Protein AF-A0A1W6EGD0-F1 (afdb_monomer_lite)

pLDDT: mean 72.82, std 30.19, range [22.03, 98.81]

Structure (mmCIF, N/CA/C/O backbone):
data_AF-A0A1W6EGD0-F1
#
_entry.id   AF-A0A1W6EGD0-F1
#
loop_
_atom_site.group_PDB
_atom_site.id
_atom_site.type_symbol
_atom_site.label_atom_id
_atom_site.label_alt_id
_atom_site.label_comp_id
_atom_site.label_asym_id
_atom_site.label_entity_id
_atom_site.label_seq_id
_atom_site.pdbx_PDB_ins_code
_atom_site.Cartn_x
_atom_site.Cartn_y
_atom_site.Cartn_z
_atom_site.occupancy
_atom_site.B_iso_or_equiv
_atom_site.auth_seq_id
_atom_site.auth_comp_id
_atom_site.auth_asym_id
_atom_site.auth_atom_id
_atom_site.pdbx_PDB_model_num
ATOM 1 N N . MET A 1 1 ? -4.032 -56.628 48.361 1.00 24.08 1 MET A N 1
ATOM 2 C CA . MET A 1 1 ? -2.590 -56.475 48.678 1.00 24.08 1 MET A CA 1
ATOM 3 C C . MET A 1 1 ? -1.754 -56.743 47.423 1.00 24.08 1 MET A C 1
ATOM 5 O O . MET A 1 1 ? -2.311 -57.332 46.503 1.00 24.08 1 MET A O 1
ATOM 9 N N . PRO A 1 2 ? -0.496 -56.262 47.339 1.00 37.12 2 PRO A N 1
ATOM 10 C CA . PRO A 1 2 ? 0.239 -56.129 46.071 1.00 37.12 2 PRO A CA 1
ATOM 11 C C . PRO A 1 2 ? 1.592 -56.872 46.016 1.00 37.12 2 PRO A C 1
ATOM 13 O O . PRO A 1 2 ? 2.192 -57.125 47.054 1.00 37.12 2 PRO A O 1
ATOM 16 N N . ILE A 1 3 ? 2.146 -57.048 44.808 1.00 27.80 3 ILE A N 1
ATOM 17 C CA . ILE A 1 3 ? 3.603 -57.091 44.539 1.00 27.80 3 ILE A CA 1
ATOM 18 C C . ILE A 1 3 ? 3.812 -56.357 43.193 1.00 27.80 3 ILE A C 1
ATOM 20 O O . ILE A 1 3 ? 3.316 -56.815 42.173 1.00 27.80 3 ILE A O 1
ATOM 24 N N . TYR A 1 4 ? 4.228 -55.086 43.132 1.00 27.06 4 TYR A N 1
ATOM 25 C CA . TYR A 1 4 ? 5.581 -54.519 43.308 1.00 27.06 4 TYR A CA 1
ATOM 26 C C . TYR A 1 4 ? 6.678 -55.060 42.373 1.00 27.06 4 TYR A C 1
ATOM 28 O O . TYR A 1 4 ? 7.304 -56.070 42.660 1.00 27.06 4 TYR A O 1
ATOM 36 N N . LEU A 1 5 ? 7.059 -54.249 41.378 1.00 27.44 5 LEU A N 1
ATOM 37 C CA . LEU A 1 5 ? 8.462 -54.068 40.981 1.00 27.44 5 LEU A CA 1
ATOM 38 C C . LEU A 1 5 ? 8.744 -52.571 40.767 1.00 27.44 5 LEU A C 1
ATOM 40 O O . LEU A 1 5 ? 7.833 -51.778 40.529 1.00 27.44 5 LEU A O 1
ATOM 44 N N . HIS A 1 6 ? 9.989 -52.150 41.000 1.00 28.31 6 HIS A N 1
ATOM 45 C CA . HIS A 1 6 ? 10.267 -50.828 41.575 1.00 28.31 6 HIS A CA 1
ATOM 46 C C . HIS A 1 6 ? 11.459 -50.123 40.897 1.00 28.31 6 HIS A C 1
ATOM 48 O O . HIS A 1 6 ? 12.481 -50.757 40.678 1.00 28.31 6 HIS A O 1
ATOM 54 N N . LYS A 1 7 ? 11.357 -48.789 40.716 1.00 27.28 7 LYS A N 1
ATOM 55 C CA . LYS A 1 7 ? 12.453 -47.807 40.471 1.00 27.28 7 LYS A CA 1
ATOM 56 C C . LYS A 1 7 ? 13.270 -47.989 39.165 1.00 27.28 7 LYS A C 1
ATOM 58 O O . LYS A 1 7 ? 13.830 -49.030 38.883 1.00 27.28 7 LYS A O 1
ATOM 63 N N . LYS A 1 8 ? 13.491 -46.931 38.377 1.00 25.88 8 LYS A N 1
ATOM 64 C CA . LYS A 1 8 ? 14.260 -45.741 38.794 1.00 25.88 8 LYS A CA 1
ATOM 65 C C . LYS A 1 8 ? 13.728 -44.424 38.220 1.00 25.88 8 LYS A C 1
ATOM 67 O O . LYS A 1 8 ? 13.348 -44.328 37.061 1.00 25.88 8 LYS A O 1
ATOM 72 N N . GLN A 1 9 ? 13.794 -43.385 39.051 1.00 27.28 9 GLN A N 1
ATOM 73 C CA . GLN A 1 9 ? 13.674 -41.991 38.628 1.00 27.28 9 GLN A CA 1
ATOM 74 C C . GLN A 1 9 ? 14.999 -41.524 38.014 1.00 27.28 9 GLN A C 1
ATOM 76 O O . GLN A 1 9 ? 16.054 -41.820 38.566 1.00 27.28 9 GLN A O 1
ATOM 81 N N . ASN A 1 10 ? 14.937 -40.695 36.971 1.00 25.23 10 ASN A N 1
ATOM 82 C CA . ASN A 1 10 ? 16.011 -39.759 36.645 1.00 25.23 10 ASN A CA 1
ATOM 83 C C . ASN A 1 10 ? 15.403 -38.369 36.422 1.00 25.23 10 ASN A C 1
ATOM 85 O O . ASN A 1 10 ? 14.778 -38.097 35.399 1.00 25.23 10 ASN A O 1
ATOM 89 N N . LYS A 1 11 ? 15.564 -37.486 37.415 1.00 29.86 11 LYS A N 1
ATOM 90 C CA . LYS A 1 11 ? 15.212 -36.067 37.301 1.00 29.86 11 LYS A CA 1
ATOM 91 C C . LYS A 1 11 ? 16.303 -35.357 36.499 1.00 29.86 11 LYS A C 1
ATOM 93 O O . LYS A 1 11 ? 17.373 -35.093 37.038 1.00 29.86 11 LYS A O 1
ATOM 98 N N . LEU A 1 12 ? 16.019 -34.984 35.254 1.00 27.55 12 LEU A N 1
ATOM 99 C CA . LEU A 1 12 ? 16.835 -34.017 34.517 1.00 27.55 12 LEU A CA 1
ATOM 100 C C . LEU A 1 12 ? 16.119 -32.666 34.473 1.00 27.55 12 LEU A C 1
ATOM 102 O O . LEU A 1 12 ? 15.232 -32.439 33.655 1.00 27.55 12 LEU A O 1
ATOM 106 N N . ASN A 1 13 ? 16.533 -31.761 35.363 1.00 28.00 13 ASN A N 1
ATOM 107 C CA . ASN A 1 13 ? 16.195 -30.342 35.268 1.00 28.00 13 ASN A CA 1
ATOM 108 C C . ASN A 1 13 ? 16.832 -29.756 33.995 1.00 28.00 13 ASN A C 1
ATOM 110 O O . ASN A 1 13 ? 18.065 -29.753 33.900 1.00 28.00 13 ASN A O 1
ATOM 114 N N . PRO A 1 14 ? 16.067 -29.178 33.052 1.00 28.61 14 PRO A N 1
ATOM 115 C CA . PRO A 1 14 ? 16.657 -28.344 32.019 1.00 28.61 14 PRO A CA 1
ATOM 116 C C . PRO A 1 14 ? 17.113 -27.021 32.651 1.00 28.61 14 PRO A C 1
ATOM 118 O O . PRO A 1 14 ? 16.312 -26.118 32.891 1.00 28.61 14 PRO A O 1
ATOM 121 N N . LYS A 1 15 ? 18.421 -26.894 32.918 1.00 30.12 15 LYS A N 1
ATOM 122 C CA . LYS A 1 15 ? 19.046 -25.585 33.179 1.00 30.12 15 LYS A CA 1
ATOM 123 C C . LYS A 1 15 ? 18.731 -24.632 32.008 1.00 30.12 15 LYS A C 1
ATOM 125 O O . LYS A 1 15 ? 18.704 -25.089 30.860 1.00 30.12 15 LYS A O 1
ATOM 130 N N . PRO A 1 16 ? 18.539 -23.322 32.251 1.00 25.30 16 PRO A N 1
ATOM 131 C CA . PRO A 1 16 ? 18.333 -22.364 31.171 1.00 25.30 16 PRO A CA 1
ATOM 132 C C . PRO A 1 16 ? 19.557 -22.352 30.247 1.00 25.30 16 PRO A C 1
ATOM 134 O O . PRO A 1 16 ? 20.673 -22.081 30.687 1.00 25.30 16 PRO A O 1
ATOM 137 N N . ARG A 1 17 ? 19.354 -22.649 28.956 1.00 26.56 17 ARG A N 1
ATOM 138 C CA . ARG A 1 17 ? 20.413 -22.524 27.947 1.00 26.56 17 ARG A CA 1
ATOM 139 C C . ARG A 1 17 ? 20.661 -21.047 27.660 1.00 26.56 17 ARG A C 1
ATOM 141 O O . ARG A 1 17 ? 19.873 -20.400 26.973 1.00 26.56 17 ARG A O 1
ATOM 148 N N . THR A 1 18 ? 21.780 -20.534 28.153 1.00 26.09 18 THR A N 1
ATOM 149 C CA . THR A 1 18 ? 22.384 -19.290 27.679 1.00 26.09 18 THR A CA 1
ATOM 150 C C . THR A 1 18 ? 22.826 -19.470 26.227 1.00 26.09 18 THR A C 1
ATOM 152 O O . THR A 1 18 ? 23.847 -20.088 25.943 1.00 26.09 18 THR A O 1
ATOM 155 N N . PHE A 1 19 ? 22.049 -18.934 25.285 1.00 24.53 19 PHE A N 1
ATOM 156 C CA . PHE A 1 19 ? 22.470 -18.842 23.888 1.00 24.53 19 PHE A CA 1
ATOM 157 C C . PHE A 1 19 ? 23.390 -17.634 23.703 1.00 24.53 19 PHE A C 1
ATOM 159 O O . PHE A 1 19 ? 22.941 -16.488 23.669 1.00 24.53 19 PHE A O 1
ATOM 166 N N . THR A 1 20 ? 24.687 -17.897 23.563 1.00 26.14 20 THR A N 1
ATOM 167 C CA . THR A 1 20 ? 25.655 -16.931 23.043 1.00 26.14 20 THR A CA 1
ATOM 168 C C . THR A 1 20 ? 25.424 -16.734 21.542 1.00 26.14 20 THR A C 1
ATOM 170 O O . THR A 1 20 ? 25.407 -17.686 20.763 1.00 26.14 20 THR A O 1
ATOM 173 N N . PHE A 1 21 ? 25.224 -15.486 21.116 1.00 27.16 21 PHE A N 1
ATOM 174 C CA . PHE A 1 21 ? 25.100 -15.148 19.697 1.00 27.16 21 PHE A CA 1
ATOM 175 C C . PHE A 1 21 ? 26.484 -15.087 19.028 1.00 27.16 21 PHE A C 1
ATOM 177 O O . PHE A 1 21 ? 27.387 -14.455 19.581 1.00 27.16 21 PHE A O 1
ATOM 184 N N . PRO A 1 22 ? 26.661 -15.631 17.808 1.00 26.47 22 PRO A N 1
ATOM 185 C CA . PRO A 1 22 ? 27.843 -15.356 16.998 1.00 26.47 22 PRO A CA 1
ATOM 186 C C . PRO A 1 22 ? 27.934 -13.864 16.636 1.00 26.47 22 PRO A C 1
ATOM 188 O O . PRO A 1 22 ? 26.953 -13.246 16.211 1.00 26.47 22 PRO A O 1
ATOM 191 N N . ASN A 1 23 ? 29.125 -13.281 16.789 1.00 28.19 23 ASN A N 1
ATOM 192 C CA . ASN A 1 23 ? 29.373 -11.845 16.645 1.00 28.19 23 ASN A CA 1
ATOM 193 C C . ASN A 1 23 ? 29.098 -11.304 15.226 1.00 28.19 23 ASN A C 1
ATOM 195 O O . ASN A 1 23 ? 29.966 -11.335 14.354 1.00 28.19 23 ASN A O 1
ATOM 199 N N . ARG A 1 24 ? 27.942 -10.656 15.020 1.00 34.31 24 ARG A N 1
ATOM 200 C CA . ARG A 1 24 ? 27.627 -9.891 13.788 1.00 34.31 24 ARG A CA 1
ATOM 201 C C . ARG A 1 24 ? 28.461 -8.612 13.580 1.00 34.31 24 ARG A C 1
ATOM 203 O O . ARG A 1 24 ? 28.275 -7.929 12.578 1.00 34.31 24 ARG A O 1
ATOM 210 N N . ILE A 1 25 ? 29.371 -8.283 14.499 1.00 31.59 25 ILE A N 1
ATOM 211 C CA . ILE A 1 25 ? 30.176 -7.048 14.475 1.00 31.59 25 ILE A CA 1
ATOM 212 C C . ILE A 1 25 ? 31.440 -7.183 13.602 1.00 31.59 25 ILE A C 1
ATOM 214 O O . ILE A 1 25 ? 31.897 -6.189 13.042 1.00 31.59 25 ILE A O 1
ATOM 218 N N . LEU A 1 26 ? 31.991 -8.392 13.435 1.00 30.81 26 LEU A N 1
ATOM 219 C CA . LEU A 1 26 ? 33.240 -8.589 12.679 1.00 30.81 26 LEU A CA 1
ATOM 220 C C . LEU A 1 26 ? 33.056 -8.392 11.166 1.00 30.81 26 LEU A C 1
ATOM 222 O O . LEU A 1 26 ? 33.829 -7.665 10.548 1.00 30.81 26 LEU A O 1
ATOM 226 N N . CYS A 1 27 ? 31.982 -8.938 10.591 1.00 31.48 27 CYS A N 1
ATOM 227 C CA . CYS A 1 27 ? 31.741 -8.899 9.144 1.00 31.48 27 CYS A CA 1
ATOM 228 C C . CYS A 1 27 ? 31.536 -7.460 8.610 1.00 31.48 27 CYS A C 1
ATOM 230 O O . CYS A 1 27 ? 32.059 -7.098 7.561 1.00 31.48 27 CYS A O 1
ATOM 232 N N . LEU A 1 28 ? 30.877 -6.587 9.387 1.00 31.36 28 LEU A N 1
ATOM 233 C CA . LEU A 1 28 ? 30.712 -5.164 9.043 1.00 31.36 28 LEU A CA 1
ATOM 234 C C . LEU A 1 28 ? 32.018 -4.355 9.121 1.00 31.36 28 LEU A C 1
ATOM 236 O O . LEU A 1 28 ? 32.160 -3.362 8.407 1.00 31.36 28 LEU A O 1
ATOM 240 N N . ARG A 1 29 ? 32.978 -4.754 9.969 1.00 31.44 29 ARG A N 1
ATOM 241 C CA . ARG A 1 29 ? 34.280 -4.072 10.064 1.00 31.44 29 ARG A CA 1
ATOM 242 C C . ARG A 1 29 ? 35.157 -4.339 8.843 1.00 31.44 29 ARG A C 1
ATOM 244 O O . ARG A 1 29 ? 35.843 -3.422 8.403 1.00 31.44 29 ARG A O 1
ATOM 251 N N . GLU A 1 30 ? 35.130 -5.545 8.282 1.00 36.28 30 GLU A N 1
ATOM 252 C CA . GLU A 1 30 ? 35.929 -5.871 7.093 1.00 36.28 30 GLU A CA 1
ATOM 253 C C . GLU A 1 30 ? 35.401 -5.198 5.821 1.00 36.28 30 GLU A C 1
ATOM 255 O O . GLU A 1 30 ? 36.198 -4.670 5.043 1.00 36.28 30 GLU A O 1
ATOM 260 N N . ASP A 1 31 ? 34.080 -5.126 5.641 1.00 35.88 31 ASP A N 1
ATOM 261 C CA . ASP A 1 31 ? 33.479 -4.447 4.485 1.00 35.88 31 ASP A CA 1
ATOM 262 C C . ASP A 1 31 ? 33.691 -2.922 4.520 1.00 35.88 31 ASP A C 1
ATOM 264 O O . ASP A 1 31 ? 34.012 -2.316 3.494 1.00 35.88 31 ASP A O 1
ATOM 268 N N . LEU A 1 32 ? 33.613 -2.282 5.695 1.00 34.78 32 LEU A N 1
ATOM 269 C CA . LEU A 1 32 ? 33.939 -0.854 5.835 1.00 34.78 32 LEU A CA 1
ATOM 270 C C . LEU A 1 32 ? 35.424 -0.564 5.559 1.00 34.78 32 LEU A C 1
ATOM 272 O O . LEU A 1 32 ? 35.740 0.417 4.883 1.00 34.78 32 LEU A O 1
ATOM 276 N N . ARG A 1 33 ? 36.335 -1.442 6.004 1.00 35.94 33 ARG A N 1
ATOM 277 C CA . ARG A 1 33 ? 37.784 -1.313 5.759 1.00 35.94 33 ARG A CA 1
ATOM 278 C C . ARG A 1 33 ? 38.143 -1.485 4.278 1.00 35.94 33 ARG A C 1
ATOM 280 O O . ARG A 1 33 ? 39.035 -0.794 3.794 1.00 35.94 33 ARG A O 1
ATOM 287 N N . LYS A 1 34 ? 37.421 -2.351 3.553 1.00 40.53 34 LYS A N 1
ATOM 288 C CA . LYS A 1 34 ? 37.539 -2.523 2.091 1.00 40.53 34 LYS A CA 1
ATOM 289 C C . LYS A 1 34 ? 36.968 -1.351 1.285 1.00 40.53 34 LYS A C 1
ATOM 291 O O . LYS A 1 34 ? 37.401 -1.144 0.158 1.00 40.53 34 LYS A O 1
ATOM 296 N N . THR A 1 35 ? 36.013 -0.601 1.840 1.00 38.06 35 THR A N 1
ATOM 297 C CA . THR A 1 35 ? 35.291 0.458 1.108 1.00 38.06 35 THR A CA 1
ATOM 298 C C . THR A 1 35 ? 35.919 1.850 1.270 1.00 38.06 35 THR A C 1
ATOM 300 O O . THR A 1 35 ? 35.844 2.645 0.339 1.00 38.06 35 THR A O 1
ATOM 303 N N . TYR A 1 36 ? 36.548 2.156 2.417 1.00 37.09 36 TYR A N 1
ATOM 304 C CA . TYR A 1 36 ? 36.959 3.534 2.756 1.00 37.09 36 TYR A CA 1
ATOM 305 C C . TYR A 1 36 ? 38.447 3.753 3.085 1.00 37.09 36 TYR A C 1
ATOM 307 O O . TYR A 1 36 ? 38.850 4.883 3.358 1.00 37.09 36 TYR A O 1
ATOM 315 N N . GLY A 1 37 ? 39.293 2.720 3.025 1.00 37.97 37 GLY A N 1
ATOM 316 C CA . GLY A 1 37 ? 40.733 2.875 3.259 1.00 37.97 37 GLY A CA 1
ATOM 317 C C . GLY A 1 37 ? 41.107 3.225 4.710 1.00 37.97 37 GLY A C 1
ATOM 318 O O . GLY A 1 37 ? 40.294 3.161 5.631 1.00 37.97 37 GLY A O 1
ATOM 319 N N . LYS A 1 38 ? 42.388 3.535 4.942 1.00 34.78 38 LYS A N 1
ATOM 320 C CA . LYS A 1 38 ? 43.016 3.549 6.282 1.00 34.78 38 LYS A CA 1
ATOM 321 C C . LYS A 1 38 ? 42.874 4.880 7.052 1.00 34.78 38 LYS A C 1
ATOM 323 O O . LYS A 1 38 ? 43.719 5.176 7.888 1.00 34.78 38 LYS A O 1
ATOM 328 N N . ALA A 1 39 ? 41.855 5.693 6.774 1.00 38.28 39 ALA A N 1
ATOM 329 C CA . ALA A 1 39 ? 41.770 7.071 7.275 1.00 38.28 39 ALA A CA 1
ATOM 330 C C . ALA A 1 39 ? 40.399 7.420 7.886 1.00 38.28 39 ALA A C 1
ATOM 332 O O . ALA A 1 39 ? 39.716 8.295 7.365 1.00 38.28 39 ALA A O 1
ATOM 333 N N . LEU A 1 40 ? 39.994 6.722 8.965 1.00 34.03 40 LEU A N 1
ATOM 334 C CA . LEU A 1 40 ? 38.930 7.142 9.910 1.00 34.03 40 LEU A CA 1
ATOM 335 C C . LEU A 1 40 ? 38.773 6.170 11.112 1.00 34.03 40 LEU A C 1
ATOM 337 O O . LEU A 1 40 ? 37.670 5.730 11.433 1.00 34.03 40 LEU A O 1
ATOM 341 N N . THR A 1 41 ? 39.870 5.794 11.785 1.00 33.88 41 THR A N 1
ATOM 342 C CA . THR A 1 41 ? 39.814 4.945 13.005 1.00 33.88 41 THR A CA 1
ATOM 343 C C . THR A 1 41 ? 40.208 5.640 14.306 1.00 33.88 41 THR A C 1
ATOM 345 O O . THR A 1 41 ? 39.947 5.084 15.370 1.00 33.88 41 THR A O 1
ATOM 348 N N . ASP A 1 42 ? 40.724 6.867 14.245 1.00 32.03 42 ASP A N 1
ATOM 349 C CA . ASP A 1 42 ? 41.308 7.549 15.404 1.00 32.03 42 ASP A CA 1
ATOM 350 C C . ASP A 1 42 ? 40.443 8.740 15.847 1.00 32.03 42 ASP A C 1
ATOM 352 O O . ASP A 1 42 ? 40.897 9.874 15.811 1.00 32.03 42 ASP A O 1
ATOM 356 N N . PHE A 1 43 ? 39.177 8.495 16.217 1.00 29.25 43 PHE A N 1
ATOM 357 C CA . PHE A 1 43 ? 38.353 9.422 17.027 1.00 29.25 43 PHE A CA 1
ATOM 358 C C . PHE A 1 43 ? 37.080 8.746 17.586 1.00 29.25 43 PHE A C 1
ATOM 360 O O . PHE A 1 43 ? 35.957 9.201 17.377 1.00 29.25 43 PHE A O 1
ATOM 367 N N . VAL A 1 44 ? 37.239 7.642 18.328 1.00 25.58 44 VAL A N 1
ATOM 368 C CA . VAL A 1 44 ? 36.183 7.123 19.222 1.00 25.58 44 VAL A CA 1
ATOM 369 C C . VAL A 1 44 ? 36.809 6.620 20.525 1.00 25.58 44 VAL A C 1
ATOM 371 O O . VAL A 1 44 ? 37.276 5.485 20.595 1.00 25.58 44 VAL A O 1
ATOM 374 N N . GLN A 1 45 ? 36.765 7.443 21.574 1.00 27.62 45 GLN A N 1
ATOM 375 C CA . GLN A 1 45 ? 36.806 6.965 22.960 1.00 27.62 45 GLN A CA 1
ATOM 376 C C . GLN A 1 45 ? 35.442 7.200 23.632 1.00 27.62 45 GLN A C 1
ATOM 378 O O . GLN A 1 45 ? 34.734 8.137 23.254 1.00 27.62 45 GLN A O 1
ATOM 383 N N . PRO A 1 46 ? 35.029 6.330 24.571 1.00 27.02 46 PRO A N 1
ATOM 384 C CA . PRO A 1 46 ? 33.716 6.402 25.196 1.00 27.02 46 PRO A CA 1
ATOM 385 C C . PRO A 1 46 ? 33.702 7.424 26.337 1.00 27.02 46 PRO A C 1
ATOM 387 O O . PRO A 1 46 ? 34.636 7.479 27.131 1.00 27.02 46 PRO A O 1
ATOM 390 N N . ILE A 1 47 ? 32.607 8.172 26.472 1.00 24.92 47 ILE A N 1
ATOM 391 C CA . ILE A 1 47 ? 32.325 8.970 27.671 1.00 24.92 47 ILE A CA 1
ATOM 392 C C . ILE A 1 47 ? 31.057 8.411 28.319 1.00 24.92 47 ILE A C 1
ATOM 394 O O . ILE A 1 47 ? 30.020 8.282 27.667 1.00 24.92 47 ILE A O 1
ATOM 398 N N . GLN A 1 48 ? 31.189 8.023 29.587 1.00 25.14 48 GLN A N 1
ATOM 399 C CA . GLN A 1 48 ? 30.107 7.542 30.445 1.00 25.14 48 GLN A CA 1
ATOM 400 C C . GLN A 1 48 ? 29.366 8.721 31.095 1.00 25.14 48 GLN A C 1
ATOM 402 O O . GLN A 1 48 ? 29.889 9.831 31.176 1.00 25.14 48 GLN A O 1
ATOM 407 N N . GLU A 1 49 ? 28.143 8.471 31.557 1.00 26.30 49 GLU A N 1
ATOM 408 C CA . GLU A 1 49 ? 27.336 9.427 32.322 1.00 26.30 49 GLU A CA 1
ATOM 409 C C . GLU A 1 49 ? 27.983 9.751 33.678 1.00 26.30 49 GLU A C 1
ATOM 411 O O . GLU A 1 49 ? 28.427 8.832 34.358 1.00 26.30 49 GLU A O 1
ATOM 416 N N . TYR A 1 50 ? 27.944 11.020 34.101 1.00 24.28 50 TYR A N 1
ATOM 417 C CA . TYR A 1 50 ? 27.794 11.410 35.510 1.00 24.28 50 TYR A CA 1
ATOM 418 C C . TYR A 1 50 ? 27.201 12.826 35.621 1.00 24.28 50 TYR A C 1
ATOM 420 O O . TYR A 1 50 ? 27.499 13.703 34.809 1.00 24.28 50 TYR A O 1
ATOM 428 N N . ASP A 1 51 ? 26.344 13.029 36.624 1.00 25.34 51 ASP A N 1
ATOM 429 C CA . ASP A 1 51 ? 25.753 14.322 36.991 1.00 25.34 51 ASP A CA 1
ATOM 430 C C . ASP A 1 51 ? 26.801 15.356 37.427 1.00 25.34 51 ASP A C 1
ATOM 432 O O . ASP A 1 51 ? 27.771 14.996 38.092 1.00 25.34 51 ASP A O 1
ATOM 436 N N . LEU A 1 52 ? 26.522 16.650 37.191 1.00 24.27 52 LEU A N 1
ATOM 437 C CA . LEU A 1 52 ? 26.769 17.720 38.175 1.00 24.27 52 LEU A CA 1
ATOM 438 C C . LEU A 1 52 ? 26.126 19.064 37.775 1.00 24.27 52 LEU A C 1
ATOM 440 O O . LEU A 1 52 ? 26.436 19.660 36.746 1.00 24.27 52 LEU A O 1
ATOM 444 N N . CYS A 1 53 ? 25.259 19.574 38.653 1.00 22.03 53 CYS A N 1
ATOM 445 C CA . CYS A 1 53 ? 24.836 20.977 38.681 1.00 22.03 53 CYS A CA 1
ATOM 446 C C . CYS A 1 53 ? 25.823 21.829 39.502 1.00 22.03 53 CYS A C 1
ATOM 448 O O . CYS A 1 53 ? 26.448 21.320 40.429 1.00 22.03 53 CYS A O 1
ATOM 450 N N . ARG A 1 54 ? 25.812 23.156 39.265 1.00 23.91 54 ARG A N 1
ATOM 451 C CA . ARG A 1 54 ? 26.723 24.193 39.824 1.00 23.91 54 ARG A CA 1
ATOM 452 C C . ARG A 1 54 ? 28.123 24.148 39.161 1.00 23.91 54 ARG A C 1
ATOM 454 O O . ARG A 1 54 ? 28.600 23.085 38.807 1.00 23.91 54 ARG A O 1
ATOM 461 N N . THR A 1 55 ? 28.822 25.259 38.903 1.00 24.50 55 THR A N 1
ATOM 462 C CA . THR A 1 55 ? 28.724 26.612 39.491 1.00 24.50 55 THR A CA 1
ATOM 463 C C . THR A 1 55 ? 29.113 27.697 38.467 1.00 24.50 55 THR A C 1
ATOM 465 O O . THR A 1 55 ? 29.879 27.432 37.546 1.00 24.50 55 THR A O 1
ATOM 468 N N . TYR A 1 56 ? 28.633 28.935 38.641 1.00 23.67 56 TYR A N 1
ATOM 469 C CA . TYR A 1 56 ? 29.171 30.115 37.942 1.00 23.67 56 TYR A CA 1
ATOM 470 C C . TYR A 1 56 ? 30.653 30.342 38.306 1.00 23.67 56 TYR A C 1
ATOM 472 O O . TYR A 1 56 ? 30.996 30.317 39.486 1.00 23.67 56 TYR A O 1
ATOM 480 N N . GLY A 1 57 ? 31.507 30.661 37.327 1.00 24.09 57 GLY A N 1
ATOM 481 C CA . GLY A 1 57 ? 32.917 30.999 37.562 1.00 24.09 57 GLY A CA 1
ATOM 482 C C . GLY A 1 57 ? 33.567 31.693 36.361 1.00 24.09 57 GLY A C 1
ATOM 483 O O . GLY A 1 57 ? 33.532 31.186 35.247 1.00 24.09 57 GLY A O 1
ATOM 484 N N . LYS A 1 58 ? 34.126 32.887 36.586 1.00 25.16 58 LYS A N 1
ATOM 485 C CA . LYS A 1 58 ? 34.858 33.706 35.596 1.00 25.16 58 LYS A CA 1
ATOM 486 C C . LYS A 1 58 ? 36.178 33.019 35.179 1.00 25.16 58 LYS A C 1
ATOM 488 O O . LYS A 1 58 ? 36.753 32.332 36.013 1.00 25.16 58 LYS A O 1
ATOM 493 N N . VAL A 1 59 ? 36.730 33.344 33.998 1.00 26.11 59 VAL A N 1
ATOM 494 C CA . VAL A 1 59 ? 38.009 34.099 33.831 1.00 26.11 59 VAL A CA 1
ATOM 495 C C . VAL A 1 59 ? 38.600 34.008 32.397 1.00 26.11 59 VAL A C 1
ATOM 497 O O . VAL A 1 59 ? 38.701 32.946 31.802 1.00 26.11 59 VAL A O 1
ATOM 500 N N . ASN A 1 60 ? 39.045 35.182 31.927 1.00 25.28 60 ASN A N 1
ATOM 501 C CA . ASN A 1 60 ? 40.021 35.543 30.880 1.00 25.28 60 ASN A CA 1
ATOM 502 C C . ASN A 1 60 ? 39.849 35.323 29.361 1.00 25.28 60 ASN A C 1
ATOM 504 O O . ASN A 1 60 ? 39.532 34.271 28.823 1.00 25.28 60 ASN A O 1
ATOM 508 N N . ARG A 1 61 ? 40.215 36.427 28.690 1.00 25.47 61 ARG A N 1
ATOM 509 C CA . ARG A 1 61 ? 40.573 36.606 27.280 1.00 25.47 61 ARG A CA 1
ATOM 510 C C . ARG A 1 61 ? 42.055 36.254 27.088 1.00 25.47 61 ARG A C 1
ATOM 512 O O . ARG A 1 61 ? 42.840 36.611 27.961 1.00 25.47 61 ARG A O 1
ATOM 519 N N . ALA A 1 62 ? 42.443 35.780 25.903 1.00 24.50 62 ALA A N 1
ATOM 520 C CA . ALA A 1 62 ? 43.670 36.203 25.208 1.00 24.50 62 ALA A CA 1
ATOM 521 C C . ALA A 1 62 ? 43.686 35.690 23.750 1.00 24.50 62 ALA A C 1
ATOM 523 O O . ALA A 1 62 ? 42.964 34.760 23.413 1.00 24.50 62 ALA A O 1
ATOM 524 N N . ALA A 1 63 ? 44.547 36.293 22.922 1.00 25.27 63 ALA A N 1
ATOM 525 C CA . ALA A 1 63 ? 45.011 35.793 21.620 1.00 25.27 63 ALA A CA 1
ATOM 526 C C . ALA A 1 63 ? 43.979 35.586 20.484 1.00 25.27 63 ALA A C 1
ATOM 528 O O . ALA A 1 63 ? 43.662 34.471 20.076 1.00 25.27 63 ALA A O 1
ATOM 529 N N . THR A 1 64 ? 43.596 36.688 19.831 1.00 28.47 64 THR A N 1
ATOM 530 C CA . THR A 1 64 ? 43.576 36.733 18.349 1.00 28.47 64 THR A CA 1
ATOM 531 C C . THR A 1 64 ? 43.761 38.173 17.858 1.00 28.47 64 THR A C 1
ATOM 533 O O . THR A 1 64 ? 42.817 38.885 17.523 1.00 28.47 64 THR A O 1
ATOM 536 N N . GLN A 1 65 ? 45.015 38.629 17.866 1.00 26.81 65 GLN A N 1
ATOM 537 C CA . GLN A 1 65 ? 45.446 39.771 17.053 1.00 26.81 65 GLN A CA 1
ATOM 538 C C . GLN A 1 65 ? 45.696 39.293 15.616 1.00 26.81 65 GLN A C 1
ATOM 540 O O . GLN A 1 65 ? 46.181 38.180 15.433 1.00 26.81 65 GLN A O 1
ATOM 545 N N . GLY A 1 66 ? 45.469 40.156 14.620 1.00 23.62 66 GLY A N 1
ATOM 546 C CA . GLY A 1 66 ? 46.108 40.002 13.307 1.00 23.62 66 GLY A CA 1
ATOM 547 C C . GLY A 1 66 ? 45.216 40.247 12.089 1.00 23.62 66 GLY A C 1
ATOM 548 O O . GLY A 1 66 ? 44.602 39.319 11.592 1.00 23.62 66 GLY A O 1
ATOM 549 N N . PHE A 1 67 ? 45.256 41.486 11.581 1.00 23.42 67 PHE A N 1
ATOM 550 C CA . PHE A 1 67 ? 44.932 41.910 10.203 1.00 23.42 67 PHE A CA 1
ATOM 551 C C . PHE A 1 67 ? 43.497 41.651 9.675 1.00 23.42 67 PHE A C 1
ATOM 553 O O . PHE A 1 67 ? 43.062 40.530 9.464 1.00 23.42 67 PHE A O 1
ATOM 560 N N . LYS A 1 68 ? 42.652 42.692 9.549 1.00 26.83 68 LYS A N 1
ATOM 561 C CA . LYS A 1 68 ? 42.635 43.733 8.478 1.00 26.83 68 LYS A CA 1
ATOM 562 C C . LYS A 1 68 ? 42.338 43.133 7.093 1.00 26.83 68 LYS A C 1
ATOM 564 O O . LYS A 1 68 ? 43.004 42.196 6.699 1.00 26.83 68 LYS A O 1
ATOM 569 N N . ARG A 1 69 ? 41.496 43.691 6.220 1.00 27.22 69 ARG A N 1
ATOM 570 C CA . ARG A 1 69 ? 40.500 44.794 6.186 1.00 27.22 69 ARG A CA 1
ATOM 571 C C . ARG A 1 69 ? 40.277 44.996 4.676 1.00 27.22 69 ARG A C 1
ATOM 573 O O . ARG A 1 69 ? 41.279 45.242 4.018 1.00 27.22 69 ARG A O 1
ATOM 580 N N . GLN A 1 70 ? 39.041 44.974 4.172 1.00 26.84 70 GLN A N 1
ATOM 581 C CA . GLN A 1 70 ? 38.541 45.656 2.950 1.00 26.84 70 GLN A CA 1
ATOM 582 C C . GLN A 1 70 ? 37.248 44.956 2.480 1.00 26.84 70 GLN A C 1
ATOM 584 O O . GLN A 1 70 ? 37.124 43.749 2.643 1.00 26.84 70 GLN A O 1
ATOM 589 N N . LEU A 1 71 ? 36.266 45.620 1.867 1.00 25.00 71 LEU A N 1
ATOM 590 C CA . LEU A 1 71 ? 35.741 46.975 2.085 1.00 25.00 71 LEU A CA 1
ATOM 591 C C . LEU A 1 71 ? 34.345 46.995 1.429 1.00 25.00 71 LEU A C 1
ATOM 593 O O . LEU A 1 71 ? 34.221 46.685 0.251 1.00 25.00 71 LEU A O 1
ATOM 597 N N . TRP A 1 72 ? 33.301 47.337 2.179 1.00 26.52 72 TRP A N 1
ATOM 598 C CA . TRP A 1 72 ? 31.950 47.586 1.652 1.00 26.52 72 TRP A CA 1
ATOM 599 C C . TRP A 1 72 ? 31.631 49.053 1.941 1.00 26.52 72 TRP A C 1
ATOM 601 O O . TRP A 1 72 ? 31.950 49.504 3.048 1.00 26.52 72 TRP A O 1
ATOM 611 N N . PRO A 1 73 ? 31.033 49.803 1.001 1.00 32.50 73 PRO A N 1
ATOM 612 C CA . PRO A 1 73 ? 30.144 50.870 1.465 1.00 32.50 73 PRO A CA 1
ATOM 613 C C . PRO A 1 73 ? 28.894 51.142 0.598 1.00 32.50 73 PRO A C 1
ATOM 615 O O . PRO A 1 73 ? 28.845 50.817 -0.583 1.00 32.50 73 PRO A O 1
ATOM 618 N N . GLN A 1 74 ? 27.973 51.888 1.232 1.00 25.08 74 GLN A N 1
ATOM 619 C CA . GLN A 1 74 ? 26.798 52.625 0.711 1.00 25.08 74 GLN A CA 1
ATOM 620 C C . GLN A 1 74 ? 25.497 51.789 0.563 1.00 25.08 74 GLN A C 1
ATOM 622 O O . GLN A 1 74 ? 25.453 50.855 -0.227 1.00 25.08 74 GLN A O 1
ATOM 627 N N . LEU A 1 75 ? 24.433 51.934 1.387 1.00 24.73 75 LEU A N 1
ATOM 628 C CA . LEU A 1 75 ? 23.728 53.111 1.987 1.00 24.73 75 LEU A CA 1
ATOM 629 C C . LEU A 1 75 ? 23.102 54.015 0.906 1.00 24.73 75 LEU A C 1
ATOM 631 O O . LEU A 1 75 ? 23.760 54.255 -0.093 1.00 24.73 75 LEU A O 1
ATOM 635 N N . CYS A 1 76 ? 21.910 54.615 1.019 1.00 25.31 76 CYS A N 1
ATOM 636 C CA . CYS A 1 76 ? 20.745 54.561 1.935 1.00 25.31 76 CYS A CA 1
ATOM 637 C C . CYS A 1 76 ? 19.533 55.133 1.124 1.00 25.31 76 CYS A C 1
ATOM 639 O O . CYS A 1 76 ? 19.735 55.567 -0.003 1.00 25.31 76 CYS A O 1
ATOM 641 N N . LEU A 1 77 ? 18.255 55.131 1.536 1.00 27.11 77 LEU A N 1
ATOM 642 C CA . LEU A 1 77 ? 17.617 56.018 2.534 1.00 27.11 77 LEU A CA 1
ATOM 643 C C . LEU A 1 77 ? 16.103 55.628 2.621 1.00 27.11 77 LEU A C 1
ATOM 645 O O . LEU A 1 77 ? 15.499 55.399 1.583 1.00 27.11 77 LEU A O 1
ATOM 649 N N . VAL A 1 78 ? 15.511 55.395 3.813 1.00 25.28 78 VAL A N 1
ATOM 650 C CA . VAL A 1 78 ? 14.610 56.327 4.574 1.00 25.28 78 VAL A CA 1
ATOM 651 C C . VAL A 1 78 ? 13.133 56.300 4.090 1.00 25.28 78 VAL A C 1
ATOM 653 O O . VAL A 1 78 ? 12.898 56.315 2.896 1.00 25.28 78 VAL A O 1
ATOM 656 N N . LYS A 1 79 ? 12.066 56.231 4.918 1.00 26.92 79 LYS A N 1
ATOM 657 C CA . LYS A 1 79 ? 11.798 56.620 6.336 1.00 26.92 79 LYS A CA 1
ATOM 658 C C . LYS A 1 79 ? 10.692 55.708 6.942 1.00 26.92 79 LYS A C 1
ATOM 660 O O . LYS A 1 79 ? 9.846 55.256 6.181 1.00 26.92 79 LYS A O 1
ATOM 665 N N . GLY A 1 80 ? 10.630 55.475 8.269 1.00 24.55 80 GLY A N 1
ATOM 666 C CA . GLY A 1 80 ? 9.503 54.699 8.863 1.00 24.55 80 GLY A CA 1
ATOM 667 C C . GLY A 1 80 ? 9.635 54.107 10.286 1.00 24.55 80 GLY A C 1
ATOM 668 O O . GLY A 1 80 ? 9.165 53.003 10.529 1.00 24.55 80 GLY A O 1
ATOM 669 N N . ILE A 1 81 ? 10.302 54.810 11.205 1.00 25.42 81 ILE A N 1
ATOM 670 C CA . ILE A 1 81 ? 10.283 54.654 12.688 1.00 25.42 81 ILE A CA 1
ATOM 671 C C . ILE A 1 81 ? 8.869 54.266 13.218 1.00 25.42 81 ILE A C 1
ATOM 673 O O . ILE A 1 81 ? 7.908 54.865 12.754 1.00 25.42 81 ILE A O 1
ATOM 677 N N . GLN A 1 82 ? 8.615 53.346 14.173 1.00 24.83 82 GLN A N 1
ATOM 678 C CA . GLN A 1 82 ? 9.429 52.542 15.126 1.00 24.83 82 GLN A CA 1
ATOM 679 C C . GLN A 1 82 ? 8.571 51.329 15.664 1.00 24.83 82 GLN A C 1
ATOM 681 O O . GLN A 1 82 ? 7.532 51.062 15.074 1.00 24.83 82 GLN A O 1
ATOM 686 N N . LEU A 1 83 ? 8.852 50.504 16.704 1.00 24.39 83 LEU A N 1
ATOM 687 C CA . LEU A 1 83 ? 9.850 50.523 17.801 1.00 24.39 83 LEU A CA 1
ATOM 688 C C . LEU A 1 83 ? 10.440 49.119 18.190 1.00 24.39 83 LEU A C 1
ATOM 690 O O . LEU A 1 83 ? 11.421 48.704 17.576 1.00 24.39 83 LEU A O 1
ATOM 694 N N . GLN A 1 84 ? 9.938 48.425 19.236 1.00 24.23 84 GLN A N 1
ATOM 695 C CA . GLN A 1 84 ? 10.556 47.310 20.021 1.00 24.23 84 GLN A CA 1
ATOM 696 C C . GLN A 1 84 ? 9.463 46.497 20.785 1.00 24.23 84 GLN A C 1
ATOM 698 O O . GLN A 1 84 ? 8.350 46.995 20.895 1.00 24.23 84 GLN A O 1
ATOM 703 N N . ALA A 1 85 ? 9.641 45.297 21.376 1.00 25.44 85 ALA A N 1
ATOM 704 C CA . ALA A 1 85 ? 10.793 44.431 21.740 1.00 25.44 85 ALA A CA 1
ATOM 705 C C . ALA A 1 85 ? 10.281 42.964 21.973 1.00 25.44 85 ALA A C 1
ATOM 707 O O . ALA A 1 85 ? 9.080 42.794 22.133 1.00 25.44 85 ALA A O 1
ATOM 708 N N . LYS A 1 86 ? 11.045 41.853 22.092 1.00 24.17 86 LYS A N 1
ATOM 709 C CA . LYS A 1 86 ? 12.491 41.526 21.976 1.00 24.17 86 LYS A CA 1
ATOM 710 C C . LYS A 1 86 ? 12.688 39.981 21.919 1.00 24.17 86 LYS A C 1
ATOM 712 O O . LYS A 1 86 ? 12.053 39.287 22.699 1.00 24.17 86 LYS A O 1
ATOM 717 N N . PHE A 1 87 ? 13.681 39.508 21.143 1.00 24.17 87 PHE A N 1
ATOM 718 C CA . PHE A 1 87 ? 14.446 38.233 21.283 1.00 24.17 87 PHE A CA 1
ATOM 719 C C . PHE A 1 87 ? 13.720 36.851 21.213 1.00 24.17 87 PHE A C 1
ATOM 721 O O . PHE A 1 87 ? 12.558 36.724 21.552 1.00 24.17 87 PHE A O 1
ATOM 728 N N . ASN A 1 88 ? 14.345 35.736 20.781 1.00 23.81 88 ASN A N 1
ATOM 729 C CA . ASN A 1 88 ? 15.725 35.493 20.314 1.00 23.81 88 ASN A CA 1
ATOM 730 C C . ASN A 1 88 ? 15.794 34.389 19.223 1.00 23.81 88 ASN A C 1
ATOM 732 O O . ASN A 1 88 ? 14.991 33.459 19.236 1.00 23.81 88 ASN A O 1
ATOM 736 N N . ARG A 1 89 ? 16.781 34.441 18.311 1.00 24.53 89 ARG A N 1
ATOM 737 C CA . ARG A 1 89 ? 17.027 33.412 17.269 1.00 24.53 89 ARG A CA 1
ATOM 738 C C . ARG A 1 89 ? 18.532 33.173 17.065 1.00 24.53 89 ARG A C 1
ATOM 740 O O . ARG A 1 89 ? 19.225 34.066 16.592 1.00 24.53 89 ARG A O 1
ATOM 747 N N . ARG A 1 90 ? 19.004 31.955 17.355 1.00 24.39 90 ARG A N 1
ATOM 748 C CA . ARG A 1 90 ? 20.253 31.278 16.914 1.00 24.39 90 ARG A CA 1
ATOM 749 C C . ARG A 1 90 ? 20.110 29.814 17.388 1.00 24.39 90 ARG A C 1
ATOM 751 O O . ARG A 1 90 ? 19.585 29.611 18.473 1.00 24.39 90 ARG A O 1
ATOM 758 N N . TYR A 1 91 ? 20.456 28.758 16.652 1.00 24.59 91 TYR A N 1
ATOM 759 C CA . TYR A 1 91 ? 21.357 28.615 15.503 1.00 24.59 91 TYR A CA 1
ATOM 760 C C . TYR A 1 91 ? 20.721 27.770 14.379 1.00 24.59 91 TYR A C 1
ATOM 762 O O . TYR A 1 91 ? 19.933 26.872 14.656 1.00 24.59 91 TYR A O 1
ATOM 770 N N . PHE A 1 92 ? 21.102 28.023 13.121 1.00 23.52 92 PHE A N 1
ATOM 771 C CA . PHE A 1 92 ? 20.787 27.162 11.970 1.00 23.52 92 PHE A CA 1
ATOM 772 C C . PHE A 1 92 ? 21.902 27.269 10.917 1.00 23.52 92 PHE A C 1
ATOM 774 O O . PHE A 1 92 ? 22.059 28.324 10.316 1.00 23.52 92 PHE A O 1
ATOM 781 N N . LEU A 1 93 ? 22.656 26.182 10.735 1.00 24.09 93 LEU A N 1
ATOM 782 C CA . LEU A 1 93 ? 23.641 25.823 9.693 1.00 24.09 93 LEU A CA 1
ATOM 783 C C . LEU A 1 93 ? 23.883 24.311 9.952 1.00 24.09 93 LEU A C 1
ATOM 785 O O . LEU A 1 93 ? 23.988 23.930 11.112 1.00 24.09 93 LEU A O 1
ATOM 789 N N . ASN A 1 94 ? 23.943 23.372 9.007 1.00 23.84 94 ASN A N 1
ATOM 790 C CA . ASN A 1 94 ? 24.005 23.441 7.550 1.00 23.84 94 ASN A CA 1
ATOM 791 C C . ASN A 1 94 ? 23.335 22.186 6.948 1.00 23.84 94 ASN A C 1
ATOM 793 O O . ASN A 1 94 ? 23.680 21.072 7.334 1.00 23.84 94 ASN A O 1
ATOM 797 N N . CYS A 1 95 ? 22.469 22.337 5.943 1.00 24.08 95 CYS A N 1
ATOM 798 C CA . CYS A 1 95 ? 22.244 21.284 4.945 1.00 24.08 95 CYS A CA 1
ATOM 799 C C . CYS A 1 95 ? 21.685 21.900 3.657 1.00 24.08 95 CYS A C 1
ATOM 801 O O . CYS A 1 95 ? 20.551 22.375 3.624 1.00 24.08 95 CYS A O 1
ATOM 803 N N . LYS A 1 96 ? 22.496 21.931 2.593 1.00 28.62 96 LYS A N 1
ATOM 804 C CA . LYS A 1 96 ? 22.075 22.428 1.278 1.00 28.62 96 LYS A CA 1
ATOM 805 C C . LYS A 1 96 ? 21.281 21.343 0.550 1.00 28.62 96 LYS A C 1
ATOM 807 O O . LYS A 1 96 ? 21.867 20.369 0.090 1.00 28.62 96 LYS A O 1
ATOM 812 N N . CYS A 1 97 ? 19.981 21.553 0.364 1.00 24.67 97 CYS A N 1
ATOM 813 C CA . CYS A 1 97 ? 19.203 20.850 -0.656 1.00 24.67 97 CYS A CA 1
ATOM 814 C C . CYS A 1 97 ? 18.124 21.787 -1.223 1.00 24.67 97 CYS A C 1
ATOM 816 O O . CYS A 1 97 ? 16.968 21.767 -0.808 1.00 24.67 97 CYS A O 1
ATOM 818 N N . ASN A 1 98 ? 18.529 22.664 -2.146 1.00 27.50 98 ASN A N 1
ATOM 819 C CA . ASN A 1 98 ? 17.619 23.563 -2.856 1.00 27.50 98 ASN A CA 1
ATOM 820 C C . ASN A 1 98 ? 17.171 22.915 -4.169 1.00 27.50 98 ASN A C 1
ATOM 822 O O . ASN A 1 98 ? 17.887 23.021 -5.162 1.00 27.50 98 ASN A O 1
ATOM 826 N N . TYR A 1 99 ? 15.982 22.305 -4.192 1.00 28.20 99 TYR A N 1
ATOM 827 C CA . TYR A 1 99 ? 15.232 22.130 -5.443 1.00 28.20 99 TYR A CA 1
ATOM 828 C C . TYR A 1 99 ? 13.712 22.023 -5.231 1.00 28.20 99 TYR A C 1
ATOM 830 O O . TYR A 1 99 ? 13.085 21.016 -5.536 1.00 28.20 99 TYR A O 1
ATOM 838 N N . TYR A 1 100 ? 13.104 23.105 -4.737 1.00 27.77 100 TYR A N 1
ATOM 839 C CA . TYR A 1 100 ? 11.659 23.326 -4.841 1.00 27.77 100 TYR A CA 1
ATOM 840 C C . TYR A 1 100 ? 11.403 24.753 -5.322 1.00 27.77 100 TYR A C 1
ATOM 842 O O . TYR A 1 100 ? 11.575 25.712 -4.572 1.00 27.77 100 TYR A O 1
ATOM 850 N N . ARG A 1 101 ? 10.999 24.895 -6.589 1.00 26.67 101 ARG A N 1
ATOM 851 C CA . ARG A 1 101 ? 10.494 26.156 -7.142 1.00 26.67 101 ARG A CA 1
ATOM 852 C C . ARG A 1 101 ? 8.970 26.135 -7.030 1.00 26.67 101 ARG A C 1
ATOM 854 O O . ARG A 1 101 ? 8.288 25.549 -7.863 1.00 26.67 101 ARG A O 1
ATOM 861 N N . THR A 1 102 ? 8.436 26.739 -5.974 1.00 27.64 102 THR A N 1
ATOM 862 C CA . THR A 1 102 ? 7.003 27.021 -5.847 1.00 27.64 102 THR A CA 1
ATOM 863 C C . THR A 1 102 ? 6.654 28.235 -6.703 1.00 27.64 102 THR A C 1
ATOM 865 O O . THR A 1 102 ? 7.018 29.363 -6.377 1.00 27.64 102 THR A O 1
ATOM 868 N N . CYS A 1 103 ? 5.957 28.012 -7.816 1.00 25.69 103 CYS A N 1
ATOM 869 C CA . CYS A 1 103 ? 5.417 29.097 -8.631 1.00 25.69 103 CYS A CA 1
ATOM 870 C C . CYS A 1 103 ? 4.166 29.682 -7.964 1.00 25.69 103 CYS A C 1
ATOM 872 O O . CYS A 1 103 ? 3.124 29.032 -7.910 1.00 25.69 103 CYS A O 1
ATOM 874 N N . TYR A 1 104 ? 4.267 30.924 -7.494 1.00 26.16 104 TYR A N 1
ATOM 875 C CA . TYR A 1 104 ? 3.101 31.751 -7.203 1.00 26.16 104 TYR A CA 1
ATOM 876 C C . TYR A 1 104 ? 2.578 32.338 -8.517 1.00 26.16 104 TYR A C 1
ATOM 878 O O . TYR A 1 104 ? 3.334 32.955 -9.265 1.00 26.16 104 TYR A O 1
ATOM 886 N N . LEU A 1 105 ? 1.290 32.143 -8.800 1.00 26.36 105 LEU A N 1
ATOM 887 C CA . LEU A 1 105 ? 0.616 32.775 -9.933 1.00 26.36 105 LEU A CA 1
ATOM 888 C C . LEU A 1 105 ? 0.279 34.228 -9.574 1.00 26.36 105 LEU A C 1
ATOM 890 O O . LEU A 1 105 ? -0.678 34.481 -8.846 1.00 26.36 105 LEU A O 1
ATOM 894 N N . THR A 1 106 ? 1.043 35.184 -10.099 1.00 26.19 106 THR A N 1
ATOM 895 C CA . THR A 1 106 ? 0.634 36.594 -10.136 1.00 26.19 106 THR A CA 1
ATOM 896 C C . THR A 1 106 ? -0.260 36.826 -11.350 1.00 26.19 106 THR A C 1
ATOM 898 O O . THR A 1 106 ? 0.151 36.606 -12.488 1.00 26.19 106 THR A O 1
ATOM 901 N N . ARG A 1 107 ? -1.497 37.252 -11.094 1.00 27.30 107 ARG A N 1
ATOM 902 C CA . ARG A 1 107 ? -2.532 37.517 -12.099 1.00 27.30 107 ARG A CA 1
ATOM 903 C C . ARG A 1 107 ? -2.250 38.866 -12.770 1.00 27.30 107 ARG A C 1
ATOM 905 O O . ARG A 1 107 ? -2.209 39.875 -12.076 1.00 27.30 107 ARG A O 1
ATOM 912 N N . SER A 1 108 ? -2.081 38.892 -14.090 1.00 28.42 108 SER A N 1
ATOM 913 C CA . SER A 1 108 ? -2.100 40.132 -14.877 1.00 28.42 108 SER A CA 1
ATOM 914 C C . SER A 1 108 ? -3.436 40.245 -15.602 1.00 28.42 108 SER A C 1
ATOM 916 O O . SER A 1 108 ? -3.787 39.364 -16.386 1.00 28.42 108 SER A O 1
ATOM 918 N N . GLU A 1 109 ? -4.174 41.320 -15.351 1.00 32.66 109 GLU A N 1
ATOM 919 C CA . GLU A 1 109 ? -5.410 41.628 -16.066 1.00 32.66 109 GLU A CA 1
ATOM 920 C C . GLU A 1 109 ? -5.105 42.426 -17.336 1.00 32.66 109 GLU A C 1
ATOM 922 O O . GLU A 1 109 ? -4.428 43.449 -17.277 1.00 32.66 109 GLU A O 1
ATOM 927 N N . LYS A 1 110 ? -5.647 41.980 -18.473 1.00 29.81 110 LYS A N 1
ATOM 928 C CA . LYS A 1 110 ? -5.991 42.822 -19.626 1.00 29.81 110 LYS A CA 1
ATOM 929 C C . LYS A 1 110 ? -7.207 42.206 -20.315 1.00 29.81 110 LYS A C 1
ATOM 931 O O . LYS A 1 110 ? -7.224 41.008 -20.584 1.00 29.81 110 LYS A O 1
ATOM 936 N N . GLN A 1 111 ? -8.236 43.019 -20.532 1.00 32.09 111 GLN A N 1
ATOM 937 C CA . GLN A 1 111 ? -9.488 42.616 -21.170 1.00 32.09 111 GLN A CA 1
ATOM 938 C C . GLN A 1 111 ? -9.336 42.535 -22.693 1.00 32.09 111 GLN A C 1
ATOM 940 O O . GLN A 1 111 ? -8.768 43.444 -23.291 1.00 32.09 111 GLN A O 1
ATOM 945 N N . THR A 1 112 ? -9.975 41.539 -23.301 1.00 27.78 112 THR A N 1
ATOM 946 C CA . THR A 1 112 ? -10.576 41.597 -24.646 1.00 27.78 112 THR A CA 1
ATOM 947 C C . THR A 1 112 ? -11.817 40.698 -24.640 1.00 27.78 112 THR A C 1
ATOM 949 O O . THR A 1 112 ? -11.821 39.642 -24.007 1.00 27.78 112 THR A O 1
ATOM 952 N N . LEU A 1 113 ? -12.901 41.128 -25.293 1.00 31.00 113 LEU A N 1
ATOM 953 C CA . LEU A 1 113 ? -14.140 40.350 -25.394 1.00 31.00 113 LEU A CA 1
ATOM 954 C C . LEU A 1 113 ? -14.057 39.339 -26.548 1.00 31.00 113 LEU A C 1
ATOM 956 O O . LEU A 1 113 ? -13.673 39.707 -27.655 1.00 31.00 113 LEU A O 1
ATOM 960 N N . SER A 1 114 ? -14.577 38.124 -26.362 1.00 30.19 114 SER A N 1
ATOM 961 C CA . SER A 1 114 ? -15.923 37.762 -26.862 1.00 30.19 114 SER A CA 1
ATOM 962 C C . SER A 1 114 ? -16.165 36.243 -26.920 1.00 30.19 114 SER A C 1
ATOM 964 O O . SER A 1 114 ? -15.234 35.446 -26.896 1.00 30.19 114 SER A O 1
ATOM 966 N N . TYR A 1 115 ? -17.454 35.900 -27.013 1.00 31.27 115 TYR A N 1
ATOM 967 C CA . TYR A 1 115 ? -18.064 34.583 -27.236 1.00 31.27 115 TYR A CA 1
ATOM 968 C C . TYR A 1 115 ? -17.837 33.481 -26.194 1.00 31.27 115 TYR A C 1
ATOM 970 O O . TYR A 1 115 ? -16.734 33.085 -25.834 1.00 31.27 115 TYR A O 1
ATOM 978 N N . GLY A 1 116 ? -18.967 32.984 -25.689 1.00 43.56 116 GLY A N 1
ATOM 979 C CA . GLY A 1 116 ? -19.010 32.018 -24.607 1.00 43.56 116 GLY A CA 1
ATOM 980 C C . GLY A 1 116 ? -18.770 30.588 -25.076 1.00 43.56 116 GLY A C 1
ATOM 981 O O . GLY A 1 116 ? -19.317 30.129 -26.075 1.00 43.56 116 GLY A O 1
ATOM 982 N N . SER A 1 117 ? -18.038 29.847 -24.257 1.00 34.72 117 SER A N 1
ATOM 983 C CA . SER A 1 117 ? -18.252 28.417 -24.085 1.00 34.72 117 SER A CA 1
ATOM 984 C C . SER A 1 117 ? -18.408 28.152 -22.598 1.00 34.72 117 SER A C 1
ATOM 986 O O . SER A 1 117 ? -17.678 28.711 -21.779 1.00 34.72 117 SER A O 1
ATOM 988 N N . SER A 1 118 ? -19.388 27.323 -22.248 1.00 44.12 118 SER A N 1
ATOM 989 C CA . SER A 1 118 ? -19.684 26.946 -20.867 1.00 44.12 118 SER A CA 1
ATOM 990 C C . SER A 1 118 ? -18.618 25.984 -20.343 1.00 44.12 118 SER A C 1
ATOM 992 O O . SER A 1 118 ? -18.875 24.791 -20.162 1.00 44.12 118 SER A O 1
ATOM 994 N N . GLU A 1 119 ? -17.408 26.496 -20.104 1.00 34.12 119 GLU A N 1
ATOM 995 C CA . GLU A 1 119 ? -16.341 25.767 -19.425 1.00 34.12 119 GLU A CA 1
ATOM 996 C C . GLU A 1 119 ? -16.754 25.481 -17.978 1.00 34.12 119 GLU A C 1
ATOM 998 O O . GLU A 1 119 ? -16.387 26.171 -17.023 1.00 34.12 119 GLU A O 1
ATOM 1003 N N . THR A 1 120 ? -17.491 24.384 -17.800 1.00 42.72 120 THR A N 1
ATOM 1004 C CA . THR A 1 120 ? -17.451 23.648 -16.541 1.00 42.72 120 THR A CA 1
ATOM 1005 C C . THR A 1 120 ? -15.987 23.356 -16.257 1.00 42.72 120 THR A C 1
ATOM 1007 O O . THR A 1 120 ? -15.352 22.570 -16.958 1.00 42.72 120 THR A O 1
ATOM 1010 N N . THR A 1 121 ? -15.433 24.031 -15.249 1.00 37.25 121 THR A N 1
ATOM 1011 C CA . THR A 1 121 ? -14.011 23.965 -14.914 1.00 37.25 121 THR A CA 1
ATOM 1012 C C . THR A 1 121 ? -13.711 22.572 -14.363 1.00 37.25 121 THR A C 1
ATOM 1014 O O . THR A 1 121 ? -13.719 22.335 -13.150 1.00 37.25 121 THR A O 1
ATOM 1017 N N . ARG A 1 122 ? -13.512 21.603 -15.268 1.00 51.69 122 ARG A N 1
ATOM 1018 C CA . ARG A 1 122 ? -13.147 20.223 -14.949 1.00 51.69 122 ARG A CA 1
ATOM 1019 C C . ARG A 1 122 ? -11.832 20.295 -14.194 1.00 51.69 122 ARG A C 1
ATOM 1021 O O . ARG A 1 122 ? -10.777 20.499 -14.787 1.00 51.69 122 ARG A O 1
ATOM 1028 N N . LYS A 1 123 ? -11.908 20.159 -12.867 1.00 54.56 123 LYS A N 1
ATOM 1029 C CA . LYS A 1 123 ? -10.732 20.069 -11.999 1.00 54.56 123 LYS A CA 1
ATOM 1030 C C . LYS A 1 123 ? -9.806 19.022 -12.606 1.00 54.56 123 LYS A C 1
ATOM 1032 O O . LYS A 1 123 ? -10.225 17.873 -12.747 1.00 54.56 123 LYS A O 1
ATOM 1037 N N . ALA A 1 124 ? -8.597 19.438 -12.983 1.00 55.47 124 ALA A N 1
ATOM 1038 C CA . ALA A 1 124 ? -7.637 18.557 -13.633 1.00 55.47 124 ALA A CA 1
ATOM 1039 C C . ALA A 1 124 ? -7.491 17.259 -12.813 1.00 55.47 124 ALA A C 1
ATOM 1041 O O . ALA A 1 124 ? -7.407 17.334 -11.576 1.00 55.47 124 ALA A O 1
ATOM 1042 N N . PRO A 1 125 ? -7.531 16.081 -13.463 1.00 61.53 125 PRO A N 1
ATOM 1043 C CA . PRO A 1 125 ? -7.552 14.813 -12.757 1.00 61.53 125 PRO A CA 1
ATOM 1044 C C . PRO A 1 125 ? -6.285 14.666 -11.918 1.00 61.53 125 PRO A C 1
ATOM 1046 O O . PRO A 1 125 ? -5.180 14.996 -12.342 1.00 61.53 125 PRO A O 1
ATOM 1049 N N . CYS A 1 126 ? -6.468 14.197 -10.687 1.00 82.00 126 CYS A N 1
ATOM 1050 C CA . CYS A 1 126 ? -5.386 14.125 -9.715 1.00 82.00 126 CYS A CA 1
ATOM 1051 C C . CYS A 1 126 ? -4.349 13.045 -10.062 1.00 82.00 126 CYS A C 1
ATOM 1053 O O . CYS A 1 126 ? -3.178 13.190 -9.737 1.00 82.00 126 CYS A O 1
ATOM 1055 N N . PHE A 1 127 ? -4.787 11.979 -10.729 1.00 91.88 127 PHE A N 1
ATOM 1056 C CA . PHE A 1 127 ? -3.938 10.936 -11.293 1.00 91.88 127 PHE A CA 1
ATOM 1057 C C . PHE A 1 127 ? -4.022 11.018 -12.818 1.00 91.88 127 PHE A C 1
ATOM 1059 O O . PHE A 1 127 ? -5.098 11.263 -13.361 1.00 91.88 127 PHE A O 1
ATOM 1066 N N . SER A 1 128 ? -2.902 10.799 -13.503 1.00 90.94 128 SER A N 1
ATOM 1067 C CA . SER A 1 128 ? -2.811 10.808 -14.965 1.00 90.94 128 SER A CA 1
ATOM 1068 C C . SER A 1 128 ? -2.413 9.416 -15.450 1.00 90.94 128 SER A C 1
ATOM 1070 O O . SER A 1 128 ? -1.251 9.020 -15.365 1.00 90.94 128 SER A O 1
ATOM 1072 N N . THR A 1 129 ? -3.400 8.659 -15.925 1.00 93.62 129 THR A N 1
ATOM 1073 C CA . THR A 1 129 ? -3.259 7.286 -16.442 1.00 93.62 129 THR A CA 1
ATOM 1074 C C . THR A 1 129 ? -3.085 7.225 -17.962 1.00 93.62 129 THR A C 1
ATOM 1076 O O . THR A 1 129 ? -2.794 6.151 -18.475 1.00 93.62 129 THR A O 1
ATOM 1079 N N . THR A 1 130 ? -3.203 8.352 -18.674 1.00 94.62 130 THR A N 1
ATOM 1080 C CA . THR A 1 130 ? -3.097 8.460 -20.142 1.00 94.62 130 THR A CA 1
ATOM 1081 C C . THR A 1 130 ? -1.818 7.817 -20.679 1.00 94.62 130 THR A C 1
ATOM 1083 O O . THR A 1 130 ? -1.903 6.800 -21.355 1.00 94.62 130 THR A O 1
ATOM 1086 N N . ASP A 1 131 ? -0.636 8.280 -20.253 1.00 95.00 131 ASP A N 1
ATOM 1087 C CA . ASP A 1 131 ? 0.647 7.718 -20.701 1.00 95.00 131 ASP A CA 1
ATOM 1088 C C . ASP A 1 131 ? 0.783 6.215 -20.368 1.00 95.00 131 ASP A C 1
ATOM 1090 O O . ASP A 1 131 ? 1.499 5.477 -21.048 1.00 95.00 131 ASP A O 1
ATOM 1094 N N . PHE A 1 132 ? 0.109 5.739 -19.309 1.00 97.00 132 PHE A N 1
ATOM 1095 C CA . PHE A 1 132 ? 0.055 4.310 -19.016 1.00 97.00 132 PHE A CA 1
ATOM 1096 C C . PHE A 1 132 ? -0.828 3.565 -20.015 1.00 97.00 132 PHE A C 1
ATOM 1098 O O . PHE A 1 132 ? -0.412 2.505 -20.454 1.00 97.00 132 PHE A O 1
ATOM 1105 N N . TYR A 1 133 ? -1.995 4.067 -20.413 1.00 97.69 133 TYR A N 1
ATOM 1106 C CA . TYR A 1 133 ? -2.789 3.400 -21.448 1.00 97.69 133 TYR A CA 1
ATOM 1107 C C . TYR A 1 133 ? -2.105 3.446 -22.822 1.00 97.69 133 TYR A C 1
ATOM 1109 O O . TYR A 1 133 ? -2.052 2.418 -23.493 1.00 97.69 133 TYR A O 1
ATOM 1117 N N . ASP A 1 134 ? -1.489 4.573 -23.182 1.00 96.75 134 ASP A N 1
ATOM 1118 C CA . ASP A 1 134 ? -0.850 4.767 -24.489 1.00 96.75 134 ASP A CA 1
ATOM 1119 C C . ASP A 1 134 ? 0.436 3.933 -24.659 1.00 96.75 134 ASP A C 1
ATOM 1121 O O . ASP A 1 134 ? 0.701 3.392 -25.734 1.00 96.75 134 ASP A O 1
ATOM 1125 N N . TYR A 1 135 ? 1.253 3.817 -23.601 1.00 96.50 135 TYR A N 1
ATOM 1126 C CA . TYR A 1 135 ? 2.607 3.241 -23.691 1.00 96.50 135 TYR A CA 1
ATOM 1127 C C . TYR A 1 135 ? 2.902 2.132 -22.667 1.00 96.50 135 TYR A C 1
ATOM 1129 O O . TYR A 1 135 ? 3.831 1.336 -22.850 1.00 96.50 135 TYR A O 1
ATOM 1137 N N . GLY A 1 136 ? 2.145 2.076 -21.569 1.00 96.56 136 GLY A N 1
ATOM 1138 C CA . GLY A 1 136 ? 2.352 1.151 -20.452 1.00 96.56 136 GLY A CA 1
ATOM 1139 C C . GLY A 1 136 ? 1.472 -0.100 -20.459 1.00 96.56 136 GLY A C 1
ATOM 1140 O O . GLY A 1 136 ? 1.872 -1.154 -19.956 1.00 96.56 136 GLY A O 1
ATOM 1141 N N . HIS A 1 137 ? 0.283 -0.015 -21.039 1.00 97.69 137 HIS A N 1
ATOM 1142 C CA . HIS A 1 137 ? -0.709 -1.072 -21.014 1.00 97.69 137 HIS A CA 1
ATOM 1143 C C . HIS A 1 137 ? -0.296 -2.208 -21.957 1.00 97.69 137 HIS A C 1
ATOM 1145 O O . HIS A 1 137 ? 0.457 -2.049 -22.927 1.00 97.69 137 HIS A O 1
ATOM 1151 N N . ALA A 1 138 ? -0.686 -3.425 -21.599 1.00 97.00 138 ALA A N 1
ATOM 1152 C CA . ALA A 1 138 ? -0.330 -4.603 -22.362 1.00 97.00 138 ALA A CA 1
ATOM 1153 C C . ALA A 1 138 ? -1.474 -4.935 -23.319 1.00 97.00 138 ALA A C 1
ATOM 1155 O O . ALA A 1 138 ? -2.538 -5.324 -22.872 1.00 97.00 138 ALA A O 1
ATOM 1156 N N . ALA A 1 139 ? -1.225 -4.845 -24.628 1.00 96.06 139 ALA A N 1
ATOM 1157 C CA . ALA A 1 139 ? -2.246 -4.993 -25.675 1.00 96.06 139 ALA A CA 1
ATOM 1158 C C . ALA A 1 139 ? -3.095 -6.288 -25.636 1.00 96.06 139 ALA A C 1
ATOM 1160 O O . ALA A 1 139 ? -4.150 -6.332 -26.252 1.00 96.06 139 ALA A O 1
ATOM 1161 N N . HIS A 1 140 ? -2.650 -7.337 -24.934 1.00 96.62 140 HIS A N 1
ATOM 1162 C CA . HIS A 1 140 ? -3.401 -8.588 -24.750 1.00 96.62 140 HIS A CA 1
ATOM 1163 C C . HIS A 1 140 ? -4.274 -8.606 -23.478 1.00 96.62 140 HIS A C 1
ATOM 1165 O O . HIS A 1 140 ? -4.936 -9.600 -23.194 1.00 96.62 140 HIS A O 1
ATOM 1171 N N . VAL A 1 141 ? -4.224 -7.546 -22.672 1.00 97.38 141 VAL A N 1
ATOM 1172 C CA . VAL A 1 141 ? -4.905 -7.422 -21.382 1.00 97.38 141 VAL A CA 1
ATOM 1173 C C . VAL A 1 141 ? -6.126 -6.524 -21.567 1.00 97.38 141 VAL A C 1
ATOM 1175 O O . VAL A 1 141 ? -6.018 -5.503 -22.244 1.00 97.38 141 VAL A O 1
ATOM 1178 N N . PRO A 1 142 ? -7.283 -6.834 -20.959 1.00 97.12 142 PRO A N 1
ATOM 1179 C CA . PRO A 1 142 ? -8.422 -5.919 -20.940 1.00 97.12 142 PRO A CA 1
ATOM 1180 C C . PRO A 1 142 ? -8.078 -4.547 -20.337 1.00 97.12 142 PRO A C 1
ATOM 1182 O O . PRO A 1 142 ? -7.077 -4.380 -19.631 1.00 97.12 142 PRO A O 1
ATOM 1185 N N . LEU A 1 143 ? -8.931 -3.548 -20.572 1.00 97.38 143 LEU A N 1
ATOM 1186 C CA . LEU A 1 143 ? -8.768 -2.227 -19.964 1.00 97.38 143 LEU A CA 1
ATOM 1187 C C . LEU A 1 143 ? -8.766 -2.338 -18.428 1.00 97.38 143 LEU A C 1
ATOM 1189 O O . LEU A 1 143 ? -9.761 -2.722 -17.811 1.00 97.38 143 LEU A O 1
ATOM 1193 N N . ILE A 1 144 ? -7.643 -1.984 -17.802 1.00 98.31 144 ILE A N 1
ATOM 1194 C CA . ILE A 1 144 ? -7.503 -1.985 -16.342 1.00 98.31 144 ILE A CA 1
ATOM 1195 C C . ILE A 1 144 ? -8.217 -0.748 -15.793 1.00 98.31 144 ILE A C 1
ATOM 1197 O O . ILE A 1 144 ? -7.940 0.365 -16.243 1.00 98.31 144 ILE A O 1
ATOM 1201 N N . SER A 1 145 ? -9.105 -0.906 -14.805 1.00 97.50 145 SER A N 1
ATOM 1202 C CA . SER A 1 145 ? -9.837 0.238 -14.246 1.00 97.50 145 SER A CA 1
ATOM 1203 C C . SER A 1 145 ? -8.901 1.227 -13.542 1.00 97.50 145 SER A C 1
ATOM 1205 O O . SER A 1 145 ? -8.004 0.826 -12.797 1.00 97.50 145 SER A O 1
ATOM 1207 N N . GLU A 1 146 ? -9.151 2.531 -13.684 1.00 96.88 146 GLU A N 1
ATOM 1208 C CA . GLU A 1 146 ? -8.370 3.561 -12.978 1.00 96.88 146 GLU A CA 1
ATOM 1209 C C . GLU A 1 146 ? -8.365 3.350 -11.458 1.00 96.88 146 GLU A C 1
ATOM 1211 O O . GLU A 1 146 ? -7.352 3.548 -10.797 1.00 96.88 146 GLU A O 1
ATOM 1216 N N . SER A 1 147 ? -9.476 2.866 -10.897 1.00 97.44 147 SER A N 1
ATOM 1217 C CA . SER A 1 147 ? -9.583 2.510 -9.480 1.00 97.44 147 SER A CA 1
ATOM 1218 C C . SER A 1 147 ? -8.690 1.331 -9.070 1.00 97.44 147 SER A C 1
ATOM 1220 O O . SER A 1 147 ? -8.307 1.244 -7.905 1.00 97.44 147 SER A O 1
ATOM 1222 N N . PHE A 1 148 ? -8.337 0.421 -9.986 1.00 98.50 148 PHE A N 1
ATOM 1223 C CA . PHE A 1 148 ? -7.295 -0.578 -9.745 1.00 98.50 148 PHE A CA 1
ATOM 1224 C C . PHE A 1 148 ? -5.908 0.056 -9.847 1.00 98.50 148 PHE A C 1
ATOM 1226 O O . PHE A 1 148 ? -5.086 -0.187 -8.973 1.00 98.50 148 PHE A O 1
ATOM 1233 N N . LEU A 1 149 ? -5.656 0.889 -10.861 1.00 98.56 149 LEU A N 1
ATOM 1234 C CA . LEU A 1 149 ? -4.361 1.548 -11.062 1.00 98.56 149 LEU A CA 1
ATOM 1235 C C . LEU A 1 149 ? -3.984 2.450 -9.874 1.00 98.56 149 LEU A C 1
ATOM 1237 O O . LEU A 1 149 ? -2.904 2.305 -9.309 1.00 98.56 149 LEU A O 1
ATOM 1241 N N . GLN A 1 150 ? -4.905 3.307 -9.429 1.00 98.56 150 GLN A N 1
ATOM 1242 C CA . GLN A 1 150 ? -4.758 4.158 -8.242 1.00 98.56 150 GLN A CA 1
ATOM 1243 C C . GLN A 1 150 ? -4.526 3.325 -6.971 1.00 98.56 150 GLN A C 1
ATOM 1245 O O . GLN A 1 150 ? -3.605 3.614 -6.208 1.00 98.56 150 GLN A O 1
ATOM 1250 N N . TRP A 1 151 ? -5.320 2.265 -6.759 1.00 98.75 151 TRP A N 1
ATOM 1251 C CA . TRP A 1 151 ? -5.122 1.324 -5.648 1.00 98.75 151 TRP A CA 1
ATOM 1252 C C . TRP A 1 151 ? -3.734 0.672 -5.708 1.00 98.75 151 TRP A C 1
ATOM 1254 O O . TRP A 1 151 ? -3.032 0.623 -4.703 1.00 98.75 151 TRP A O 1
ATOM 1264 N N . PHE A 1 152 ? -3.300 0.219 -6.884 1.00 98.81 152 PHE A N 1
ATOM 1265 C CA . PHE A 1 152 ? -2.008 -0.434 -7.060 1.00 98.81 152 PHE A CA 1
ATOM 1266 C C . PHE A 1 152 ? -0.852 0.521 -6.757 1.00 98.81 152 PHE A C 1
ATOM 1268 O O . PHE A 1 152 ? 0.099 0.108 -6.101 1.00 98.81 152 PHE A O 1
ATOM 1275 N N . ILE A 1 153 ? -0.946 1.793 -7.162 1.00 98.75 153 ILE A N 1
ATOM 1276 C CA . ILE A 1 153 ? 0.051 2.813 -6.815 1.00 98.75 153 ILE A CA 1
ATOM 1277 C C . ILE A 1 153 ? 0.156 2.948 -5.291 1.00 98.75 153 ILE A C 1
ATOM 1279 O O . ILE A 1 153 ? 1.247 2.798 -4.751 1.00 98.75 153 ILE A O 1
ATOM 1283 N N . GLY A 1 154 ? -0.960 3.133 -4.577 1.00 98.62 154 GLY A N 1
ATOM 1284 C CA . GLY A 1 154 ? -0.935 3.244 -3.112 1.00 98.62 154 GLY A CA 1
ATOM 1285 C C . GLY A 1 154 ? -0.430 1.982 -2.403 1.00 98.62 154 GLY A C 1
ATOM 1286 O O . GLY A 1 154 ? 0.283 2.074 -1.405 1.00 98.62 154 GLY A O 1
ATOM 1287 N N . PHE A 1 155 ? -0.745 0.799 -2.936 1.00 98.75 155 PHE A N 1
ATOM 1288 C CA . PHE A 1 155 ? -0.254 -0.480 -2.415 1.00 98.75 155 PHE A CA 1
ATOM 1289 C C . PHE A 1 155 ? 1.247 -0.680 -2.679 1.00 98.75 155 PHE A C 1
ATOM 1291 O O . PHE A 1 155 ? 1.975 -1.159 -1.810 1.00 98.75 155 PHE A O 1
ATOM 1298 N N . PHE A 1 156 ? 1.734 -0.254 -3.847 1.00 98.75 156 PHE A N 1
ATOM 1299 C CA . PHE A 1 156 ? 3.158 -0.231 -4.170 1.00 98.75 156 PHE A CA 1
ATOM 1300 C C . PHE A 1 156 ? 3.915 0.792 -3.311 1.00 98.75 156 PHE A C 1
ATOM 1302 O O . PHE A 1 156 ? 5.033 0.525 -2.886 1.00 98.75 156 PHE A O 1
ATOM 1309 N N . GLU A 1 157 ? 3.332 1.949 -3.002 1.00 98.44 157 GLU A N 1
ATOM 1310 C CA . GLU A 1 157 ? 4.001 2.933 -2.148 1.00 98.44 157 GLU A CA 1
ATOM 1311 C C . GLU A 1 157 ? 4.174 2.458 -0.696 1.00 98.44 157 GLU A C 1
ATOM 1313 O O . GLU A 1 157 ? 5.130 2.883 -0.044 1.00 98.44 157 GLU A O 1
ATOM 1318 N N . ALA A 1 158 ? 3.324 1.535 -0.232 1.00 97.38 158 ALA A N 1
ATOM 1319 C CA . ALA A 1 158 ? 3.495 0.805 1.024 1.00 97.38 158 ALA A CA 1
ATOM 1320 C C . ALA A 1 158 ? 4.537 -0.333 0.928 1.00 97.38 158 ALA A C 1
ATOM 1322 O O . ALA A 1 158 ? 5.589 -0.259 1.559 1.00 97.38 158 ALA A O 1
ATOM 1323 N N . ASP A 1 159 ? 4.255 -1.378 0.137 1.00 95.81 159 ASP A N 1
ATOM 1324 C CA . ASP A 1 159 ? 4.990 -2.663 0.160 1.00 95.81 159 ASP A CA 1
ATOM 1325 C C . ASP A 1 159 ? 5.834 -2.941 -1.105 1.00 95.81 159 ASP A C 1
ATOM 1327 O O . ASP A 1 159 ? 6.427 -4.016 -1.268 1.00 95.81 159 ASP A O 1
ATOM 1331 N N . GLY A 1 160 ? 5.874 -1.988 -2.033 1.00 97.44 160 GLY A N 1
ATOM 1332 C CA . GLY A 1 160 ? 6.654 -2.040 -3.264 1.00 97.44 160 GLY A CA 1
ATOM 1333 C C . GLY A 1 160 ? 8.068 -1.485 -3.110 1.00 97.44 160 GLY A C 1
ATOM 1334 O O . GLY A 1 160 ? 8.368 -0.646 -2.257 1.00 97.44 160 GLY A O 1
ATOM 1335 N N . HIS A 1 161 ? 8.964 -1.970 -3.967 1.00 96.81 161 HIS A N 1
ATOM 1336 C CA . HIS A 1 161 ? 10.371 -1.591 -3.960 1.00 96.81 161 HIS A CA 1
ATOM 1337 C C . HIS A 1 161 ? 10.913 -1.395 -5.379 1.00 96.81 161 HIS A C 1
ATOM 1339 O O . HIS A 1 161 ? 10.857 -2.313 -6.205 1.00 96.81 161 HIS A O 1
ATOM 1345 N N . PHE A 1 162 ? 11.483 -0.213 -5.636 1.00 98.06 162 PHE A N 1
ATOM 1346 C CA . PHE A 1 162 ? 12.354 0.054 -6.780 1.00 98.06 162 PHE A CA 1
ATOM 1347 C C . PHE A 1 162 ? 13.774 -0.414 -6.461 1.00 98.06 162 PHE A C 1
ATOM 1349 O O . PHE A 1 162 ? 14.344 -0.038 -5.440 1.00 98.06 162 PHE A O 1
ATOM 1356 N N . SER A 1 163 ? 14.368 -1.216 -7.341 1.00 95.75 163 SER A N 1
ATOM 1357 C CA . SER A 1 163 ? 15.710 -1.763 -7.133 1.00 95.75 163 SER A CA 1
ATOM 1358 C C . SER A 1 163 ? 16.525 -1.808 -8.421 1.00 95.75 163 SER A C 1
ATOM 1360 O O . SER A 1 163 ? 15.998 -1.932 -9.530 1.00 95.75 163 SER A O 1
ATOM 1362 N N . CYS A 1 164 ? 17.840 -1.702 -8.259 1.00 92.94 164 CYS A N 1
ATOM 1363 C CA . CYS A 1 164 ? 18.817 -1.866 -9.322 1.00 92.94 164 CYS A CA 1
ATOM 1364 C C . CYS A 1 164 ? 19.917 -2.789 -8.789 1.00 92.94 164 CYS A C 1
ATOM 1366 O O . CYS A 1 164 ? 20.488 -2.505 -7.737 1.00 92.94 164 CYS A O 1
ATOM 1368 N N . TYR A 1 165 ? 20.180 -3.906 -9.462 1.00 88.81 165 TYR A N 1
ATOM 1369 C CA . TYR A 1 165 ? 21.092 -4.948 -8.978 1.00 88.81 165 TYR A CA 1
ATOM 1370 C C . TYR A 1 165 ? 22.073 -5.367 -10.067 1.00 88.81 165 TYR A C 1
ATOM 1372 O O . TYR A 1 165 ? 21.775 -5.286 -11.256 1.00 88.81 165 TYR A O 1
ATOM 1380 N N . THR A 1 166 ? 23.254 -5.824 -9.671 1.00 83.56 166 THR A N 1
ATOM 1381 C CA . THR A 1 166 ? 24.297 -6.233 -10.613 1.00 83.56 166 THR A CA 1
ATOM 1382 C C . THR A 1 166 ? 24.199 -7.727 -10.895 1.00 83.56 166 THR A C 1
ATOM 1384 O O . THR A 1 166 ? 24.369 -8.542 -9.991 1.00 83.56 166 THR A O 1
ATOM 1387 N N . GLN A 1 167 ? 23.951 -8.094 -12.152 1.00 75.81 167 GLN A N 1
ATOM 1388 C CA . GLN A 1 167 ? 24.070 -9.469 -12.619 1.00 75.81 167 GLN A CA 1
ATOM 1389 C C . GLN A 1 167 ? 25.555 -9.813 -12.812 1.00 75.81 167 GLN A C 1
ATOM 1391 O O . GLN A 1 167 ? 26.328 -9.034 -13.377 1.00 75.81 167 GLN A O 1
ATOM 1396 N N . LYS A 1 168 ? 25.945 -10.994 -12.330 1.00 78.81 168 LYS A N 1
ATOM 1397 C CA . LYS A 1 168 ? 27.247 -11.619 -12.585 1.00 78.81 168 LYS A CA 1
ATOM 1398 C C . LYS A 1 168 ? 27.047 -12.812 -13.521 1.00 78.81 168 LYS A C 1
ATOM 1400 O O . LYS A 1 168 ? 25.975 -13.418 -13.508 1.00 78.81 168 LYS A O 1
ATOM 1405 N N . ASN A 1 169 ? 28.045 -13.131 -14.341 1.00 76.81 169 ASN A N 1
ATOM 1406 C CA . ASN A 1 169 ? 28.079 -14.396 -15.078 1.00 76.81 169 ASN A CA 1
ATOM 1407 C C . ASN A 1 169 ? 28.546 -15.553 -14.170 1.00 76.81 169 ASN A C 1
ATOM 1409 O O . ASN A 1 169 ? 28.865 -15.354 -12.997 1.00 76.81 169 ASN A O 1
ATOM 1413 N N . VAL A 1 170 ? 28.627 -16.757 -14.744 1.00 75.31 170 VAL A N 1
ATOM 1414 C CA . VAL A 1 170 ? 29.127 -17.969 -14.069 1.00 75.31 170 VAL A CA 1
ATOM 1415 C C . VAL A 1 170 ? 30.562 -17.785 -13.548 1.00 75.31 170 VAL A C 1
ATOM 1417 O O . VAL A 1 170 ? 30.877 -18.258 -12.464 1.00 75.31 170 VAL A O 1
ATOM 1420 N N . SER A 1 171 ? 31.409 -17.016 -14.246 1.00 78.00 171 SER A N 1
ATOM 1421 C CA . SER A 1 171 ? 32.779 -16.697 -13.809 1.00 78.00 171 SER A CA 1
ATOM 1422 C C . SER A 1 171 ? 32.865 -15.530 -12.806 1.00 78.00 171 SER A C 1
ATOM 1424 O O . SER A 1 171 ? 33.929 -14.935 -12.640 1.00 78.00 171 SER A O 1
ATOM 1426 N N . GLY A 1 172 ? 31.750 -15.129 -12.182 1.00 75.38 172 GLY A N 1
ATOM 1427 C CA . GLY A 1 172 ? 31.687 -14.068 -11.168 1.00 75.38 172 GLY A CA 1
ATOM 1428 C C . GLY A 1 172 ? 31.903 -12.634 -11.679 1.00 75.38 172 GLY A C 1
ATOM 1429 O O . GLY A 1 172 ? 31.743 -11.683 -10.905 1.00 75.38 172 GLY A O 1
ATOM 1430 N N . LYS A 1 173 ? 32.213 -12.452 -12.968 1.00 74.12 173 LYS A N 1
ATOM 1431 C CA . LYS A 1 173 ? 32.411 -11.150 -13.612 1.00 74.12 173 LYS A CA 1
ATOM 1432 C C . LYS A 1 173 ? 31.067 -10.439 -13.755 1.00 74.12 173 LYS A C 1
ATOM 1434 O O . LYS A 1 173 ? 30.068 -11.026 -14.172 1.00 74.12 173 LYS A O 1
ATOM 1439 N N . VAL A 1 174 ? 31.045 -9.156 -13.407 1.00 71.12 174 VAL A N 1
ATOM 1440 C CA . VAL A 1 174 ? 29.884 -8.282 -13.616 1.00 71.12 174 VAL A CA 1
ATOM 1441 C C . VAL A 1 174 ? 29.570 -8.208 -15.109 1.00 71.12 174 VAL A C 1
ATOM 1443 O O . VAL A 1 174 ? 30.452 -7.882 -15.899 1.00 71.12 174 VAL A O 1
ATOM 1446 N N . THR A 1 175 ? 28.324 -8.501 -15.488 1.00 70.62 175 THR A N 1
ATOM 1447 C CA . THR A 1 175 ? 27.864 -8.405 -16.882 1.00 70.62 175 THR A CA 1
ATOM 1448 C C . THR A 1 175 ? 27.036 -7.154 -17.110 1.00 70.62 175 THR A C 1
ATOM 1450 O O . THR A 1 175 ? 27.392 -6.315 -17.929 1.00 70.62 175 THR A O 1
ATOM 1453 N N . THR A 1 176 ? 25.927 -7.008 -16.385 1.00 75.62 176 THR A N 1
ATOM 1454 C CA . THR A 1 176 ? 25.000 -5.881 -16.535 1.00 75.62 176 THR A CA 1
ATOM 1455 C C . THR A 1 176 ? 24.355 -5.530 -15.201 1.00 75.62 176 THR A C 1
ATOM 1457 O O . THR A 1 176 ? 24.112 -6.393 -14.360 1.00 75.62 176 THR A O 1
ATOM 1460 N N . GLN A 1 177 ? 24.036 -4.255 -15.001 1.00 82.56 177 GLN A N 1
ATOM 1461 C CA . GLN A 1 177 ? 23.206 -3.811 -13.884 1.00 82.56 177 GLN A CA 1
ATOM 1462 C C . GLN A 1 177 ? 21.746 -3.744 -14.365 1.00 82.56 177 GLN A C 1
ATOM 1464 O O . GLN A 1 177 ? 21.448 -3.075 -15.354 1.00 82.56 177 GLN A O 1
ATOM 1469 N N . ARG A 1 178 ? 20.817 -4.416 -13.687 1.00 89.56 178 ARG A N 1
ATOM 1470 C CA . ARG A 1 178 ? 19.421 -4.594 -14.115 1.00 89.56 178 ARG A CA 1
ATOM 1471 C C . ARG A 1 178 ? 18.450 -3.864 -13.200 1.00 89.56 178 ARG A C 1
ATOM 1473 O O . ARG A 1 178 ? 18.646 -3.816 -11.989 1.00 89.56 178 ARG A O 1
ATOM 1480 N N . LEU A 1 179 ? 17.404 -3.300 -13.800 1.00 95.75 179 LEU A N 1
ATOM 1481 C CA . LEU A 1 179 ? 16.305 -2.661 -13.083 1.00 95.75 179 LEU A CA 1
ATOM 1482 C C . LEU A 1 179 ? 15.254 -3.707 -12.724 1.00 95.75 179 LEU A C 1
ATOM 1484 O O . LEU A 1 179 ? 14.931 -4.581 -13.529 1.00 95.75 179 LEU A O 1
ATOM 1488 N N . LYS A 1 180 ? 14.708 -3.576 -11.519 1.00 96.44 180 LYS A N 1
ATOM 1489 C CA . LYS A 1 180 ? 13.653 -4.425 -10.983 1.00 96.44 180 LYS A CA 1
ATOM 1490 C C . LYS A 1 180 ? 12.670 -3.591 -10.178 1.00 96.44 180 LYS A C 1
ATOM 1492 O O . LYS A 1 180 ? 13.091 -2.780 -9.352 1.00 96.44 180 LYS A O 1
ATOM 1497 N N . ILE A 1 181 ? 11.381 -3.865 -10.345 1.00 98.31 181 ILE A N 1
ATOM 1498 C CA . ILE A 1 181 ? 10.401 -3.603 -9.285 1.00 98.31 181 ILE A CA 1
ATOM 1499 C C . ILE A 1 181 ? 9.912 -4.915 -8.682 1.00 98.31 181 ILE A C 1
ATOM 1501 O O . ILE A 1 181 ? 9.880 -5.950 -9.356 1.00 98.31 181 ILE A O 1
ATOM 1505 N N . SER A 1 182 ? 9.513 -4.875 -7.414 1.00 98.25 182 SER A N 1
ATOM 1506 C CA . SER A 1 182 ? 8.814 -5.995 -6.787 1.00 98.25 182 SER A CA 1
ATOM 1507 C C . SER A 1 182 ? 7.923 -5.565 -5.631 1.00 98.25 182 SER A C 1
ATOM 1509 O O . SER A 1 182 ? 8.281 -4.644 -4.903 1.00 98.25 182 SER A O 1
ATOM 1511 N N . ILE A 1 183 ? 6.832 -6.302 -5.424 1.00 98.25 183 ILE A N 1
ATOM 1512 C CA . ILE A 1 183 ? 6.023 -6.299 -4.194 1.00 98.25 183 ILE A CA 1
ATOM 1513 C C . ILE A 1 183 ? 6.155 -7.695 -3.579 1.00 98.25 183 ILE A C 1
ATOM 1515 O O . ILE A 1 183 ? 6.119 -8.683 -4.315 1.00 98.25 183 ILE A O 1
ATOM 1519 N N . SER A 1 184 ? 6.319 -7.798 -2.257 1.00 96.94 184 SER A N 1
ATOM 1520 C CA . SER A 1 184 ? 6.328 -9.086 -1.540 1.00 96.94 184 SER A CA 1
ATOM 1521 C C . SER A 1 184 ? 5.245 -9.112 -0.462 1.00 96.94 184 SER A C 1
ATOM 1523 O O . SER A 1 184 ? 5.166 -8.188 0.335 1.00 96.94 184 SER A O 1
ATOM 1525 N N . GLN A 1 185 ? 4.441 -10.173 -0.407 1.00 96.38 185 GLN A N 1
ATOM 1526 C CA . GLN A 1 185 ? 3.330 -10.339 0.537 1.00 96.38 185 GLN A CA 1
ATOM 1527 C C . GLN A 1 185 ? 3.268 -11.761 1.089 1.00 96.38 185 GLN A C 1
ATOM 1529 O O . GLN A 1 185 ? 3.765 -12.697 0.473 1.00 96.38 185 GLN A O 1
ATOM 1534 N N . LYS A 1 186 ? 2.613 -11.952 2.237 1.00 94.56 186 LYS A N 1
ATOM 1535 C CA . LYS A 1 186 ? 2.272 -13.305 2.724 1.00 94.56 186 LYS A CA 1
ATOM 1536 C C . LYS A 1 186 ? 1.119 -13.922 1.929 1.00 94.56 186 LYS A C 1
ATOM 1538 O O . LYS A 1 186 ? 1.060 -15.132 1.743 1.00 94.56 186 LYS A O 1
ATOM 1543 N N . GLU A 1 187 ? 0.209 -13.084 1.446 1.00 94.19 187 GLU A N 1
ATOM 1544 C CA . GLU A 1 187 ? -0.963 -13.503 0.683 1.00 94.19 187 GLU A CA 1
ATOM 1545 C C . GLU A 1 187 ? -0.603 -13.774 -0.782 1.00 94.19 187 GLU A C 1
ATOM 1547 O O . GLU A 1 187 ? -0.350 -12.852 -1.556 1.00 94.19 187 GLU A O 1
ATOM 1552 N N . LYS A 1 188 ? -0.639 -15.049 -1.181 1.00 96.50 188 LYS A N 1
ATOM 1553 C CA . LYS A 1 188 ? -0.458 -15.484 -2.575 1.00 96.50 188 LYS A CA 1
ATOM 1554 C C . LYS A 1 188 ? -1.435 -14.785 -3.531 1.00 96.50 188 LYS A C 1
ATOM 1556 O O . LYS A 1 188 ? -1.033 -14.204 -4.536 1.00 96.50 188 LYS A O 1
ATOM 1561 N N . LYS A 1 1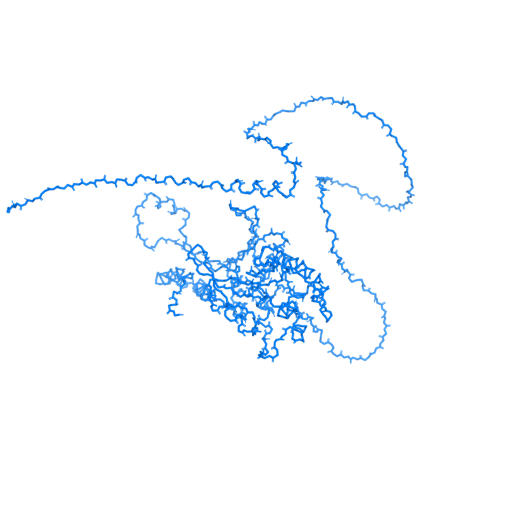89 ? -2.717 -14.776 -3.156 1.00 97.19 189 LYS A N 1
ATOM 1562 C CA . LYS A 1 189 ? -3.836 -14.323 -3.993 1.00 97.19 189 LYS A CA 1
ATOM 1563 C C . LYS A 1 189 ? -3.694 -12.884 -4.493 1.00 97.19 189 LYS A C 1
ATOM 1565 O O . LYS A 1 189 ? -4.019 -12.621 -5.648 1.00 97.19 189 LYS A O 1
ATOM 1570 N N . ILE A 1 190 ? -3.204 -11.950 -3.670 1.00 97.94 190 ILE A N 1
ATOM 1571 C CA . ILE A 1 190 ? -3.039 -10.553 -4.110 1.00 97.94 190 ILE A CA 1
ATOM 1572 C C . ILE A 1 190 ? -1.862 -10.395 -5.083 1.00 97.94 190 ILE A C 1
ATOM 1574 O O . ILE A 1 190 ? -1.956 -9.630 -6.038 1.00 97.94 190 ILE A O 1
ATOM 1578 N N . ILE A 1 191 ? -0.793 -11.175 -4.898 1.00 98.56 191 ILE A N 1
ATOM 1579 C CA . ILE A 1 191 ? 0.370 -11.215 -5.793 1.00 98.56 191 ILE A CA 1
ATOM 1580 C C . ILE A 1 191 ? -0.016 -11.781 -7.168 1.00 98.56 191 ILE A C 1
ATOM 1582 O O . ILE A 1 191 ? 0.326 -11.185 -8.189 1.00 98.56 191 ILE A O 1
ATOM 1586 N N . GLU A 1 192 ? -0.789 -12.869 -7.203 1.00 98.44 192 GLU A N 1
ATOM 1587 C CA . GLU A 1 192 ? -1.349 -13.425 -8.444 1.00 98.44 192 GLU A CA 1
ATOM 1588 C C . GLU A 1 192 ? -2.349 -12.467 -9.104 1.00 98.44 192 GLU A C 1
ATOM 1590 O O . GLU A 1 192 ? -2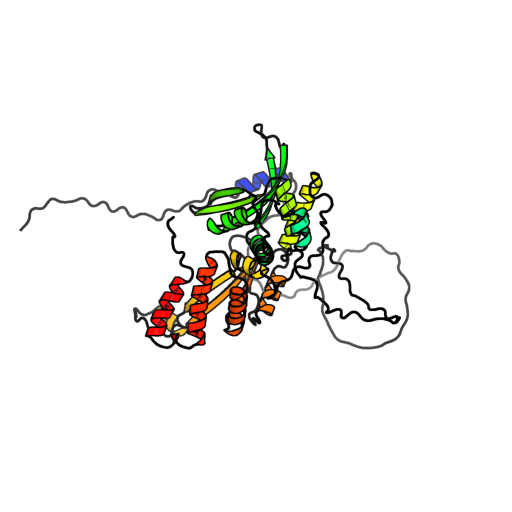.286 -12.260 -10.313 1.00 98.44 192 GLU A O 1
ATOM 1595 N N . THR A 1 193 ? -3.212 -11.808 -8.320 1.00 98.44 193 THR A N 1
ATOM 1596 C CA . THR A 1 193 ? -4.161 -10.799 -8.831 1.00 98.44 193 THR A CA 1
ATOM 1597 C C . THR A 1 193 ? -3.427 -9.654 -9.532 1.00 98.44 193 THR A C 1
ATOM 1599 O O . THR A 1 193 ? -3.849 -9.233 -10.606 1.00 98.44 193 THR A O 1
ATOM 1602 N N . ILE A 1 194 ? -2.320 -9.162 -8.965 1.00 98.69 194 ILE A N 1
ATOM 1603 C CA . ILE A 1 194 ? -1.496 -8.110 -9.581 1.00 98.69 194 ILE A CA 1
ATOM 1604 C C . ILE A 1 194 ? -0.883 -8.612 -10.895 1.00 98.69 194 ILE A C 1
ATOM 1606 O O . ILE A 1 194 ? -1.030 -7.948 -11.919 1.00 98.69 194 ILE A O 1
ATOM 1610 N N . ALA A 1 195 ? -0.253 -9.790 -10.884 1.00 98.44 195 ALA A N 1
ATOM 1611 C CA . ALA A 1 195 ? 0.377 -10.369 -12.071 1.00 98.44 195 ALA A CA 1
ATOM 1612 C C . ALA A 1 195 ? -0.620 -10.588 -13.221 1.00 98.44 195 ALA A C 1
ATOM 1614 O O . ALA A 1 195 ? -0.353 -10.192 -14.355 1.00 98.44 195 ALA A O 1
ATOM 1615 N N . TYR A 1 196 ? -1.790 -11.151 -12.904 1.00 98.44 196 TYR A N 1
ATOM 1616 C CA . TYR A 1 196 ? -2.883 -11.367 -13.848 1.00 98.44 196 TYR A CA 1
ATOM 1617 C C . TYR A 1 196 ? -3.435 -10.043 -14.389 1.00 98.44 196 TYR A C 1
ATOM 1619 O O . TYR A 1 196 ? -3.572 -9.888 -15.598 1.00 98.44 196 TYR A O 1
ATOM 1627 N N . THR A 1 197 ? -3.689 -9.057 -13.520 1.00 98.56 197 THR A N 1
ATOM 1628 C CA . THR A 1 197 ? -4.296 -7.781 -13.942 1.00 98.56 197 THR A CA 1
ATOM 1629 C C . THR A 1 197 ? -3.382 -6.971 -14.862 1.00 98.56 197 THR A C 1
ATOM 1631 O O . THR A 1 197 ? -3.884 -6.273 -15.733 1.00 98.56 197 THR A O 1
ATOM 1634 N N . PHE A 1 198 ? -2.055 -7.061 -14.711 1.00 98.50 198 PHE A N 1
ATOM 1635 C CA . PHE A 1 198 ? -1.114 -6.430 -15.646 1.00 98.50 198 PHE A CA 1
ATOM 1636 C C . PHE A 1 198 ? -0.761 -7.300 -16.863 1.00 98.50 198 PHE A C 1
ATOM 1638 O O . PHE A 1 198 ? -0.181 -6.781 -17.815 1.00 98.50 198 PHE A O 1
ATOM 1645 N N . GLY A 1 199 ? -1.056 -8.605 -16.840 1.00 98.25 199 GLY A N 1
ATOM 1646 C CA . GLY A 1 199 ? -0.625 -9.568 -17.864 1.00 98.25 199 GLY A CA 1
ATOM 1647 C C . GLY A 1 199 ? 0.898 -9.679 -18.017 1.00 98.25 199 GLY A C 1
ATOM 1648 O O . GLY A 1 199 ? 1.401 -10.077 -19.067 1.00 98.25 199 GLY A O 1
ATOM 1649 N N . PHE A 1 200 ? 1.667 -9.269 -17.002 1.00 97.88 200 PHE A N 1
ATOM 1650 C CA . PHE A 1 200 ? 3.126 -9.345 -17.024 1.00 97.88 200 PHE A CA 1
ATOM 1651 C C . PHE A 1 200 ? 3.757 -9.383 -15.630 1.00 97.88 200 PHE A C 1
ATOM 1653 O O . PHE A 1 200 ? 3.152 -9.044 -14.612 1.00 97.88 200 PHE A O 1
ATOM 1660 N N . GLY A 1 201 ? 5.043 -9.735 -15.615 1.00 97.50 201 GLY A N 1
ATOM 1661 C CA . GLY A 1 201 ? 5.826 -9.928 -14.401 1.00 97.50 201 GLY A CA 1
ATOM 1662 C C . GLY A 1 201 ? 5.693 -11.348 -13.858 1.00 97.50 201 GLY A C 1
ATOM 1663 O O . GLY A 1 201 ? 4.741 -12.065 -14.149 1.00 97.50 201 GLY A O 1
ATOM 1664 N N . ASN A 1 202 ? 6.682 -11.754 -13.073 1.00 98.12 202 ASN A N 1
ATOM 1665 C CA . ASN A 1 202 ? 6.828 -13.122 -12.597 1.00 98.12 202 ASN A CA 1
ATOM 1666 C C . ASN A 1 202 ? 6.354 -13.221 -11.147 1.00 98.12 202 ASN A C 1
ATOM 1668 O O . ASN A 1 202 ? 6.731 -12.387 -10.317 1.00 98.12 202 ASN A O 1
ATOM 1672 N N . VAL A 1 203 ? 5.578 -14.260 -10.840 1.00 98.56 203 VAL A N 1
ATOM 1673 C CA . VAL A 1 203 ? 5.233 -14.650 -9.468 1.00 98.56 203 VAL A CA 1
ATOM 1674 C C . VAL A 1 203 ? 6.230 -15.702 -8.989 1.00 98.56 203 VAL A C 1
ATOM 1676 O O . VAL A 1 203 ? 6.502 -16.673 -9.689 1.00 98.56 203 VAL A O 1
ATOM 1679 N N . SER A 1 204 ? 6.783 -15.513 -7.795 1.00 98.25 204 SER A N 1
ATOM 1680 C CA . SER A 1 204 ? 7.662 -16.480 -7.130 1.00 98.25 204 SER A CA 1
ATOM 1681 C C . SER A 1 204 ? 7.405 -16.514 -5.627 1.00 98.25 204 SER A C 1
ATOM 1683 O O . SER A 1 204 ? 6.826 -15.580 -5.070 1.00 98.25 204 SER A O 1
ATOM 1685 N N . SER A 1 205 ? 7.835 -17.581 -4.956 1.00 97.88 205 SER A N 1
ATOM 1686 C CA . SER A 1 205 ? 7.794 -17.699 -3.497 1.00 97.88 205 SER A CA 1
ATOM 1687 C C . SER A 1 205 ? 9.204 -17.772 -2.905 1.00 97.88 205 SER A C 1
ATOM 1689 O O . SER A 1 205 ? 10.158 -18.182 -3.564 1.00 97.88 205 SER A O 1
ATOM 1691 N N . PHE A 1 206 ? 9.352 -17.338 -1.655 1.00 96.75 206 PHE A N 1
ATOM 1692 C CA . PHE A 1 206 ? 10.580 -17.486 -0.875 1.00 96.75 206 PHE A CA 1
ATOM 1693 C C . PHE A 1 206 ? 10.254 -17.660 0.612 1.00 96.75 206 PHE A C 1
ATOM 1695 O O . PHE A 1 206 ? 9.273 -17.107 1.110 1.00 96.75 206 PHE A O 1
ATOM 1702 N N . GLN A 1 207 ? 11.089 -18.412 1.329 1.00 96.44 207 GLN A N 1
ATOM 1703 C CA . GLN A 1 207 ? 10.972 -18.570 2.779 1.00 96.44 207 GLN A CA 1
ATOM 1704 C C . GLN A 1 207 ? 11.735 -17.467 3.515 1.00 96.44 207 GLN A C 1
ATOM 1706 O O . GLN A 1 207 ? 12.838 -17.086 3.118 1.00 96.44 207 GLN A O 1
ATOM 1711 N N . ARG A 1 208 ? 11.166 -16.965 4.615 1.00 93.44 208 ARG A N 1
ATOM 1712 C CA . ARG A 1 208 ? 11.873 -16.098 5.566 1.00 93.44 208 ARG A CA 1
ATOM 1713 C C . ARG A 1 208 ? 11.303 -16.283 6.969 1.00 93.44 208 ARG A C 1
ATOM 1715 O O . ARG A 1 208 ? 10.164 -15.893 7.213 1.00 93.44 208 ARG A O 1
ATOM 1722 N N . ASN A 1 209 ? 12.126 -16.788 7.889 1.00 92.88 209 ASN A N 1
ATOM 1723 C CA . ASN A 1 209 ? 11.743 -17.099 9.272 1.00 92.88 209 ASN A CA 1
ATOM 1724 C C . ASN A 1 209 ? 10.507 -18.022 9.317 1.00 92.88 209 ASN A C 1
ATOM 1726 O O . ASN A 1 209 ? 9.491 -17.657 9.904 1.00 92.88 209 ASN A O 1
ATOM 1730 N N . ASP A 1 210 ? 10.578 -19.147 8.598 1.00 93.00 210 ASP A N 1
ATOM 1731 C CA . ASP A 1 210 ? 9.533 -20.186 8.502 1.00 93.00 210 ASP A CA 1
ATOM 1732 C C . ASP A 1 210 ? 8.160 -19.697 7.998 1.00 93.00 210 ASP A C 1
ATOM 1734 O O . ASP A 1 210 ? 7.138 -20.364 8.146 1.00 93.00 210 ASP A O 1
ATOM 1738 N N . VAL A 1 211 ? 8.135 -18.521 7.363 1.00 93.56 211 VAL A N 1
ATOM 1739 C CA . VAL A 1 211 ? 6.960 -17.954 6.700 1.00 93.56 211 VAL A CA 1
ATOM 1740 C C . VAL A 1 211 ? 7.226 -17.849 5.203 1.00 93.56 211 VAL A C 1
ATOM 1742 O O . VAL A 1 211 ? 8.178 -17.186 4.776 1.00 93.56 211 VAL A O 1
ATOM 1745 N N . THR A 1 212 ? 6.329 -18.439 4.412 1.00 96.31 212 THR A N 1
ATOM 1746 C CA . THR A 1 212 ? 6.292 -18.277 2.958 1.00 96.31 212 THR A CA 1
ATOM 1747 C C . THR A 1 212 ? 5.852 -16.859 2.605 1.00 96.31 212 THR A C 1
ATOM 1749 O O . THR A 1 212 ? 4.789 -16.401 3.028 1.00 96.31 212 THR A O 1
ATOM 1752 N N . TYR A 1 213 ? 6.639 -16.181 1.775 1.00 97.25 213 TYR A N 1
ATOM 1753 C CA . TYR A 1 213 ? 6.259 -14.933 1.124 1.00 97.25 213 TYR A CA 1
ATOM 1754 C C . TYR A 1 213 ? 6.184 -15.151 -0.382 1.00 97.25 213 TYR A C 1
ATOM 1756 O O . TYR A 1 213 ? 7.041 -15.802 -0.976 1.00 97.25 213 TYR A O 1
ATOM 1764 N N . TRP A 1 214 ? 5.174 -14.558 -0.997 1.00 98.25 214 TRP A N 1
ATOM 1765 C CA . TRP A 1 214 ? 4.968 -14.487 -2.433 1.00 98.25 214 TRP A CA 1
ATOM 1766 C C . TRP A 1 214 ? 5.441 -13.133 -2.944 1.00 98.25 214 TRP A C 1
ATOM 1768 O O . TRP A 1 214 ? 5.313 -12.119 -2.258 1.00 98.25 214 TRP A O 1
ATOM 1778 N N . ARG A 1 215 ? 6.011 -13.103 -4.144 1.00 98.38 215 ARG A N 1
ATOM 1779 C CA . ARG A 1 215 ? 6.595 -11.909 -4.744 1.00 98.38 215 ARG A CA 1
ATOM 1780 C C . ARG A 1 215 ? 6.191 -11.797 -6.202 1.00 98.38 215 ARG A C 1
ATOM 1782 O O . ARG A 1 215 ? 6.468 -12.700 -6.982 1.00 98.38 215 ARG A O 1
ATOM 1789 N N . TRP A 1 216 ? 5.634 -10.650 -6.573 1.00 98.69 216 TRP A N 1
ATOM 1790 C CA . TRP A 1 216 ? 5.552 -10.232 -7.971 1.00 98.69 216 TRP A CA 1
ATOM 1791 C C . TRP A 1 216 ? 6.814 -9.440 -8.313 1.00 98.69 216 TRP A C 1
ATOM 1793 O O . TRP A 1 216 ? 7.273 -8.624 -7.510 1.00 98.69 216 TRP A O 1
ATOM 1803 N N . THR A 1 217 ? 7.416 -9.716 -9.466 1.00 98.50 217 THR A N 1
ATOM 1804 C CA . THR A 1 217 ? 8.690 -9.138 -9.917 1.00 98.50 217 THR A CA 1
ATOM 1805 C C . THR A 1 217 ? 8.603 -8.734 -11.386 1.00 98.50 217 THR A C 1
ATOM 1807 O O . THR A 1 217 ? 8.212 -9.546 -12.221 1.00 98.50 217 THR A O 1
ATOM 1810 N N . VAL A 1 218 ? 9.059 -7.527 -11.729 1.00 98.50 218 VAL A N 1
ATOM 1811 C CA . VAL A 1 218 ? 9.192 -7.078 -13.126 1.00 98.50 218 VAL A CA 1
ATOM 1812 C C . VAL A 1 218 ? 10.646 -6.690 -13.403 1.00 98.50 218 VAL A C 1
ATOM 1814 O O . VAL A 1 218 ? 11.160 -5.755 -12.796 1.00 98.50 218 VAL A O 1
ATOM 1817 N N . GLU A 1 219 ? 11.300 -7.427 -14.309 1.00 95.75 219 GLU A N 1
ATOM 1818 C CA . GLU A 1 219 ? 12.748 -7.331 -14.620 1.00 95.75 219 GLU A CA 1
ATOM 1819 C C . GLU A 1 219 ? 13.079 -7.283 -16.125 1.00 95.75 219 GLU A C 1
ATOM 1821 O O . GLU A 1 219 ? 14.228 -7.059 -16.515 1.00 95.75 219 GLU A O 1
ATOM 1826 N N . SER A 1 220 ? 12.104 -7.541 -16.998 1.00 95.12 220 SER A N 1
ATOM 1827 C CA . SER A 1 220 ? 12.271 -7.429 -18.451 1.00 95.12 220 SER A CA 1
ATOM 1828 C C . SER A 1 220 ? 12.183 -5.961 -18.871 1.00 95.12 220 SER A C 1
ATOM 1830 O O . SER A 1 220 ? 11.189 -5.320 -18.520 1.00 95.12 220 SER A O 1
ATOM 1832 N N . LYS A 1 221 ? 13.134 -5.458 -19.676 1.00 94.94 221 LYS A N 1
ATOM 1833 C CA . LYS A 1 221 ? 13.191 -4.053 -20.139 1.00 94.94 221 LYS A CA 1
ATOM 1834 C C . LYS A 1 221 ? 11.816 -3.496 -20.547 1.00 94.94 221 LYS A C 1
ATOM 1836 O O . LYS A 1 221 ? 11.362 -2.534 -19.941 1.00 94.94 221 LYS A O 1
ATOM 1841 N N . LYS A 1 222 ? 11.115 -4.177 -21.463 1.00 96.06 222 LYS A N 1
ATOM 1842 C CA . LYS A 1 222 ? 9.777 -3.795 -21.956 1.00 96.06 222 LYS A CA 1
ATOM 1843 C C . LYS A 1 222 ? 8.758 -3.564 -20.831 1.00 96.06 222 LYS A C 1
ATOM 1845 O O . LYS A 1 222 ? 8.111 -2.527 -20.791 1.00 96.06 222 LYS A O 1
ATOM 1850 N N . ASN A 1 223 ? 8.616 -4.510 -19.901 1.00 97.56 223 ASN A N 1
ATOM 1851 C CA . ASN A 1 223 ? 7.627 -4.388 -18.821 1.00 97.56 223 ASN A CA 1
ATOM 1852 C C . ASN A 1 223 ? 8.075 -3.428 -17.697 1.00 97.56 223 ASN A C 1
ATOM 1854 O O . ASN A 1 223 ? 7.234 -2.845 -17.018 1.00 97.56 223 ASN A O 1
ATOM 1858 N N . VAL A 1 224 ? 9.386 -3.222 -17.531 1.00 97.81 224 VAL A N 1
ATOM 1859 C CA . VAL A 1 224 ? 9.949 -2.180 -16.656 1.00 97.81 224 VAL A CA 1
ATOM 1860 C C . VAL A 1 224 ? 9.645 -0.779 -17.204 1.00 97.81 224 VAL A C 1
ATOM 1862 O O . VAL A 1 224 ? 9.248 0.099 -16.444 1.00 97.81 224 VAL A O 1
ATOM 1865 N N . GLU A 1 225 ? 9.776 -0.575 -18.516 1.00 96.81 225 GLU A N 1
ATOM 1866 C CA . GLU A 1 225 ? 9.392 0.678 -19.182 1.00 96.81 225 GLU A CA 1
ATOM 1867 C C . GLU A 1 225 ? 7.878 0.902 -19.105 1.00 96.81 225 GLU A C 1
ATOM 1869 O O . GLU A 1 225 ? 7.442 1.988 -18.733 1.00 96.81 225 GLU A O 1
ATOM 1874 N N . ARG A 1 226 ? 7.078 -0.149 -19.321 1.00 97.50 226 ARG A N 1
ATOM 1875 C CA . ARG A 1 226 ? 5.616 -0.091 -19.189 1.00 97.50 226 ARG A CA 1
ATOM 1876 C C . ARG A 1 226 ? 5.134 0.409 -17.828 1.00 97.50 226 ARG A C 1
ATOM 1878 O O . ARG A 1 226 ? 4.336 1.338 -17.756 1.00 97.50 226 ARG A O 1
ATOM 1885 N N . ILE A 1 227 ? 5.611 -0.201 -16.741 1.00 97.81 227 ILE A N 1
ATOM 1886 C CA . ILE A 1 227 ? 5.152 0.157 -15.393 1.00 97.81 227 ILE A CA 1
ATOM 1887 C C . ILE A 1 227 ? 5.693 1.523 -14.936 1.00 97.81 227 ILE A C 1
ATOM 1889 O O . ILE A 1 227 ? 5.087 2.172 -14.087 1.00 97.81 227 ILE A O 1
ATOM 1893 N N . ALA A 1 228 ? 6.786 2.015 -15.531 1.00 97.94 228 ALA A N 1
ATOM 1894 C CA . ALA A 1 228 ? 7.285 3.358 -15.250 1.00 97.94 228 ALA A CA 1
ATOM 1895 C C . ALA A 1 228 ? 6.303 4.457 -15.690 1.00 97.94 228 ALA A C 1
ATOM 1897 O O . ALA A 1 228 ? 6.172 5.456 -14.982 1.00 97.94 228 ALA A O 1
ATOM 1898 N N . TYR A 1 229 ? 5.572 4.266 -16.797 1.00 97.88 229 TYR A N 1
ATOM 1899 C CA . TYR A 1 229 ? 4.510 5.191 -17.217 1.00 97.88 229 TYR A CA 1
ATOM 1900 C C . TYR A 1 229 ? 3.361 5.277 -16.202 1.00 97.88 229 TYR A C 1
ATOM 1902 O O . TYR A 1 229 ? 2.772 6.342 -16.046 1.00 97.88 229 TYR A O 1
ATOM 1910 N N . LEU A 1 230 ? 3.077 4.199 -15.459 1.00 97.75 230 LEU A N 1
ATOM 1911 C CA . LEU A 1 230 ? 2.072 4.229 -14.392 1.00 97.75 230 LEU A CA 1
ATOM 1912 C C . LEU A 1 230 ? 2.524 5.060 -13.186 1.00 97.75 230 LEU A C 1
ATOM 1914 O O . LEU A 1 230 ? 1.706 5.74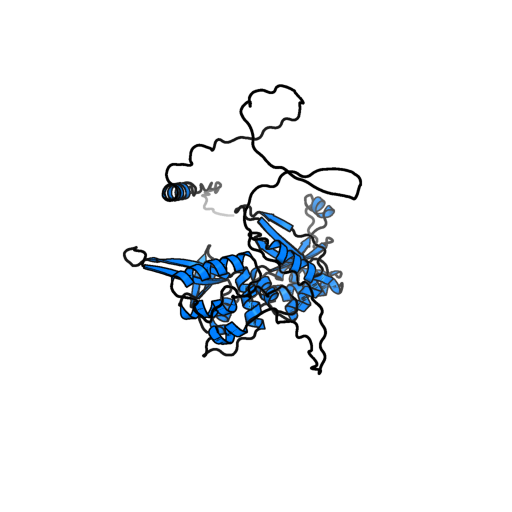7 -12.581 1.00 97.75 230 LEU A O 1
ATOM 1918 N N . PHE A 1 231 ? 3.807 5.003 -12.824 1.00 97.69 231 PHE A N 1
ATOM 1919 C CA . PHE A 1 231 ? 4.328 5.719 -11.656 1.00 97.69 231 PHE A CA 1
ATOM 1920 C C . PHE A 1 231 ? 4.698 7.183 -11.937 1.00 97.69 231 PHE A C 1
ATOM 1922 O O . PHE A 1 231 ? 4.617 8.003 -11.020 1.00 97.69 231 PHE A O 1
ATOM 1929 N N . SER A 1 232 ? 5.078 7.539 -13.170 1.00 96.06 232 SER A N 1
ATOM 1930 C CA . SER A 1 232 ? 5.498 8.908 -13.508 1.00 96.06 232 SER A CA 1
ATOM 1931 C C . SER A 1 232 ? 4.381 9.931 -13.245 1.00 96.06 232 SER A C 1
ATOM 1933 O O . SER A 1 232 ? 3.285 9.828 -13.792 1.00 96.06 232 SER A O 1
ATOM 1935 N N . GLY A 1 233 ? 4.643 10.911 -12.372 1.00 94.94 233 GLY A N 1
ATOM 1936 C CA . GLY A 1 233 ? 3.674 11.924 -11.927 1.00 94.94 233 GLY A CA 1
ATOM 1937 C C . GLY A 1 233 ? 2.600 11.447 -10.931 1.00 94.94 233 GLY A C 1
ATOM 1938 O O . GLY A 1 233 ? 1.877 12.280 -10.385 1.00 94.94 233 GLY A O 1
ATOM 1939 N N . ASN A 1 234 ? 2.509 10.139 -10.655 1.00 97.06 234 ASN A N 1
ATOM 1940 C CA . ASN A 1 234 ? 1.403 9.532 -9.900 1.00 97.06 234 ASN A CA 1
ATOM 1941 C C . ASN A 1 234 ? 1.759 9.065 -8.469 1.00 97.06 234 ASN A C 1
ATOM 1943 O O . ASN A 1 234 ? 0.863 8.678 -7.722 1.00 97.06 234 ASN A O 1
ATOM 1947 N N . LEU A 1 235 ? 3.036 9.082 -8.073 1.00 97.62 235 LEU A N 1
ATOM 1948 C CA . LEU A 1 235 ? 3.486 8.750 -6.708 1.00 97.62 235 LEU A CA 1
ATOM 1949 C C . LEU A 1 235 ? 3.224 9.909 -5.728 1.00 97.62 235 LEU A C 1
ATOM 1951 O O . LEU A 1 235 ? 3.409 11.071 -6.094 1.00 97.62 235 LEU A O 1
ATOM 1955 N N . ILE A 1 236 ? 2.864 9.602 -4.477 1.00 97.69 236 ILE A N 1
ATOM 1956 C CA . ILE A 1 236 ? 2.528 10.583 -3.427 1.00 97.69 236 ILE A CA 1
ATOM 1957 C C . ILE A 1 236 ? 3.597 10.668 -2.328 1.00 97.69 236 ILE A C 1
ATOM 1959 O O . ILE A 1 236 ? 3.848 11.753 -1.802 1.00 97.69 236 ILE A O 1
ATOM 1963 N N . LEU A 1 237 ? 4.231 9.557 -1.944 1.00 97.69 237 LEU A N 1
ATOM 1964 C CA . LEU A 1 237 ? 5.226 9.548 -0.872 1.00 97.69 237 LEU A CA 1
ATOM 1965 C C . LEU A 1 237 ? 6.566 10.114 -1.377 1.00 97.69 237 LEU A C 1
ATOM 1967 O O . LEU A 1 237 ? 7.147 9.546 -2.308 1.00 97.69 237 LEU A O 1
ATOM 1971 N N . PRO A 1 238 ? 7.146 11.147 -0.730 1.00 96.62 238 PRO A N 1
ATOM 1972 C CA . PRO A 1 238 ? 8.389 11.768 -1.201 1.00 96.62 238 PRO A CA 1
ATOM 1973 C C . PRO A 1 238 ? 9.556 10.779 -1.348 1.00 96.62 238 PRO A C 1
ATOM 1975 O O . PRO A 1 238 ? 10.298 10.816 -2.326 1.00 96.62 238 PRO A O 1
ATOM 1978 N N . LYS A 1 239 ? 9.684 9.821 -0.423 1.00 96.50 239 LYS A N 1
ATOM 1979 C CA . LYS A 1 239 ? 10.670 8.730 -0.502 1.00 96.50 239 LYS A CA 1
ATOM 1980 C C . LYS A 1 239 ? 10.496 7.858 -1.746 1.00 96.50 239 LYS A C 1
ATOM 1982 O O . LYS A 1 239 ? 11.499 7.442 -2.323 1.00 96.50 239 LYS A O 1
ATOM 1987 N N . GLN A 1 240 ? 9.261 7.559 -2.149 1.00 97.38 240 GLN A N 1
ATOM 1988 C CA . GLN A 1 240 ? 8.993 6.735 -3.330 1.00 97.38 240 GLN A CA 1
ATOM 1989 C C . GLN A 1 240 ? 9.227 7.534 -4.617 1.00 97.38 240 GLN A C 1
ATOM 1991 O O . GLN A 1 240 ? 9.836 7.003 -5.540 1.00 97.38 240 GLN A O 1
ATOM 1996 N N . GLN A 1 241 ? 8.872 8.825 -4.647 1.00 97.31 241 GLN A N 1
ATOM 1997 C CA . GLN A 1 241 ? 9.244 9.744 -5.734 1.00 97.31 241 GLN A CA 1
ATOM 1998 C C . GLN A 1 241 ? 10.774 9.804 -5.923 1.00 97.31 241 GLN A C 1
ATOM 2000 O O . GLN A 1 241 ? 11.266 9.643 -7.039 1.00 97.31 241 GLN A O 1
ATOM 2005 N N . ILE A 1 242 ? 11.544 9.950 -4.836 1.00 96.62 242 ILE A N 1
ATOM 2006 C CA . ILE A 1 242 ? 13.019 9.954 -4.871 1.00 96.62 242 ILE A CA 1
ATOM 2007 C C . ILE A 1 242 ? 13.575 8.599 -5.342 1.00 96.62 242 ILE A C 1
ATOM 2009 O O . ILE A 1 242 ? 14.451 8.562 -6.207 1.00 96.62 242 ILE A O 1
ATOM 2013 N N . GLN A 1 243 ? 13.067 7.477 -4.816 1.00 97.31 243 GLN A N 1
ATOM 2014 C CA . GLN A 1 243 ? 13.493 6.141 -5.257 1.00 97.31 243 GLN A CA 1
ATOM 2015 C C . GLN A 1 243 ? 13.195 5.904 -6.740 1.00 97.31 243 GLN A C 1
ATOM 2017 O O . GLN A 1 243 ? 14.057 5.386 -7.449 1.00 97.31 243 GLN A O 1
ATOM 2022 N N . PHE A 1 244 ? 12.022 6.323 -7.216 1.00 97.94 244 PHE A N 1
ATOM 2023 C CA . PHE A 1 244 ? 11.644 6.249 -8.620 1.00 97.94 244 PHE A CA 1
ATOM 2024 C C . PHE A 1 244 ? 12.573 7.085 -9.502 1.00 97.94 244 PHE A C 1
ATOM 2026 O O . PHE A 1 244 ? 13.113 6.553 -10.464 1.00 97.94 244 PHE A O 1
ATOM 2033 N N . LEU A 1 245 ? 12.829 8.355 -9.168 1.00 97.56 245 LEU A N 1
ATOM 2034 C CA . LEU A 1 245 ? 13.713 9.220 -9.960 1.00 97.56 245 LEU A CA 1
ATOM 2035 C C . LEU A 1 245 ? 15.139 8.658 -10.054 1.00 97.56 245 LEU A C 1
ATOM 2037 O O . LEU A 1 245 ? 15.688 8.563 -11.154 1.00 97.56 245 LEU A O 1
ATOM 2041 N N . ASN A 1 246 ? 15.700 8.194 -8.933 1.00 96.69 246 ASN A N 1
ATOM 2042 C CA . ASN A 1 246 ? 17.000 7.520 -8.910 1.00 96.69 246 ASN A CA 1
ATOM 2043 C C . ASN A 1 246 ? 16.986 6.249 -9.780 1.00 96.69 246 ASN A C 1
ATOM 2045 O O . ASN A 1 246 ? 17.923 5.983 -10.530 1.00 96.69 246 ASN A O 1
ATOM 2049 N N . TRP A 1 247 ? 15.915 5.457 -9.714 1.00 97.50 247 TRP A N 1
ATOM 2050 C CA . TRP A 1 247 ? 15.752 4.232 -10.499 1.00 97.50 247 TRP A CA 1
ATOM 2051 C C . TRP A 1 247 ? 15.609 4.509 -12.006 1.00 97.50 247 TRP A C 1
ATOM 2053 O O . TRP A 1 247 ? 16.255 3.830 -12.809 1.00 97.50 247 TRP A O 1
ATOM 2063 N N . ILE A 1 248 ? 14.870 5.554 -12.396 1.00 97.50 248 ILE A N 1
ATOM 2064 C CA . ILE A 1 248 ? 14.793 6.046 -13.779 1.00 97.50 248 ILE A CA 1
ATOM 2065 C C . ILE A 1 248 ? 16.181 6.457 -14.283 1.00 97.50 248 ILE A C 1
ATOM 2067 O O . ILE A 1 248 ? 16.578 6.036 -15.369 1.00 97.50 248 ILE A O 1
ATOM 2071 N N . GLU A 1 249 ? 16.959 7.207 -13.498 1.00 95.69 249 GLU A N 1
ATOM 2072 C CA . GLU A 1 249 ? 18.321 7.618 -13.871 1.00 95.69 249 GLU A CA 1
ATOM 2073 C C . GLU A 1 249 ? 19.231 6.406 -14.164 1.00 95.69 249 GLU A C 1
ATOM 2075 O O . GLU A 1 249 ? 19.946 6.376 -15.170 1.00 95.69 249 GLU A O 1
ATOM 2080 N N . GLN A 1 250 ? 19.153 5.355 -13.338 1.00 94.75 250 GLN A N 1
ATOM 2081 C CA . GLN A 1 250 ? 19.899 4.103 -13.537 1.00 94.75 250 GLN A CA 1
ATOM 2082 C C . GLN A 1 250 ? 19.453 3.316 -14.785 1.00 94.75 250 GLN A C 1
ATOM 2084 O O . GLN A 1 250 ? 20.216 2.484 -15.283 1.00 94.75 250 GLN A O 1
ATOM 2089 N N . GLY A 1 251 ? 18.232 3.533 -15.286 1.00 94.81 251 GLY A N 1
ATOM 2090 C CA . GLY A 1 251 ? 17.756 2.970 -16.555 1.00 94.81 251 GLY A CA 1
ATOM 2091 C C . GLY A 1 251 ? 18.119 3.830 -17.766 1.00 94.81 251 GLY A C 1
ATOM 2092 O O . GLY A 1 251 ? 18.506 3.290 -18.802 1.00 94.81 251 GLY A O 1
ATOM 2093 N N . GLN A 1 252 ? 18.087 5.159 -17.634 1.00 94.69 252 GLN A N 1
ATOM 2094 C CA . GLN A 1 252 ? 18.506 6.079 -18.699 1.00 94.69 252 GLN A CA 1
ATOM 2095 C C . GLN A 1 252 ? 19.980 5.874 -19.076 1.00 94.69 252 GLN A C 1
ATOM 2097 O O . GLN A 1 252 ? 20.301 5.817 -20.262 1.00 94.69 252 GLN A O 1
ATOM 2102 N N . LYS A 1 253 ? 20.851 5.593 -18.093 1.00 92.25 253 LYS A N 1
ATOM 2103 C CA . LYS A 1 253 ? 22.254 5.167 -18.305 1.00 92.25 253 LYS A CA 1
ATOM 2104 C C . LYS A 1 253 ? 22.419 3.878 -19.137 1.00 92.25 253 LYS A C 1
ATOM 2106 O O . LYS A 1 253 ? 23.537 3.521 -19.485 1.00 92.25 253 LYS A O 1
ATOM 2111 N N . LYS A 1 254 ? 21.326 3.172 -19.457 1.00 88.31 254 LYS A N 1
ATOM 2112 C CA . LYS A 1 254 ? 21.275 1.928 -20.256 1.00 88.31 254 LYS A CA 1
ATOM 2113 C C . LYS A 1 254 ? 20.392 2.066 -21.502 1.00 88.31 254 LYS A C 1
ATOM 2115 O O . LYS A 1 254 ? 19.936 1.067 -22.060 1.00 88.31 254 LYS A O 1
ATOM 2120 N N . GLY A 1 255 ? 20.070 3.298 -21.908 1.00 91.75 255 GLY A N 1
ATOM 2121 C CA . GLY A 1 255 ? 19.180 3.558 -23.041 1.00 91.75 255 GLY A CA 1
ATOM 2122 C C . GLY A 1 255 ? 17.761 3.009 -22.845 1.00 91.75 255 GLY A C 1
ATOM 2123 O O . GLY A 1 255 ? 17.129 2.580 -23.819 1.00 91.75 255 GLY A O 1
ATOM 2124 N N . MET A 1 256 ? 17.285 2.955 -21.597 1.00 94.94 256 MET A N 1
ATOM 2125 C CA . MET A 1 256 ? 15.871 2.764 -21.256 1.00 94.94 256 MET A CA 1
ATOM 2126 C C . MET A 1 256 ? 15.175 4.119 -21.082 1.00 94.94 256 MET A C 1
ATOM 2128 O O . MET A 1 256 ? 15.849 5.139 -20.933 1.00 94.94 256 MET A O 1
ATOM 2132 N N . PHE A 1 257 ? 13.841 4.121 -21.047 1.00 95.12 257 PHE A N 1
ATOM 2133 C CA . PHE A 1 257 ? 13.028 5.319 -20.778 1.00 95.12 257 PHE A CA 1
ATOM 2134 C C . PHE A 1 257 ? 13.299 6.458 -21.782 1.00 95.12 257 PHE A C 1
ATOM 2136 O O . PHE A 1 257 ? 13.550 7.608 -21.409 1.00 95.12 257 PHE A O 1
ATOM 2143 N N . LYS A 1 258 ? 13.300 6.098 -23.073 1.00 92.31 258 LYS A N 1
ATOM 2144 C CA . LYS A 1 258 ? 13.365 7.036 -24.204 1.00 92.31 258 LYS A CA 1
ATOM 2145 C C . LYS A 1 258 ? 12.024 7.762 -24.386 1.00 92.31 258 LYS A C 1
ATOM 2147 O O . LYS A 1 258 ? 11.014 7.342 -23.823 1.00 92.31 258 LYS A O 1
ATOM 2152 N N . ALA A 1 259 ? 12.010 8.812 -25.211 1.00 91.12 259 ALA A N 1
ATOM 2153 C CA . ALA A 1 259 ? 10.772 9.456 -25.655 1.00 91.12 259 ALA A CA 1
ATOM 2154 C C . ALA A 1 259 ? 9.757 8.403 -26.165 1.00 91.12 259 ALA A C 1
ATOM 2156 O O . ALA A 1 259 ? 10.180 7.451 -26.829 1.00 91.12 259 ALA A O 1
ATOM 2157 N N . PRO A 1 260 ? 8.454 8.535 -25.848 1.00 93.69 260 PRO A N 1
ATOM 2158 C CA . PRO A 1 260 ? 7.798 9.691 -25.223 1.00 93.69 260 PRO A CA 1
ATOM 2159 C C . PRO A 1 260 ? 7.855 9.749 -23.680 1.00 93.69 260 PRO A C 1
ATOM 2161 O O . PRO A 1 260 ? 7.214 10.611 -23.085 1.00 93.69 260 PRO A O 1
ATOM 2164 N N . PHE A 1 261 ? 8.631 8.894 -22.999 1.00 95.62 261 PHE A N 1
ATOM 2165 C CA . PHE A 1 261 ? 8.713 8.915 -21.533 1.00 95.62 261 PHE A CA 1
ATOM 2166 C C . PHE A 1 261 ? 9.250 10.248 -20.981 1.00 95.62 261 PHE A C 1
ATOM 2168 O O . PHE A 1 261 ? 10.403 10.620 -21.215 1.00 95.62 261 PHE A O 1
ATOM 2175 N N . ASN A 1 262 ? 8.442 10.930 -20.164 1.00 92.06 262 ASN A N 1
ATOM 2176 C CA . ASN A 1 262 ? 8.828 12.157 -19.473 1.00 92.06 262 ASN A CA 1
ATOM 2177 C C . ASN A 1 262 ? 9.103 11.896 -17.981 1.00 92.06 262 ASN A C 1
ATOM 2179 O O . ASN A 1 262 ? 8.182 11.656 -17.198 1.00 92.06 262 ASN A O 1
ATOM 2183 N N . LYS A 1 263 ? 10.375 12.003 -17.570 1.00 89.00 263 LYS A N 1
ATOM 2184 C CA . LYS A 1 263 ? 10.794 11.889 -16.158 1.00 89.00 263 LYS A CA 1
ATOM 2185 C C . LYS A 1 263 ? 10.531 13.142 -15.312 1.00 89.00 263 LYS A C 1
ATOM 2187 O O . LYS A 1 263 ? 10.590 13.065 -14.092 1.00 89.00 263 LYS A O 1
ATOM 2192 N N . ASN A 1 264 ? 10.273 14.283 -15.953 1.00 89.69 264 ASN A N 1
ATOM 2193 C CA . ASN A 1 264 ? 10.039 15.579 -15.311 1.00 89.69 264 ASN A CA 1
ATOM 2194 C C . ASN A 1 264 ? 8.532 15.875 -15.150 1.00 89.69 264 ASN A C 1
ATOM 2196 O O . ASN A 1 264 ? 8.146 17.029 -14.959 1.00 89.69 264 ASN A O 1
ATOM 2200 N N . LYS A 1 265 ? 7.667 14.856 -15.276 1.00 92.31 265 LYS A N 1
ATOM 2201 C CA . LYS A 1 265 ? 6.217 14.985 -15.088 1.00 92.31 265 LYS A CA 1
ATOM 2202 C C . LYS A 1 265 ? 5.923 15.436 -13.653 1.00 92.31 265 LYS A C 1
ATOM 2204 O O . LYS A 1 265 ? 6.505 14.918 -12.702 1.00 92.31 265 LYS A O 1
ATOM 2209 N N . LEU A 1 266 ? 5.037 16.420 -13.500 1.00 92.44 266 LEU A N 1
ATOM 2210 C CA . LEU A 1 266 ? 4.690 16.975 -12.191 1.00 92.44 266 LEU A CA 1
ATOM 2211 C C . LEU A 1 266 ? 3.973 15.931 -11.322 1.00 92.44 266 LEU A C 1
ATOM 2213 O O . LEU A 1 266 ? 3.109 15.199 -11.803 1.00 92.44 266 LEU A O 1
ATOM 2217 N N . TRP A 1 267 ? 4.302 15.909 -10.030 1.00 93.81 267 TRP A N 1
ATOM 2218 C CA . TRP A 1 267 ? 3.636 15.083 -9.021 1.00 93.81 267 TRP A CA 1
ATOM 2219 C C . TRP A 1 267 ? 2.281 15.700 -8.650 1.00 93.81 267 TRP A C 1
ATOM 2221 O O . TRP A 1 267 ? 2.182 16.487 -7.710 1.00 93.81 267 TRP A O 1
ATOM 2231 N N . LEU A 1 268 ? 1.247 15.397 -9.439 1.00 91.12 268 LEU A N 1
ATOM 2232 C CA . LEU A 1 268 ? -0.109 15.939 -9.251 1.00 91.12 268 LEU A CA 1
ATOM 2233 C C . LEU A 1 268 ? -0.999 15.049 -8.367 1.00 91.12 268 LEU A C 1
ATOM 2235 O O . LEU A 1 268 ? -2.050 15.501 -7.900 1.00 91.12 268 LEU A O 1
ATOM 2239 N N . ALA A 1 269 ? -0.570 13.810 -8.108 1.00 94.56 269 ALA A N 1
ATOM 2240 C CA . ALA A 1 269 ? -1.255 12.879 -7.222 1.00 94.56 269 ALA A CA 1
ATOM 2241 C C . ALA A 1 269 ? -1.304 13.395 -5.776 1.00 94.56 269 ALA A C 1
ATOM 2243 O O . ALA A 1 269 ? -0.314 13.872 -5.222 1.00 94.56 269 ALA A O 1
ATOM 2244 N N . LYS A 1 270 ? -2.483 13.289 -5.153 1.00 94.50 270 LYS A N 1
ATOM 2245 C CA . LYS A 1 270 ? -2.746 13.738 -3.782 1.00 94.50 270 LYS A CA 1
ATOM 2246 C C . LYS A 1 270 ? -3.730 12.809 -3.076 1.00 94.50 270 LYS A C 1
ATOM 2248 O O . LYS A 1 270 ? -4.571 12.153 -3.694 1.00 94.50 270 LYS A O 1
ATOM 2253 N N . VAL A 1 271 ? -3.641 12.794 -1.752 1.00 95.44 271 VAL A N 1
ATOM 2254 C CA . VAL A 1 271 ? -4.564 12.051 -0.892 1.00 95.44 271 VAL A CA 1
ATOM 2255 C C . VAL A 1 271 ? -5.977 12.635 -1.030 1.00 95.44 271 VAL A C 1
ATOM 2257 O O . VAL A 1 271 ? -6.157 13.848 -0.929 1.00 95.44 271 VAL A O 1
ATOM 2260 N N . GLY A 1 272 ? -6.989 11.785 -1.225 1.00 95.50 272 GLY A N 1
ATOM 2261 C CA . GLY A 1 272 ? -8.381 12.219 -1.363 1.00 95.50 272 GLY A CA 1
ATOM 2262 C C . GLY A 1 272 ? -9.405 11.096 -1.177 1.00 95.50 272 GLY A C 1
ATOM 2263 O O . GLY A 1 272 ? -9.064 9.916 -1.128 1.00 95.50 272 GLY A O 1
ATOM 2264 N N . PHE A 1 273 ? -10.683 11.476 -1.066 1.00 96.44 273 PHE A N 1
ATOM 2265 C CA . PHE A 1 273 ? -11.839 10.557 -1.055 1.00 96.44 273 PHE A CA 1
ATOM 2266 C C . PHE A 1 273 ? -12.471 10.352 -2.448 1.00 96.44 273 PHE A C 1
ATOM 2268 O O . PHE A 1 273 ? -13.518 9.708 -2.580 1.00 96.44 273 PHE A O 1
ATOM 2275 N N . ASP A 1 274 ? -11.845 10.925 -3.473 1.00 95.31 274 ASP A N 1
ATOM 2276 C CA . ASP A 1 274 ? -12.196 10.880 -4.895 1.00 95.31 274 ASP A CA 1
ATOM 2277 C C . ASP A 1 274 ? -11.355 9.865 -5.692 1.00 95.31 274 ASP A C 1
ATOM 2279 O O . ASP A 1 274 ? -11.585 9.679 -6.884 1.00 95.31 274 ASP A O 1
ATOM 2283 N N . ASN A 1 275 ? -10.396 9.194 -5.043 1.00 96.81 275 ASN A N 1
ATOM 2284 C CA . ASN A 1 275 ? -9.474 8.254 -5.674 1.00 96.81 275 ASN A CA 1
ATOM 2285 C C . ASN A 1 275 ? -9.164 7.037 -4.781 1.00 96.81 275 ASN A C 1
ATOM 2287 O O . ASN A 1 275 ? -9.334 7.068 -3.558 1.00 96.81 275 ASN A O 1
ATOM 2291 N N . ALA A 1 276 ? -8.698 5.946 -5.394 1.00 98.19 276 ALA A N 1
ATOM 2292 C CA . ALA A 1 276 ? -8.480 4.662 -4.721 1.00 98.19 276 ALA A CA 1
ATOM 2293 C C . ALA A 1 276 ? -7.090 4.492 -4.070 1.00 98.19 276 ALA A C 1
ATOM 2295 O O . ALA A 1 276 ? -6.830 3.440 -3.483 1.00 98.19 276 ALA A O 1
ATOM 2296 N N . TRP A 1 277 ? -6.201 5.492 -4.143 1.00 98.56 277 TRP A N 1
ATOM 2297 C CA . TRP A 1 277 ? -4.820 5.387 -3.643 1.00 98.56 277 TRP A CA 1
ATOM 2298 C C . TRP A 1 277 ? -4.756 5.018 -2.163 1.00 98.56 277 TRP A C 1
ATOM 2300 O O . TRP A 1 277 ? -4.072 4.071 -1.774 1.00 98.56 277 TRP A O 1
ATOM 2310 N N . LEU A 1 278 ? -5.538 5.712 -1.334 1.00 98.56 278 LEU A N 1
ATOM 2311 C CA . LEU A 1 278 ? -5.533 5.491 0.108 1.00 98.56 278 LEU A CA 1
ATOM 2312 C C . LEU A 1 278 ? -6.051 4.088 0.469 1.00 98.56 278 LEU A C 1
ATOM 2314 O O . LEU A 1 278 ? -5.623 3.531 1.472 1.00 98.56 278 LEU A O 1
ATOM 2318 N N . SER A 1 279 ? -6.895 3.469 -0.362 1.00 98.69 279 SER A N 1
ATOM 2319 C CA . SER A 1 279 ? -7.315 2.071 -0.196 1.00 98.69 279 SER A CA 1
ATOM 2320 C C . SER A 1 279 ? -6.132 1.109 -0.354 1.00 98.69 279 SER A C 1
ATOM 2322 O O . SER A 1 279 ? -5.917 0.250 0.500 1.00 98.69 279 SER A O 1
ATOM 2324 N N . GLY A 1 280 ? -5.293 1.319 -1.374 1.00 98.69 280 GLY A N 1
ATOM 2325 C CA . GLY A 1 280 ? -4.051 0.563 -1.557 1.00 98.69 280 GLY A CA 1
ATOM 2326 C C . GLY A 1 280 ? -3.045 0.786 -0.433 1.00 98.69 280 GLY A C 1
ATOM 2327 O O . GLY A 1 280 ? -2.479 -0.164 0.104 1.00 98.69 280 GLY A O 1
ATOM 2328 N N . PHE A 1 281 ? -2.875 2.038 -0.009 1.00 98.69 281 PHE A N 1
ATOM 2329 C CA . PHE A 1 281 ? -1.964 2.369 1.085 1.00 98.69 281 PHE A CA 1
ATOM 2330 C C . PHE A 1 281 ? -2.434 1.785 2.434 1.00 98.69 281 PHE A C 1
ATOM 2332 O O . PHE A 1 281 ? -1.621 1.314 3.229 1.00 98.69 281 PHE A O 1
ATOM 2339 N N . ILE A 1 282 ? -3.752 1.713 2.672 1.00 98.69 282 ILE A N 1
ATOM 2340 C CA . ILE A 1 282 ? -4.345 0.985 3.807 1.00 98.69 282 ILE A CA 1
ATOM 2341 C C . ILE A 1 282 ? -4.110 -0.528 3.681 1.00 98.69 282 ILE A C 1
ATOM 2343 O O . ILE A 1 282 ? -3.822 -1.168 4.695 1.00 98.69 282 ILE A O 1
ATOM 2347 N N . ASP A 1 283 ? -4.210 -1.110 2.481 1.00 98.12 283 ASP A N 1
ATOM 2348 C CA . ASP A 1 283 ? -3.947 -2.537 2.244 1.00 98.12 283 ASP A CA 1
ATOM 2349 C C . ASP A 1 283 ? -2.525 -2.949 2.650 1.00 98.12 283 ASP A C 1
ATOM 2351 O O . ASP A 1 283 ? -2.375 -4.024 3.228 1.00 98.12 283 ASP A O 1
ATOM 2355 N N . GLY A 1 284 ? -1.523 -2.077 2.504 1.00 97.00 284 GLY A N 1
ATOM 2356 C CA . GLY A 1 284 ? -0.183 -2.286 3.070 1.00 97.00 284 GLY A CA 1
ATOM 2357 C C . GLY A 1 284 ? -0.070 -1.886 4.550 1.00 97.00 284 GLY A C 1
ATOM 2358 O O . GLY A 1 284 ? -0.041 -2.738 5.441 1.00 97.00 284 GLY A O 1
ATOM 2359 N N . GLU A 1 285 ? -0.118 -0.586 4.849 1.00 97.44 285 GLU A N 1
ATOM 2360 C CA . GLU A 1 285 ? 0.282 -0.014 6.154 1.00 97.44 285 GLU A CA 1
ATOM 2361 C C . GLU A 1 285 ? -0.848 0.116 7.197 1.00 97.44 285 GLU A C 1
ATOM 2363 O O . GLU A 1 285 ? -0.613 0.391 8.379 1.00 97.44 285 GLU A O 1
ATOM 2368 N N . GLY A 1 286 ? -2.108 -0.027 6.780 1.00 97.56 286 GLY A N 1
ATOM 2369 C CA . GLY A 1 286 ? -3.266 0.168 7.655 1.00 97.56 286 GLY A CA 1
ATOM 2370 C C . GLY A 1 286 ? -3.488 -0.985 8.639 1.00 97.56 286 GLY A C 1
ATOM 2371 O O . GLY A 1 286 ? -3.342 -2.154 8.285 1.00 97.56 286 GLY A O 1
ATOM 2372 N N . CYS A 1 287 ? -3.919 -0.682 9.865 1.00 97.25 287 CYS A N 1
ATOM 2373 C CA . CYS A 1 287 ? -4.237 -1.675 10.890 1.00 97.25 287 CYS A CA 1
ATOM 2374 C C . CYS A 1 287 ? -5.597 -1.403 11.549 1.00 97.25 287 CYS A C 1
ATOM 2376 O O . CYS A 1 287 ? -5.857 -0.324 12.087 1.00 97.25 287 CYS A O 1
ATOM 2378 N N . PHE A 1 288 ? -6.465 -2.418 11.542 1.00 97.75 288 PHE A N 1
ATOM 2379 C CA . PHE A 1 288 ? -7.765 -2.399 12.208 1.00 97.75 288 PHE A CA 1
ATOM 2380 C C . PHE A 1 288 ? -7.652 -3.049 13.584 1.00 97.75 288 PHE A C 1
ATOM 2382 O O . PHE A 1 288 ? -7.349 -4.238 13.705 1.00 97.75 288 PHE A O 1
ATOM 2389 N N . TYR A 1 289 ? -7.908 -2.274 14.635 1.00 95.50 289 TYR A N 1
ATOM 2390 C CA . TYR A 1 289 ? -7.688 -2.705 16.008 1.00 95.50 289 TYR A CA 1
ATOM 2391 C C . TYR A 1 289 ? -8.921 -2.475 16.881 1.00 95.50 289 TYR A C 1
ATOM 2393 O O . TYR A 1 289 ? -9.538 -1.409 16.878 1.00 95.50 289 TYR A O 1
ATOM 2401 N N . ALA A 1 290 ? -9.271 -3.485 17.670 1.00 95.25 290 ALA A N 1
ATOM 2402 C CA . ALA A 1 290 ? -10.138 -3.313 18.821 1.00 95.25 290 ALA A CA 1
ATOM 2403 C C . ALA A 1 290 ? -9.697 -4.258 19.937 1.00 95.25 290 ALA A C 1
ATOM 2405 O O . ALA A 1 290 ? -9.235 -5.369 19.674 1.00 95.25 290 ALA A O 1
ATOM 2406 N N . HIS A 1 291 ? -9.866 -3.830 21.181 1.00 91.50 291 HIS A N 1
ATOM 2407 C CA . HIS A 1 291 ? -9.693 -4.670 22.359 1.00 91.50 291 HIS A CA 1
ATOM 2408 C C . HIS A 1 291 ? -10.522 -4.143 23.530 1.00 91.50 291 HIS A C 1
ATOM 2410 O O . HIS A 1 291 ? -10.993 -3.007 23.529 1.00 91.50 291 HIS A O 1
ATOM 2416 N N . PHE A 1 292 ? -10.683 -4.985 24.543 1.00 87.31 292 PHE A N 1
ATOM 2417 C CA . PHE A 1 292 ? -11.278 -4.612 25.817 1.00 87.31 292 PHE A CA 1
ATOM 2418 C C . PHE A 1 292 ? -10.173 -4.355 26.839 1.00 87.31 292 PHE A C 1
ATOM 2420 O O . PHE A 1 292 ? -9.259 -5.170 26.980 1.00 87.31 292 PHE A O 1
ATOM 2427 N N . ARG A 1 293 ? -10.257 -3.228 27.550 1.00 80.62 293 ARG A N 1
ATOM 2428 C CA . ARG A 1 293 ? -9.348 -2.863 28.641 1.00 80.62 293 ARG A CA 1
ATOM 2429 C C . ARG A 1 293 ? -10.101 -2.828 29.960 1.00 80.62 293 ARG A C 1
ATOM 2431 O O . ARG A 1 293 ? -11.129 -2.168 30.054 1.00 80.62 293 ARG A O 1
ATOM 2438 N N . LEU A 1 294 ? -9.532 -3.451 30.988 1.00 71.69 294 LEU A N 1
ATOM 2439 C CA . LEU A 1 294 ? -9.921 -3.177 32.372 1.00 71.69 294 LEU A CA 1
ATOM 2440 C C . LEU A 1 294 ? -9.626 -1.702 32.709 1.00 71.69 294 LEU A C 1
ATOM 2442 O O . LEU A 1 294 ? -8.561 -1.207 32.292 1.00 71.69 294 LEU A O 1
ATOM 2446 N N . PRO A 1 295 ? -10.501 -1.005 33.456 1.00 68.50 295 PRO A N 1
ATOM 2447 C CA . PRO A 1 295 ? -10.221 0.312 34.019 1.00 68.50 295 PRO A CA 1
ATOM 2448 C C . PRO A 1 295 ? -8.945 0.314 34.866 1.00 68.50 295 PRO A C 1
ATOM 2450 O O . PRO A 1 295 ? -8.498 -0.721 35.361 1.00 68.50 295 PRO A O 1
ATOM 2453 N N . LYS A 1 296 ? -8.321 1.487 35.027 1.00 65.44 296 LYS A N 1
ATOM 2454 C CA . LYS A 1 296 ? -7.027 1.603 35.723 1.00 65.44 296 LYS A CA 1
ATOM 2455 C C . LYS A 1 296 ? -7.126 1.205 37.205 1.00 65.44 296 LYS A C 1
ATOM 2457 O O . LYS A 1 296 ? -6.214 0.547 37.690 1.00 65.44 296 LYS A O 1
ATOM 2462 N N . ALA A 1 297 ? -8.226 1.557 37.876 1.00 64.50 297 ALA A N 1
ATOM 2463 C CA . ALA A 1 297 ? -8.483 1.209 39.276 1.00 64.50 297 ALA A CA 1
ATOM 2464 C C . ALA A 1 297 ? -8.549 -0.316 39.484 1.00 64.50 297 ALA A C 1
ATOM 2466 O O . ALA A 1 297 ? -7.749 -0.883 40.226 1.00 64.50 297 ALA A O 1
ATOM 2467 N N . GLU A 1 298 ? -9.411 -1.000 38.731 1.00 62.31 298 GLU A N 1
ATOM 2468 C CA . GLU A 1 298 ? -9.588 -2.456 38.823 1.00 62.31 298 GLU A CA 1
ATOM 2469 C C . GLU A 1 298 ? -8.345 -3.237 38.401 1.00 62.31 298 GLU A C 1
ATOM 2471 O O . GLU A 1 298 ? -8.035 -4.275 38.974 1.00 62.31 298 GLU A O 1
ATOM 2476 N N . ARG A 1 299 ? -7.573 -2.729 37.431 1.00 60.69 299 ARG A N 1
ATOM 2477 C CA . ARG A 1 299 ? -6.313 -3.365 37.016 1.00 60.69 299 ARG A CA 1
ATOM 2478 C C . ARG A 1 299 ? -5.269 -3.398 38.138 1.00 60.69 299 ARG A C 1
ATOM 2480 O O . ARG A 1 299 ? -4.379 -4.243 38.092 1.00 60.69 299 ARG A O 1
ATOM 2487 N N . ASN A 1 300 ? -5.367 -2.503 39.120 1.00 59.53 300 ASN A N 1
ATOM 2488 C CA . ASN A 1 300 ? -4.529 -2.541 40.316 1.00 59.53 300 ASN A CA 1
ATOM 2489 C C . ASN A 1 300 ? -5.097 -3.510 41.370 1.00 59.53 300 ASN A C 1
ATOM 2491 O O . ASN A 1 300 ? -4.326 -4.247 41.971 1.00 59.53 300 ASN A O 1
ATOM 2495 N N . GLN A 1 301 ? -6.422 -3.583 41.540 1.00 58.59 301 GLN A N 1
ATOM 2496 C CA . GLN A 1 301 ? -7.076 -4.524 42.468 1.00 58.59 301 GLN A CA 1
ATOM 2497 C C . GLN A 1 301 ? -6.954 -5.997 42.021 1.00 58.59 301 GLN A C 1
ATOM 2499 O O . GLN A 1 301 ? -6.702 -6.884 42.836 1.00 58.59 301 GLN A O 1
ATOM 2504 N N . LEU A 1 302 ? -7.050 -6.267 40.715 1.00 56.28 302 LEU A N 1
ATOM 2505 C CA . LEU A 1 302 ? -6.915 -7.607 40.123 1.00 56.28 302 LEU A CA 1
ATOM 2506 C C . LEU A 1 302 ? -5.475 -8.146 40.118 1.00 56.28 302 LEU A C 1
ATOM 2508 O O . LEU A 1 302 ? -5.276 -9.330 39.869 1.00 56.28 302 LEU A O 1
ATOM 2512 N N . LYS A 1 303 ? -4.462 -7.320 40.417 1.00 53.69 303 LYS A N 1
ATOM 2513 C CA . LYS A 1 303 ? -3.112 -7.830 40.724 1.00 53.69 303 LYS A CA 1
ATOM 2514 C C . LYS A 1 303 ? -3.044 -8.525 42.086 1.00 53.69 303 LYS A C 1
ATOM 2516 O O . LYS A 1 303 ? -2.143 -9.329 42.291 1.00 53.69 303 LYS A O 1
ATOM 2521 N N . ASN A 1 304 ? -3.991 -8.227 42.978 1.00 50.38 304 ASN A N 1
ATOM 2522 C CA . ASN A 1 304 ? -3.989 -8.661 44.374 1.00 50.38 304 ASN A CA 1
ATOM 2523 C C . ASN A 1 304 ? -5.146 -9.630 44.700 1.00 50.38 304 ASN A C 1
ATOM 2525 O O . ASN A 1 304 ? -5.386 -9.910 45.870 1.00 50.38 304 ASN A O 1
ATOM 2529 N N . SER A 1 305 ? -5.904 -10.120 43.708 1.00 49.31 305 SER A N 1
ATOM 2530 C CA . SER A 1 305 ? -7.074 -10.980 43.953 1.00 49.31 305 SER A CA 1
ATOM 2531 C C . SER A 1 305 ? -7.349 -11.991 42.831 1.00 49.31 305 SER A C 1
ATOM 2533 O O . SER A 1 305 ? -7.280 -11.676 41.646 1.00 49.31 305 SER A O 1
ATOM 2535 N N . ASN A 1 306 ? -7.732 -13.214 43.215 1.00 50.81 306 ASN A N 1
ATOM 2536 C CA . ASN A 1 306 ? -8.025 -14.340 42.312 1.00 50.81 306 ASN A CA 1
ATOM 2537 C C . ASN A 1 306 ? -9.422 -14.270 41.647 1.00 50.81 306 ASN A C 1
ATOM 2539 O O . ASN A 1 306 ? -10.005 -15.302 41.306 1.00 50.81 306 ASN A O 1
ATOM 2543 N N . TYR A 1 307 ? -10.011 -13.079 41.487 1.00 49.03 307 TYR A N 1
ATOM 2544 C CA . TYR A 1 307 ? -11.418 -12.965 41.094 1.00 49.03 307 TYR A CA 1
ATOM 2545 C C . TYR A 1 307 ? -11.625 -13.137 39.579 1.00 49.03 307 TYR A C 1
ATOM 2547 O O . TYR A 1 307 ? -11.088 -12.389 38.762 1.00 49.03 307 TYR A O 1
ATOM 2555 N N . LYS A 1 308 ? -12.416 -14.150 39.198 1.00 48.06 308 LYS A N 1
ATOM 2556 C CA . LYS A 1 308 ? -12.552 -14.649 37.815 1.00 48.06 308 LYS A CA 1
ATOM 2557 C C . LYS A 1 308 ? -13.984 -14.532 37.266 1.00 48.06 308 LYS A C 1
ATOM 2559 O O . LYS A 1 308 ? -14.440 -15.398 36.520 1.00 48.06 308 LYS A O 1
ATOM 2564 N N . THR A 1 309 ? -14.709 -13.470 37.613 1.00 50.66 309 THR A N 1
ATOM 2565 C CA . THR A 1 309 ? -15.989 -13.145 36.961 1.00 50.66 309 THR A CA 1
ATOM 2566 C C . THR A 1 309 ? -15.753 -12.447 35.618 1.00 50.66 309 THR A C 1
ATOM 2568 O O . THR A 1 309 ? -14.832 -11.653 35.453 1.00 50.66 309 THR A O 1
ATOM 2571 N N . LEU A 1 310 ? -16.583 -12.759 34.618 1.00 51.19 310 LEU A N 1
ATOM 2572 C CA . LEU A 1 310 ? -16.439 -12.275 33.232 1.00 51.19 310 LEU A CA 1
ATOM 2573 C C . LEU A 1 310 ? -17.066 -10.888 32.974 1.00 51.19 310 LEU A C 1
ATOM 2575 O O . LEU A 1 310 ? -17.178 -10.481 31.816 1.00 51.19 310 LEU A O 1
ATOM 2579 N N . LEU A 1 311 ? -17.491 -10.185 34.029 1.00 62.03 311 LEU A N 1
ATOM 2580 C CA . LEU A 1 311 ? -18.211 -8.906 33.967 1.00 62.03 311 LEU A CA 1
ATOM 2581 C C . LEU A 1 311 ? -17.647 -7.773 34.870 1.00 62.03 311 LEU A C 1
ATOM 2583 O O . LEU A 1 311 ? -18.435 -7.089 35.517 1.00 62.03 311 LEU A O 1
ATOM 2587 N N . PRO A 1 312 ? -16.328 -7.485 34.903 1.00 55.84 312 PRO A N 1
ATOM 2588 C CA . PRO A 1 312 ? -15.853 -6.146 35.251 1.00 55.84 312 PRO A CA 1
ATOM 2589 C C . PRO A 1 312 ? -16.166 -5.140 34.115 1.00 55.84 312 PRO A C 1
ATOM 2591 O O . PRO A 1 312 ? -16.277 -5.552 32.953 1.00 55.84 312 PRO A O 1
ATOM 2594 N N . PRO A 1 313 ? -16.272 -3.827 34.393 1.00 60.97 313 PRO A N 1
ATOM 2595 C CA . PRO A 1 313 ? -16.542 -2.753 33.425 1.00 60.97 313 PRO A CA 1
ATOM 2596 C C . PRO A 1 313 ? -15.423 -2.533 32.384 1.00 60.97 313 PRO A C 1
ATOM 2598 O O . PRO A 1 313 ? -14.717 -1.523 32.357 1.00 60.97 313 PRO A O 1
ATOM 2601 N N . TYR A 1 314 ? -15.276 -3.471 31.449 1.00 70.12 314 TYR A N 1
ATOM 2602 C CA . TYR A 1 314 ? -14.320 -3.368 30.351 1.00 70.12 314 TYR A CA 1
ATOM 2603 C C . TYR A 1 314 ? -14.632 -2.197 29.403 1.00 70.12 314 TYR A C 1
ATOM 2605 O O . TYR A 1 314 ? -15.609 -2.220 28.651 1.00 70.12 314 TYR A O 1
ATOM 2613 N N . LYS A 1 315 ? -13.713 -1.232 29.302 1.00 82.94 315 LYS A N 1
ATOM 2614 C CA . LYS A 1 315 ? -13.763 -0.194 28.266 1.00 82.94 315 LYS A CA 1
ATOM 2615 C C . LYS A 1 315 ? -13.329 -0.779 26.921 1.00 82.94 315 LYS A C 1
ATOM 2617 O O . LYS A 1 315 ? -12.183 -1.212 26.767 1.00 82.94 315 LYS A O 1
ATOM 2622 N N . LEU A 1 316 ? -14.224 -0.749 25.932 1.00 88.75 316 LEU A N 1
ATOM 2623 C CA . LEU A 1 316 ? -13.874 -0.999 24.534 1.00 88.75 316 LEU A CA 1
ATOM 2624 C C . LEU A 1 316 ? -12.953 0.122 24.033 1.00 88.75 316 LEU A C 1
ATOM 2626 O O . LEU A 1 316 ? -13.309 1.298 24.074 1.00 88.75 316 LEU A O 1
ATOM 2630 N N . ASP A 1 317 ? -11.788 -0.250 23.517 1.00 90.94 317 ASP A N 1
ATOM 2631 C CA . ASP A 1 317 ? -10.917 0.630 22.748 1.00 90.94 317 ASP A CA 1
ATOM 2632 C C . ASP A 1 317 ? -10.826 0.094 21.320 1.00 90.94 317 ASP A C 1
ATOM 2634 O O . ASP A 1 317 ? -10.289 -0.991 21.085 1.00 90.94 317 ASP A O 1
ATOM 2638 N N . GLN A 1 318 ? -11.409 0.851 20.393 1.00 95.00 318 GLN A N 1
ATOM 2639 C CA . GLN A 1 318 ? -11.487 0.561 18.969 1.00 95.00 318 GLN A CA 1
ATOM 2640 C C . GLN A 1 318 ? -10.859 1.721 18.204 1.00 95.00 318 GLN A C 1
ATOM 2642 O O . GLN A 1 318 ? -11.352 2.850 18.274 1.00 95.00 318 GLN A O 1
ATOM 2647 N N . LYS A 1 319 ? -9.838 1.415 17.403 1.00 95.62 319 LYS A N 1
ATOM 2648 C CA . LYS A 1 319 ? -9.161 2.376 16.537 1.00 95.62 319 LYS A CA 1
ATOM 2649 C C . LYS A 1 319 ? -8.732 1.767 15.212 1.00 95.62 319 LYS A C 1
ATOM 2651 O O . LYS A 1 319 ? -8.535 0.559 15.096 1.00 95.62 319 LYS A O 1
ATOM 2656 N N . PHE A 1 320 ? -8.584 2.625 14.218 1.00 98.12 320 PHE A N 1
ATOM 2657 C CA . PHE A 1 320 ? -7.753 2.348 13.055 1.00 98.12 320 PHE A CA 1
ATOM 2658 C C . PHE A 1 320 ? -6.421 3.081 13.242 1.00 98.12 320 PHE A C 1
ATOM 2660 O O . PHE A 1 320 ? -6.405 4.179 13.803 1.00 98.12 320 PHE A O 1
ATOM 2667 N N . THR A 1 321 ? -5.317 2.486 12.799 1.00 97.94 321 THR A N 1
ATOM 2668 C CA . THR A 1 321 ? -4.009 3.149 12.764 1.00 97.94 321 THR A CA 1
ATOM 2669 C C . THR A 1 321 ? -3.368 2.995 11.393 1.00 97.94 321 THR A C 1
ATOM 2671 O O . THR A 1 321 ? -3.505 1.960 10.745 1.00 97.94 321 THR A O 1
ATOM 2674 N N . LEU A 1 322 ? -2.645 4.025 10.966 1.00 98.19 322 LEU A N 1
ATOM 2675 C CA . LEU A 1 322 ? -1.823 4.012 9.758 1.00 98.19 322 LEU A CA 1
ATOM 2676 C C . LEU A 1 322 ? -0.423 4.459 10.168 1.00 98.19 322 LEU A C 1
ATOM 2678 O O . LEU A 1 322 ? -0.289 5.470 10.858 1.00 98.19 322 LEU A O 1
ATOM 2682 N N . THR A 1 323 ? 0.591 3.670 9.823 1.00 97.06 323 THR A N 1
ATOM 2683 C CA . THR A 1 323 ? 1.989 3.884 10.226 1.00 97.06 323 THR A CA 1
ATOM 2684 C C . THR A 1 323 ? 2.848 4.036 8.974 1.00 97.06 323 THR A C 1
ATOM 2686 O O . THR A 1 323 ? 2.562 3.397 7.976 1.00 97.06 323 THR A O 1
ATOM 2689 N N . GLN A 1 324 ? 3.891 4.861 9.003 1.00 96.44 324 GLN A N 1
ATOM 2690 C CA . GLN A 1 324 ? 4.912 4.891 7.951 1.00 96.44 324 GLN A CA 1
ATOM 2691 C C . GLN A 1 324 ? 6.264 5.285 8.562 1.00 96.44 324 GLN A C 1
ATOM 2693 O O . GLN A 1 324 ? 6.318 5.966 9.588 1.00 96.44 324 GLN A O 1
ATOM 2698 N N . ALA A 1 325 ? 7.368 4.841 7.968 1.00 95.06 325 ALA A N 1
ATOM 2699 C CA . ALA A 1 325 ? 8.699 5.337 8.300 1.00 95.06 325 ALA A CA 1
ATOM 2700 C C . ALA A 1 325 ? 8.831 6.803 7.852 1.00 95.06 325 ALA A C 1
ATOM 2702 O O . ALA A 1 325 ? 8.571 7.104 6.692 1.00 95.06 325 ALA A O 1
ATOM 2703 N N . ASN A 1 326 ? 9.253 7.695 8.752 1.00 95.12 326 ASN A N 1
ATOM 2704 C CA . ASN A 1 326 ? 9.489 9.106 8.448 1.00 95.12 326 ASN A CA 1
ATOM 2705 C C . ASN A 1 326 ? 10.962 9.300 8.049 1.00 95.12 326 ASN A C 1
ATOM 2707 O O . ASN A 1 326 ? 11.831 9.466 8.907 1.00 95.12 326 ASN A O 1
ATOM 2711 N N . ILE A 1 327 ? 11.239 9.190 6.752 1.00 93.25 327 ILE A N 1
ATOM 2712 C CA . ILE A 1 327 ? 12.571 9.246 6.130 1.00 93.25 327 ILE A CA 1
ATOM 2713 C C . ILE A 1 327 ? 12.694 10.492 5.237 1.00 93.25 327 ILE A C 1
ATOM 2715 O O . ILE A 1 327 ? 13.763 11.095 5.164 1.00 93.25 327 ILE A O 1
ATOM 2719 N N . CYS A 1 328 ? 11.608 10.894 4.575 1.00 94.56 328 CYS A N 1
ATOM 2720 C CA . CYS A 1 328 ? 11.531 12.016 3.640 1.00 94.56 328 CYS A CA 1
ATOM 2721 C C . CYS A 1 328 ? 10.288 12.900 3.892 1.00 94.56 328 CYS A C 1
ATOM 2723 O O . CYS A 1 328 ? 9.696 13.416 2.946 1.00 94.56 328 CYS A O 1
ATOM 2725 N N . ASN A 1 329 ? 9.909 13.104 5.160 1.00 93.69 329 ASN A N 1
ATOM 2726 C CA . ASN A 1 329 ? 8.733 13.880 5.595 1.00 93.69 329 ASN A CA 1
ATOM 2727 C C . ASN A 1 329 ? 7.378 13.249 5.200 1.00 93.69 329 ASN A C 1
ATOM 2729 O O . ASN A 1 329 ? 6.420 13.937 4.843 1.00 93.69 329 ASN A O 1
ATOM 2733 N N . GLU A 1 330 ? 7.275 11.919 5.271 1.00 95.69 330 GLU A N 1
ATOM 2734 C CA . GLU A 1 330 ? 6.020 11.170 5.125 1.00 95.69 330 GLU A CA 1
ATOM 2735 C C . GLU A 1 330 ? 4.983 11.558 6.193 1.00 95.69 330 GLU A C 1
ATOM 2737 O O . GLU A 1 330 ? 3.782 11.359 5.999 1.00 95.69 330 GLU A O 1
ATOM 2742 N N . ASP A 1 331 ? 5.415 12.160 7.305 1.00 96.50 331 ASP A N 1
ATOM 2743 C CA . ASP A 1 331 ? 4.525 12.740 8.307 1.00 96.50 331 ASP A CA 1
ATOM 2744 C C . ASP A 1 331 ? 3.649 13.879 7.765 1.00 96.50 331 ASP A C 1
ATOM 2746 O O . ASP A 1 331 ? 2.512 14.020 8.214 1.00 96.50 331 ASP A O 1
ATOM 2750 N N . LEU A 1 332 ? 4.089 14.617 6.740 1.00 96.75 332 LEU A N 1
ATOM 2751 C CA . LEU A 1 332 ? 3.241 15.581 6.029 1.00 96.75 332 LEU A CA 1
ATOM 2752 C C . LEU A 1 332 ? 2.076 14.888 5.306 1.00 96.75 332 LEU A C 1
ATOM 2754 O O . LEU A 1 332 ? 0.939 15.361 5.380 1.00 96.75 332 LEU A O 1
ATOM 2758 N N . VAL A 1 333 ? 2.327 13.739 4.669 1.00 97.62 333 VAL A N 1
ATOM 2759 C CA . VAL A 1 333 ? 1.287 12.939 3.996 1.00 97.62 333 VAL A CA 1
ATOM 2760 C C . VAL A 1 333 ? 0.343 12.324 5.030 1.00 97.62 333 VAL A C 1
ATOM 2762 O O . VAL A 1 333 ? -0.877 12.413 4.890 1.00 97.62 333 VAL A O 1
ATOM 2765 N N . LEU A 1 334 ? 0.869 11.775 6.131 1.00 97.81 334 LEU A N 1
ATOM 2766 C CA . LEU A 1 334 ? 0.024 11.267 7.217 1.00 97.81 334 LEU A CA 1
ATOM 2767 C C . LEU A 1 334 ? -0.795 12.381 7.887 1.00 97.81 334 LEU A C 1
ATOM 2769 O O . LEU A 1 334 ? -1.948 12.144 8.245 1.00 97.81 334 LEU A O 1
ATOM 2773 N N . LYS A 1 335 ? -0.264 13.604 8.000 1.00 97.19 335 LYS A N 1
ATOM 2774 C CA . LYS A 1 335 ? -1.015 14.771 8.483 1.00 97.19 335 LYS A CA 1
ATOM 2775 C C . LYS A 1 335 ? -2.171 15.123 7.546 1.00 97.19 335 LYS A C 1
ATOM 2777 O O . LYS A 1 335 ? -3.281 15.313 8.037 1.00 97.19 335 LYS A O 1
ATOM 2782 N N . GLN A 1 336 ? -1.956 15.119 6.227 1.00 97.19 336 GLN A N 1
ATOM 2783 C CA . GLN A 1 336 ? -3.034 15.287 5.239 1.00 97.19 336 GLN A CA 1
ATOM 2784 C C . GLN A 1 336 ? -4.119 14.208 5.390 1.00 97.19 336 GLN A C 1
ATOM 2786 O O . GLN A 1 336 ? -5.301 14.542 5.439 1.00 97.19 336 GLN A O 1
ATOM 2791 N N . ILE A 1 337 ? -3.736 12.933 5.545 1.00 98.12 337 ILE A N 1
ATOM 2792 C CA . ILE A 1 337 ? -4.678 11.825 5.792 1.00 98.12 337 ILE A CA 1
ATOM 2793 C C . ILE A 1 337 ? -5.458 12.050 7.105 1.00 98.12 337 ILE A C 1
ATOM 2795 O O . ILE A 1 337 ? -6.675 11.866 7.137 1.00 98.12 337 ILE A O 1
ATOM 2799 N N . SER A 1 338 ? -4.793 12.495 8.178 1.00 97.25 338 SER A N 1
ATOM 2800 C CA . SER A 1 338 ? -5.431 12.789 9.472 1.00 97.25 338 SER A CA 1
ATOM 2801 C C . SER A 1 338 ? -6.488 13.894 9.357 1.00 97.25 338 SER A C 1
ATOM 2803 O O . SER A 1 338 ? -7.621 13.729 9.818 1.00 97.25 338 SER A O 1
ATOM 2805 N N . THR A 1 339 ? -6.145 14.996 8.678 1.00 97.06 339 THR A N 1
ATOM 2806 C CA . THR A 1 339 ? -7.058 16.115 8.403 1.00 97.06 339 THR A CA 1
ATOM 2807 C C . THR A 1 339 ? -8.235 15.683 7.528 1.00 97.06 339 THR A C 1
ATOM 2809 O O . THR A 1 339 ? -9.373 16.044 7.823 1.00 97.06 339 THR A O 1
ATOM 2812 N N . LEU A 1 340 ? -7.996 14.859 6.502 1.00 97.06 340 LEU A N 1
ATOM 2813 C CA . LEU A 1 340 ? -9.036 14.335 5.612 1.00 97.06 340 LEU A CA 1
ATOM 2814 C C . LEU A 1 340 ? -10.081 13.491 6.371 1.00 97.06 340 LEU A C 1
ATOM 2816 O O . LEU A 1 340 ? -11.280 13.609 6.117 1.00 97.06 340 LEU A O 1
ATOM 2820 N N . PHE A 1 341 ? -9.649 12.705 7.362 1.00 97.88 341 PHE A N 1
ATOM 2821 C CA . PHE A 1 341 ? -10.538 11.966 8.270 1.00 97.88 341 PHE A CA 1
ATOM 2822 C C . PHE A 1 341 ? -11.075 12.787 9.453 1.00 97.88 341 PHE A C 1
ATOM 2824 O O . PHE A 1 341 ? -11.730 12.216 10.326 1.00 97.88 341 PHE A O 1
ATOM 2831 N N . LYS A 1 342 ? -10.822 14.103 9.507 1.00 96.62 342 LYS A N 1
ATOM 2832 C CA . LYS A 1 342 ? -11.205 14.983 10.627 1.00 96.62 342 LYS A CA 1
ATOM 2833 C C . LYS A 1 342 ?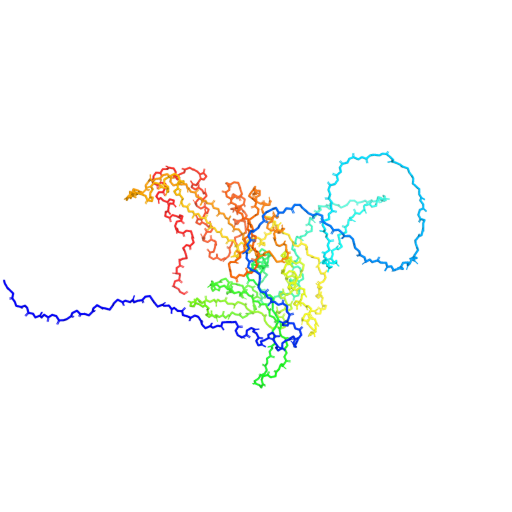 -10.773 14.413 11.991 1.00 96.62 342 LYS A C 1
ATOM 2835 O O . LYS A 1 342 ? -11.550 14.417 12.945 1.00 96.62 342 LYS A O 1
ATOM 2840 N N . SER A 1 343 ? -9.561 13.855 12.069 1.00 93.25 343 SER A N 1
ATOM 2841 C CA . SER A 1 343 ? -9.014 13.351 13.331 1.00 93.25 343 SER A CA 1
ATOM 2842 C C . SER A 1 343 ? -8.295 14.460 14.088 1.00 93.25 343 SER A C 1
ATOM 2844 O O . SER A 1 343 ? -7.345 15.056 13.586 1.00 93.25 343 SER A O 1
ATOM 2846 N N . GLU A 1 344 ? -8.726 14.687 15.324 1.00 87.31 344 GLU A N 1
ATOM 2847 C CA . GLU A 1 344 ? -8.085 15.587 16.292 1.00 87.31 344 GLU A CA 1
ATOM 2848 C C . GLU A 1 344 ? -6.864 14.937 16.971 1.00 87.31 344 GLU A C 1
ATOM 2850 O O . GLU A 1 344 ? -6.151 15.581 17.737 1.00 87.31 344 GLU A O 1
ATOM 2855 N N . ALA A 1 345 ? -6.605 13.650 16.709 1.00 88.31 345 ALA A N 1
ATOM 2856 C CA . ALA A 1 345 ? -5.466 12.945 17.278 1.00 88.31 345 ALA A CA 1
ATOM 2857 C C . ALA A 1 345 ? -4.144 13.462 16.688 1.00 88.31 345 ALA A C 1
ATOM 2859 O O . ALA A 1 345 ? -3.900 13.364 15.481 1.00 88.31 345 ALA A O 1
ATOM 2860 N N . SER A 1 346 ? -3.260 13.947 17.562 1.00 90.25 346 SER A N 1
ATOM 2861 C CA . SER A 1 346 ? -1.884 14.300 17.215 1.00 90.25 346 SER A CA 1
ATOM 2862 C C . SER A 1 346 ? -1.136 13.123 16.584 1.00 90.25 346 SER A C 1
ATOM 2864 O O . SER A 1 346 ? -1.309 11.966 16.977 1.00 90.25 346 SER A O 1
ATOM 2866 N N . LEU A 1 347 ? -0.247 13.432 15.639 1.00 95.62 347 LEU A N 1
ATOM 2867 C CA . LEU A 1 347 ? 0.673 12.453 15.066 1.00 95.62 347 LEU A CA 1
ATOM 2868 C C . LEU A 1 347 ? 1.585 11.898 16.166 1.00 95.62 347 LEU A C 1
ATOM 2870 O O . LEU A 1 347 ? 2.180 12.643 16.944 1.00 95.62 347 LEU A O 1
ATOM 2874 N N . SER A 1 348 ? 1.696 10.574 16.214 1.00 96.38 348 SER A N 1
ATOM 2875 C CA . SER A 1 348 ? 2.558 9.864 17.157 1.00 96.38 348 SER A CA 1
ATOM 2876 C C . SER A 1 348 ? 3.866 9.469 16.479 1.00 96.38 348 SER A C 1
ATOM 2878 O O . SER A 1 348 ? 3.854 8.836 15.424 1.00 96.38 348 SER A O 1
ATOM 2880 N N . TYR A 1 349 ? 4.992 9.837 17.089 1.00 95.88 349 TYR A N 1
ATOM 2881 C CA . TYR A 1 349 ? 6.335 9.542 16.590 1.00 95.88 349 TYR A CA 1
ATOM 2882 C C . TYR A 1 349 ? 7.024 8.544 17.523 1.00 95.88 349 TYR A C 1
ATOM 2884 O O . TYR A 1 349 ? 6.991 8.705 18.743 1.00 95.88 349 TYR A O 1
ATOM 2892 N N . PHE A 1 350 ? 7.648 7.508 16.968 1.00 94.69 350 PHE A N 1
ATOM 2893 C CA . PHE A 1 350 ? 8.359 6.488 17.744 1.00 94.69 350 PHE A CA 1
ATOM 2894 C C . PHE A 1 350 ? 9.512 5.885 16.941 1.00 94.69 350 PHE A C 1
ATOM 2896 O O . PHE A 1 350 ? 9.463 5.827 15.717 1.00 94.69 350 PHE A O 1
ATOM 2903 N N . LYS A 1 351 ? 10.560 5.412 17.619 1.00 92.50 351 LYS A N 1
ATOM 2904 C CA . LYS A 1 351 ? 11.681 4.708 16.979 1.00 92.50 351 LYS A CA 1
ATOM 2905 C C . LYS A 1 351 ? 11.515 3.200 17.123 1.00 92.50 351 LYS A C 1
ATOM 2907 O O . LYS A 1 351 ? 10.977 2.719 18.122 1.00 92.50 351 LYS A O 1
ATOM 2912 N N . ASN A 1 352 ? 11.991 2.447 16.138 1.00 82.06 352 ASN A N 1
ATOM 2913 C CA . ASN A 1 352 ? 12.136 1.003 16.281 1.00 82.06 352 ASN A CA 1
ATOM 2914 C C . ASN A 1 352 ? 13.315 0.711 17.228 1.00 82.06 352 ASN A C 1
ATOM 2916 O O . ASN A 1 352 ? 14.356 1.352 17.145 1.00 82.06 352 ASN A O 1
ATOM 2920 N N . LYS A 1 353 ? 13.183 -0.271 18.128 1.00 81.06 353 LYS A N 1
ATOM 2921 C CA . LYS A 1 353 ? 14.283 -0.669 19.028 1.00 81.06 353 LYS A CA 1
ATOM 2922 C C . LYS A 1 353 ? 15.494 -1.242 18.279 1.00 81.06 353 LYS A C 1
ATOM 2924 O O . LYS A 1 353 ? 16.586 -1.259 18.830 1.00 81.06 353 LYS A O 1
ATOM 2929 N N . LEU A 1 354 ? 15.290 -1.735 17.054 1.00 79.19 354 LEU A N 1
ATOM 2930 C CA . LEU A 1 354 ? 16.312 -2.394 16.235 1.00 79.19 354 LEU A CA 1
ATOM 2931 C C . LEU A 1 354 ? 16.894 -1.503 15.128 1.00 79.19 354 LEU A C 1
ATOM 2933 O O . LEU A 1 354 ? 17.912 -1.865 14.544 1.00 79.19 354 LEU A O 1
ATOM 2937 N N . THR A 1 355 ? 16.254 -0.376 14.794 1.00 78.00 355 THR A N 1
ATOM 2938 C CA . THR A 1 355 ? 16.706 0.523 13.720 1.00 78.00 355 THR A CA 1
ATOM 2939 C C . THR A 1 355 ? 16.507 1.988 14.119 1.00 78.00 355 THR A C 1
ATOM 2941 O O . THR A 1 355 ? 15.464 2.325 14.674 1.00 78.00 355 THR A O 1
ATOM 2944 N N . PRO A 1 356 ? 17.448 2.899 13.799 1.00 85.94 356 PRO A N 1
ATOM 2945 C CA . PRO A 1 356 ? 17.341 4.315 14.174 1.00 85.94 356 PRO A CA 1
ATOM 2946 C C . PRO A 1 356 ? 16.197 5.061 13.461 1.00 85.94 356 PRO A C 1
ATOM 2948 O O . PRO A 1 356 ? 15.928 6.218 13.783 1.00 85.94 356 PRO A O 1
ATOM 2951 N N . THR A 1 357 ? 15.525 4.410 12.506 1.00 90.50 357 THR A N 1
ATOM 2952 C CA . THR A 1 357 ? 14.364 4.912 11.771 1.00 90.50 357 THR A CA 1
ATOM 2953 C C . THR A 1 357 ? 13.250 5.359 12.720 1.00 90.50 357 THR A C 1
ATOM 2955 O O . THR A 1 357 ? 12.699 4.563 13.488 1.00 90.50 357 THR A O 1
ATOM 2958 N N . THR A 1 358 ? 12.885 6.635 12.620 1.00 94.50 358 THR A N 1
ATOM 2959 C CA . THR A 1 358 ? 11.657 7.171 13.210 1.00 94.50 358 THR A CA 1
ATOM 2960 C C . THR A 1 358 ? 10.467 6.749 12.353 1.00 94.50 358 THR A C 1
ATOM 2962 O O . THR A 1 358 ? 10.504 6.837 11.129 1.00 94.50 358 THR A O 1
ATOM 2965 N N . TYR A 1 359 ? 9.396 6.321 13.001 1.00 95.94 359 TYR A N 1
ATOM 2966 C CA . TYR A 1 359 ? 8.099 6.037 12.409 1.00 95.94 359 TYR A CA 1
ATOM 2967 C C . TYR A 1 359 ? 7.096 7.074 12.899 1.00 95.94 359 TYR A C 1
ATOM 2969 O O . TYR A 1 359 ? 7.145 7.507 14.052 1.00 95.94 359 TYR A O 1
ATOM 2977 N N . VAL A 1 360 ? 6.181 7.444 12.014 1.00 97.12 360 VAL A N 1
ATOM 2978 C CA . VAL A 1 360 ? 5.030 8.297 12.287 1.00 97.12 360 VAL A CA 1
ATOM 2979 C C . VAL A 1 360 ? 3.758 7.456 12.191 1.00 97.12 360 VAL A C 1
ATOM 2981 O O . VAL A 1 360 ? 3.652 6.557 11.354 1.00 97.12 360 VAL A O 1
ATOM 2984 N N . ARG A 1 361 ? 2.782 7.726 13.058 1.00 97.56 361 ARG A N 1
ATOM 2985 C CA . ARG A 1 361 ? 1.467 7.083 13.043 1.00 97.56 361 ARG A CA 1
ATOM 2986 C C . ARG A 1 361 ? 0.352 8.065 13.356 1.00 97.56 361 ARG A C 1
ATOM 2988 O O . ARG A 1 361 ? 0.442 8.823 14.323 1.00 97.56 361 ARG A O 1
ATOM 2995 N N . ILE A 1 362 ? -0.739 7.936 12.609 1.00 97.88 362 ILE A N 1
ATOM 2996 C CA . ILE A 1 362 ? -2.042 8.530 12.932 1.00 97.88 362 ILE A CA 1
ATOM 2997 C C . ILE A 1 362 ? -2.980 7.474 13.517 1.00 97.88 362 ILE A C 1
ATOM 2999 O O . ILE A 1 362 ? -2.876 6.285 13.195 1.00 97.88 362 ILE A O 1
ATOM 3003 N N . GLU A 1 363 ? -3.916 7.909 14.359 1.00 97.00 363 GLU A N 1
ATOM 3004 C CA . GLU A 1 363 ? -4.964 7.055 14.920 1.00 97.00 363 GLU A CA 1
ATOM 3005 C C . GLU A 1 363 ? -6.347 7.680 14.683 1.00 97.00 363 GLU A C 1
ATOM 3007 O O . GLU A 1 363 ? -6.541 8.879 14.877 1.00 97.00 363 GLU A O 1
ATOM 3012 N N . LEU A 1 364 ? -7.319 6.859 14.277 1.00 97.62 364 LEU A N 1
ATOM 3013 C CA . LEU A 1 364 ? -8.725 7.244 14.135 1.00 97.62 364 LEU A CA 1
ATOM 3014 C C . LEU A 1 364 ? -9.528 6.510 15.213 1.00 97.62 364 LEU A C 1
ATOM 3016 O O . LEU A 1 364 ? -9.750 5.298 15.118 1.00 97.62 364 LEU A O 1
ATOM 3020 N N . THR A 1 365 ? -9.913 7.221 16.272 1.00 94.56 365 THR A N 1
ATOM 3021 C CA . THR A 1 365 ? -10.486 6.663 17.517 1.00 94.56 365 THR A CA 1
ATOM 3022 C C . THR A 1 365 ? -11.973 7.003 17.705 1.00 94.56 365 THR A C 1
ATOM 3024 O O . THR A 1 365 ? -12.746 6.171 18.199 1.00 94.56 365 THR A O 1
ATOM 3027 N N . CYS A 1 366 ? -12.385 8.208 17.296 1.00 93.69 366 CYS A N 1
ATOM 3028 C CA . CYS A 1 366 ? -13.746 8.728 17.449 1.00 93.69 366 CYS A CA 1
ATOM 3029 C C . CYS A 1 366 ? -14.722 8.158 16.400 1.00 93.69 366 CYS A C 1
ATOM 3031 O O . CYS A 1 366 ? -14.313 7.669 15.349 1.00 93.69 366 CYS A O 1
ATOM 3033 N N . LEU A 1 367 ? -16.032 8.220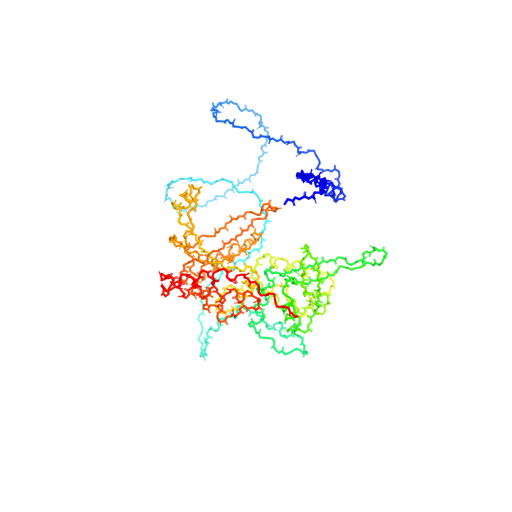 16.668 1.00 94.69 367 LEU A N 1
ATOM 3034 C CA . LEU A 1 367 ? -17.053 7.702 15.744 1.00 94.69 367 LEU A CA 1
ATOM 3035 C C . LEU A 1 367 ? -17.033 8.418 14.381 1.00 94.69 367 LEU A C 1
ATOM 3037 O O . LEU A 1 367 ? -17.102 7.743 13.362 1.00 94.69 367 LEU A O 1
ATOM 3041 N N . ASN A 1 368 ? -16.875 9.745 14.355 1.00 96.50 368 ASN A N 1
ATOM 3042 C CA . ASN A 1 368 ? -16.895 10.546 13.125 1.00 96.50 368 ASN A CA 1
ATOM 3043 C C . ASN A 1 368 ? -15.766 10.161 12.144 1.00 96.50 368 ASN A C 1
ATOM 3045 O O . ASN A 1 368 ? -16.028 9.799 10.999 1.00 96.50 368 ASN A O 1
ATOM 3049 N N . SER A 1 369 ? -14.509 10.146 12.604 1.00 97.50 369 SER A N 1
ATOM 3050 C CA . SER A 1 369 ? -13.365 9.766 11.753 1.00 97.50 369 SER A CA 1
ATOM 3051 C C . SER A 1 369 ? -13.447 8.319 11.255 1.00 97.50 369 SER A C 1
ATOM 3053 O O . SER A 1 369 ? -13.078 8.017 10.119 1.00 97.50 369 SER A O 1
ATOM 3055 N N . GLN A 1 370 ? -13.989 7.418 12.077 1.00 97.81 370 GLN A N 1
ATOM 3056 C CA . GLN A 1 370 ? -14.204 6.021 11.705 1.00 97.81 370 GLN A CA 1
ATOM 3057 C C . GLN A 1 370 ? -15.356 5.845 10.705 1.00 97.81 370 GLN A C 1
ATOM 3059 O O . GLN A 1 370 ? -15.275 4.966 9.852 1.00 97.81 370 GLN A O 1
ATOM 3064 N N . GLU A 1 371 ? -16.390 6.687 10.758 1.00 98.31 371 GLU A N 1
ATOM 3065 C CA . GLU A 1 371 ? -17.476 6.721 9.771 1.00 98.31 371 GLU A CA 1
ATOM 3066 C C . GLU A 1 371 ? -16.974 7.186 8.399 1.00 98.31 371 GLU A C 1
ATOM 3068 O O . GLU A 1 371 ? -17.260 6.545 7.389 1.00 98.31 371 GLU A O 1
ATOM 3073 N N . LEU A 1 372 ? -16.129 8.223 8.364 1.00 98.56 372 LEU A N 1
ATOM 3074 C CA . LEU A 1 372 ? -15.450 8.664 7.142 1.00 98.56 372 LEU A CA 1
ATOM 3075 C C . LEU A 1 372 ? -14.561 7.555 6.548 1.00 98.56 372 LEU A C 1
ATOM 3077 O O . LEU A 1 372 ? -14.614 7.313 5.341 1.00 98.56 372 LEU A O 1
ATOM 3081 N N . LEU A 1 373 ? -13.811 6.821 7.382 1.00 98.56 373 LEU A N 1
ATOM 3082 C CA . LEU A 1 373 ? -13.036 5.650 6.948 1.00 98.56 373 LEU A CA 1
ATOM 3083 C C . LEU A 1 373 ? -13.924 4.536 6.378 1.00 98.56 373 LEU A C 1
ATOM 3085 O O . LEU A 1 373 ? -13.603 3.971 5.334 1.00 98.56 373 LEU A O 1
ATOM 3089 N N . ILE A 1 374 ? -15.041 4.225 7.038 1.00 98.62 374 ILE A N 1
ATOM 3090 C CA . ILE A 1 374 ? -16.003 3.219 6.572 1.00 98.62 374 ILE A CA 1
ATOM 3091 C C . ILE A 1 374 ? -16.578 3.612 5.209 1.00 98.62 374 ILE A C 1
ATOM 3093 O O . ILE A 1 374 ? -16.581 2.788 4.296 1.00 98.62 374 ILE A O 1
ATOM 3097 N N . ASN A 1 375 ? -17.001 4.866 5.049 1.00 98.56 375 ASN A N 1
ATOM 3098 C CA . ASN A 1 375 ? -17.565 5.376 3.802 1.00 98.56 375 ASN A CA 1
ATOM 3099 C C . ASN A 1 375 ? -16.534 5.351 2.663 1.00 98.56 375 ASN A C 1
ATOM 3101 O O . ASN A 1 375 ? -16.853 4.909 1.557 1.00 98.56 375 ASN A O 1
ATOM 3105 N N . TYR A 1 376 ? -15.284 5.738 2.945 1.00 98.62 376 TYR A N 1
ATOM 3106 C CA . TYR A 1 376 ? -14.185 5.652 1.985 1.00 98.62 376 TYR A CA 1
ATOM 3107 C C . TYR A 1 376 ? -13.914 4.206 1.542 1.00 98.62 376 TYR A C 1
ATOM 3109 O O . TYR A 1 376 ? -13.929 3.920 0.347 1.00 98.62 376 TYR A O 1
ATOM 3117 N N . VAL A 1 377 ? -13.733 3.272 2.484 1.00 98.44 377 VAL A N 1
ATOM 3118 C CA . VAL A 1 377 ? -13.423 1.862 2.171 1.00 98.44 377 VAL A CA 1
ATOM 3119 C C . VAL A 1 377 ? -14.617 1.124 1.544 1.00 98.44 377 VAL A C 1
ATOM 3121 O O . VAL A 1 377 ? -14.435 0.155 0.806 1.00 98.44 377 VAL A O 1
ATOM 3124 N N . ASN A 1 378 ? -15.852 1.574 1.782 1.00 97.38 378 ASN A N 1
ATOM 3125 C CA . ASN A 1 378 ? -17.024 1.031 1.094 1.00 97.38 378 ASN A CA 1
ATOM 3126 C C . ASN A 1 378 ? -17.078 1.456 -0.388 1.00 97.38 378 ASN A C 1
ATOM 3128 O O . ASN A 1 378 ? -17.504 0.662 -1.226 1.00 97.38 378 ASN A O 1
ATOM 3132 N N . ARG A 1 379 ? -16.598 2.669 -0.715 1.00 97.69 379 ARG A N 1
ATOM 3133 C CA . ARG A 1 379 ? -16.428 3.164 -2.095 1.00 97.69 379 ARG A CA 1
ATOM 3134 C C . ARG A 1 379 ? -15.217 2.526 -2.786 1.00 97.69 379 ARG A C 1
ATOM 3136 O O . ARG A 1 379 ? -15.348 2.003 -3.889 1.00 97.69 379 ARG A O 1
ATOM 3143 N N . TYR A 1 380 ? -14.060 2.524 -2.127 1.00 98.12 380 TYR A N 1
ATOM 3144 C CA . TYR A 1 380 ? -12.810 1.947 -2.625 1.00 98.12 380 TYR A CA 1
ATOM 3145 C C . TYR A 1 380 ? -12.397 0.758 -1.755 1.00 98.12 380 TYR A C 1
ATOM 3147 O O . TYR A 1 380 ? -11.701 0.902 -0.748 1.00 98.12 380 TYR A O 1
ATOM 3155 N N . LYS A 1 381 ? -12.853 -0.435 -2.149 1.00 97.69 381 LYS A N 1
ATOM 3156 C CA . LYS A 1 381 ? -12.654 -1.678 -1.393 1.00 97.69 381 LYS A CA 1
ATOM 3157 C C . LYS A 1 381 ? -11.177 -2.070 -1.312 1.00 97.69 381 LYS A C 1
ATOM 3159 O O . LYS A 1 381 ? -10.504 -2.144 -2.338 1.00 97.69 381 LYS A O 1
ATOM 3164 N N . LEU A 1 382 ? -10.745 -2.421 -0.099 1.00 98.50 382 LEU A N 1
ATOM 3165 C CA . LEU A 1 382 ? -9.504 -3.164 0.138 1.00 98.50 382 LEU A CA 1
ATOM 3166 C C . LEU A 1 382 ? -9.528 -4.494 -0.632 1.00 98.50 382 LEU A C 1
ATOM 3168 O O . LEU A 1 382 ? -10.591 -5.107 -0.778 1.00 98.50 382 LEU A O 1
ATOM 3172 N N . ARG A 1 383 ? -8.361 -4.941 -1.098 1.00 97.75 383 ARG A N 1
ATOM 3173 C CA . ARG A 1 383 ? -8.179 -6.132 -1.941 1.00 97.75 383 ARG A CA 1
ATOM 3174 C C . ARG A 1 383 ? -7.403 -7.266 -1.264 1.00 97.75 383 ARG A C 1
ATOM 3176 O O . ARG A 1 383 ? -7.457 -8.387 -1.763 1.00 97.75 383 ARG A O 1
ATOM 3183 N N . THR A 1 384 ? -6.725 -7.015 -0.143 1.00 96.69 384 THR A N 1
ATOM 3184 C CA . THR A 1 384 ? -6.103 -8.074 0.682 1.00 96.69 384 THR A CA 1
ATOM 3185 C C . THR A 1 384 ? -7.104 -8.675 1.681 1.00 96.69 384 THR A C 1
ATOM 3187 O O . THR A 1 384 ? -8.226 -8.178 1.854 1.00 96.69 384 THR A O 1
ATOM 3190 N N . SER A 1 385 ? -6.690 -9.699 2.436 1.00 94.62 385 SER A N 1
ATOM 3191 C CA . SER A 1 385 ? -7.446 -10.242 3.577 1.00 94.62 385 SER A CA 1
ATOM 3192 C C . SER A 1 385 ? -7.793 -9.184 4.634 1.00 94.62 385 SER A C 1
ATOM 3194 O O . SER A 1 385 ? -8.757 -9.350 5.389 1.00 94.62 385 SER A O 1
ATOM 3196 N N . LYS A 1 386 ? -7.098 -8.037 4.639 1.00 95.69 386 LYS A N 1
ATOM 3197 C CA . LYS A 1 386 ? -7.411 -6.867 5.466 1.00 95.69 386 LYS A CA 1
ATOM 3198 C C . LYS A 1 386 ? -8.829 -6.330 5.225 1.00 95.69 386 LYS A C 1
ATOM 3200 O O . LYS A 1 386 ? -9.408 -5.756 6.149 1.00 95.69 386 LYS A O 1
ATOM 3205 N N . TYR A 1 387 ? -9.455 -6.602 4.071 1.00 96.81 387 TYR A N 1
ATOM 3206 C CA . TYR A 1 387 ? -10.891 -6.362 3.867 1.00 96.81 387 TYR A CA 1
ATOM 3207 C C . TYR A 1 387 ? -11.765 -7.126 4.879 1.00 96.81 387 TYR A C 1
ATOM 3209 O O . TYR A 1 387 ? -12.738 -6.582 5.404 1.00 96.81 387 TYR A O 1
ATOM 3217 N N . ILE A 1 388 ? -11.405 -8.367 5.224 1.00 95.75 388 ILE A N 1
ATOM 3218 C CA . ILE A 1 388 ? -12.111 -9.176 6.230 1.00 95.75 388 ILE A CA 1
ATOM 3219 C C . ILE A 1 388 ? -11.940 -8.545 7.620 1.00 95.75 388 ILE A C 1
ATOM 3221 O O . ILE A 1 388 ? -12.924 -8.403 8.356 1.00 95.75 388 ILE A O 1
ATOM 3225 N N . CYS A 1 389 ? -10.724 -8.102 7.958 1.00 96.62 389 CYS A N 1
ATOM 3226 C CA . CYS A 1 389 ? -10.441 -7.376 9.200 1.00 96.62 389 CYS A CA 1
ATOM 3227 C C . CYS A 1 389 ? -11.271 -6.085 9.290 1.00 96.62 389 CYS A C 1
ATOM 3229 O O . CYS A 1 389 ? -11.952 -5.866 10.295 1.00 96.62 389 CYS A O 1
ATOM 3231 N N . PHE A 1 390 ? -11.312 -5.288 8.214 1.00 97.94 390 PHE A N 1
ATOM 3232 C CA . PHE A 1 390 ? -12.169 -4.106 8.089 1.00 97.94 390 PHE A CA 1
ATOM 3233 C C . PHE A 1 390 ? -13.649 -4.445 8.310 1.00 97.94 390 PHE A C 1
ATOM 3235 O O . PHE A 1 390 ? -14.293 -3.823 9.151 1.00 97.94 390 PHE A O 1
ATOM 3242 N N . ARG A 1 391 ? -14.205 -5.461 7.631 1.00 97.94 391 ARG A N 1
ATOM 3243 C CA . ARG A 1 391 ? -15.625 -5.840 7.790 1.00 97.94 391 ARG A CA 1
ATOM 3244 C C . ARG A 1 391 ? -15.948 -6.310 9.213 1.00 97.94 391 ARG A C 1
ATOM 3246 O O . ARG A 1 391 ? -17.029 -6.005 9.720 1.00 97.94 391 ARG A O 1
ATOM 3253 N N . ARG A 1 392 ? -15.033 -7.010 9.895 1.00 97.44 392 ARG A N 1
ATOM 3254 C CA . ARG A 1 392 ? -15.191 -7.383 11.317 1.00 97.44 392 ARG A CA 1
ATOM 3255 C C . ARG A 1 392 ? -15.133 -6.156 12.232 1.00 97.44 392 ARG A C 1
ATOM 3257 O O . ARG A 1 392 ? -15.982 -6.014 13.109 1.00 97.44 392 ARG A O 1
ATOM 3264 N N . TRP A 1 393 ? -14.192 -5.247 11.993 1.00 98.06 393 TRP A N 1
ATOM 3265 C CA . TRP A 1 393 ? -14.023 -4.000 12.742 1.00 98.06 393 TRP A CA 1
ATOM 3266 C C . TRP A 1 393 ? -15.189 -3.013 12.524 1.00 98.06 393 TRP A C 1
ATOM 3268 O O . TRP A 1 393 ? -15.677 -2.415 13.478 1.00 98.06 393 TRP A O 1
ATOM 3278 N N . TRP A 1 394 ? -15.757 -2.925 11.321 1.00 98.06 394 TRP A N 1
ATOM 3279 C CA . TRP A 1 394 ? -16.976 -2.151 11.055 1.00 98.06 394 TRP A CA 1
ATOM 3280 C C . TRP A 1 394 ? -18.173 -2.702 11.855 1.00 98.06 394 TRP A C 1
ATOM 3282 O O . TRP A 1 394 ? -18.931 -1.943 12.457 1.00 98.06 394 TRP A O 1
ATOM 3292 N N . ARG A 1 395 ? -18.305 -4.028 12.003 1.00 97.38 395 ARG A N 1
ATOM 3293 C CA . ARG A 1 395 ? -19.330 -4.618 12.891 1.00 97.38 395 ARG A CA 1
ATOM 3294 C C . ARG A 1 395 ? -19.113 -4.286 14.377 1.00 97.38 395 ARG A C 1
ATOM 3296 O O . ARG A 1 395 ? -20.092 -4.258 15.122 1.00 97.38 395 ARG A O 1
ATOM 3303 N N . VAL A 1 396 ? -17.876 -4.019 14.816 1.00 96.69 396 VAL A N 1
ATOM 3304 C CA . VAL A 1 396 ? -17.581 -3.464 16.156 1.00 96.69 396 VAL A CA 1
ATOM 3305 C C . VAL A 1 396 ? -18.056 -2.012 16.233 1.00 96.69 396 VAL A C 1
ATOM 3307 O O . VAL A 1 396 ? -18.784 -1.676 17.164 1.00 96.69 396 VAL A O 1
ATOM 3310 N N . TYR A 1 397 ? -17.749 -1.196 15.217 1.00 97.31 397 TYR A N 1
ATOM 3311 C CA . TYR A 1 397 ? -18.209 0.196 15.120 1.00 97.31 397 TYR A CA 1
ATOM 3312 C C . TYR A 1 397 ? -19.742 0.295 15.214 1.00 97.31 397 TYR A C 1
ATOM 3314 O O . TYR A 1 397 ? -20.243 1.056 16.036 1.00 97.31 397 TYR A O 1
ATOM 3322 N N . LEU A 1 398 ? -20.492 -0.522 14.461 1.00 96.69 398 LEU A N 1
ATOM 3323 C CA . LEU A 1 398 ? -21.964 -0.510 14.479 1.00 96.69 398 LEU A CA 1
ATOM 3324 C C . LEU A 1 398 ? -22.522 -0.876 15.863 1.00 96.69 398 LEU A C 1
ATOM 3326 O O . LEU A 1 398 ? -23.440 -0.234 16.364 1.00 96.69 398 LEU A O 1
ATOM 3330 N N . ARG A 1 399 ? -21.933 -1.876 16.531 1.00 94.00 399 ARG A N 1
ATOM 3331 C CA . ARG A 1 399 ? -22.319 -2.260 17.902 1.00 94.00 399 ARG A CA 1
ATOM 3332 C C . ARG A 1 399 ? -21.988 -1.183 18.935 1.00 94.00 399 ARG A C 1
ATOM 3334 O O . ARG A 1 399 ? -22.688 -1.106 19.944 1.00 94.00 399 ARG A O 1
ATOM 3341 N N . ARG A 1 400 ? -20.944 -0.381 18.693 1.00 92.44 400 ARG A N 1
ATOM 3342 C CA . ARG A 1 400 ? -20.577 0.780 19.513 1.00 92.44 400 ARG A CA 1
ATOM 3343 C C . ARG A 1 400 ? -21.550 1.941 19.287 1.00 92.44 400 ARG A C 1
ATOM 3345 O O . ARG A 1 400 ? -22.116 2.418 20.261 1.00 92.44 400 ARG A O 1
ATOM 3352 N N . LYS A 1 401 ? -21.794 2.324 18.024 1.00 93.88 401 LYS A N 1
ATOM 3353 C CA . LYS A 1 401 ? -22.722 3.397 17.612 1.00 93.88 401 LYS A CA 1
ATOM 3354 C C . LYS A 1 401 ? -24.148 3.156 18.116 1.00 93.88 401 LYS A C 1
ATOM 3356 O O . LYS A 1 401 ? -24.762 4.071 18.641 1.00 93.88 401 LYS A O 1
ATOM 3361 N N . ASN A 1 402 ? -24.632 1.915 18.042 1.00 92.12 402 ASN A N 1
ATOM 3362 C CA . ASN A 1 402 ? -26.014 1.569 18.387 1.00 92.12 402 ASN A CA 1
ATOM 3363 C C . ASN A 1 402 ? -26.208 1.148 19.862 1.00 92.12 402 ASN A C 1
ATOM 3365 O O . ASN A 1 402 ? -27.229 0.548 20.180 1.00 92.12 402 ASN A O 1
ATOM 3369 N N . GLY A 1 403 ? -25.217 1.311 20.749 1.00 87.25 403 GLY A N 1
ATOM 3370 C CA . GLY A 1 403 ? -25.335 0.947 22.177 1.00 87.25 403 GLY A CA 1
ATOM 3371 C C . GLY A 1 403 ? -25.519 -0.550 22.506 1.00 87.25 403 GLY A C 1
ATOM 3372 O O . GLY A 1 403 ? -25.397 -0.939 23.661 1.00 87.25 403 GLY A O 1
ATOM 3373 N N . VAL A 1 404 ? -25.725 -1.431 21.517 1.00 84.31 404 VAL A N 1
ATOM 3374 C CA . VAL A 1 404 ? -26.041 -2.872 21.684 1.00 84.31 404 VAL A CA 1
ATOM 3375 C C . VAL A 1 404 ? -25.074 -3.612 22.620 1.00 84.31 404 VAL A C 1
ATOM 3377 O O . VAL A 1 404 ? -25.448 -4.588 23.273 1.00 84.31 404 VAL A O 1
ATOM 3380 N N . HIS A 1 405 ? -23.822 -3.163 22.677 1.00 80.31 405 HIS A N 1
ATOM 3381 C CA . HIS A 1 405 ? -22.759 -3.715 23.514 1.00 80.31 405 HIS A CA 1
ATOM 3382 C C . HIS A 1 405 ? -22.934 -3.510 25.028 1.00 80.31 405 HIS A C 1
ATOM 3384 O O . HIS A 1 405 ? -22.208 -4.154 25.779 1.00 80.31 405 HIS A O 1
ATOM 3390 N N . LEU A 1 406 ? -23.870 -2.657 25.459 1.00 81.19 406 LEU A N 1
ATOM 3391 C CA . LEU A 1 406 ? -24.168 -2.380 26.869 1.00 81.19 406 LEU A CA 1
ATOM 3392 C C . LEU A 1 406 ? -24.976 -3.505 27.543 1.00 81.19 406 LEU A C 1
ATOM 3394 O O . LEU A 1 406 ? -24.919 -3.663 28.756 1.00 81.19 406 LEU A O 1
ATOM 3398 N N . SER A 1 407 ? -25.688 -4.329 26.765 1.00 85.50 407 SER A N 1
ATOM 3399 C CA . SER A 1 407 ? -26.342 -5.544 27.276 1.00 85.50 407 SER A CA 1
ATOM 3400 C C . SER A 1 407 ? -25.339 -6.688 27.452 1.00 85.50 407 SER A C 1
ATOM 3402 O O . SER A 1 407 ? -24.451 -6.862 26.619 1.00 85.50 407 SER A O 1
ATOM 3404 N N . GLU A 1 408 ? -25.517 -7.554 28.451 1.00 81.25 408 GLU A N 1
ATOM 3405 C CA . GLU A 1 408 ? -24.611 -8.687 28.710 1.00 81.25 408 GLU A CA 1
ATOM 3406 C C . GLU A 1 408 ? -24.473 -9.636 27.493 1.00 81.25 408 GLU A C 1
ATOM 3408 O O . GLU A 1 408 ? -23.373 -9.998 27.058 1.00 81.25 408 GLU A O 1
ATOM 3413 N N . LYS A 1 409 ? -25.605 -9.980 26.862 1.00 86.38 409 LYS A N 1
ATOM 3414 C CA . LYS A 1 409 ? -25.676 -10.764 25.614 1.00 86.38 409 LYS A CA 1
ATOM 3415 C C . LYS A 1 409 ? -24.985 -10.040 24.452 1.00 86.38 409 LYS A C 1
ATOM 3417 O O . LYS A 1 409 ? -24.339 -10.677 23.613 1.00 86.38 409 LYS A O 1
ATOM 3422 N N . GLY A 1 410 ? -25.103 -8.714 24.395 1.00 86.19 410 GLY A N 1
ATOM 3423 C CA . GLY A 1 410 ? -24.431 -7.851 23.427 1.00 86.19 410 GLY A CA 1
ATOM 3424 C C . GLY A 1 410 ? -22.918 -7.797 23.626 1.00 86.19 410 GLY A C 1
ATOM 3425 O O . GLY A 1 410 ? -22.184 -7.971 22.650 1.00 86.19 410 GLY A O 1
ATOM 3426 N N . PHE A 1 411 ? -22.463 -7.651 24.872 1.00 86.69 411 PHE A N 1
ATOM 3427 C CA . PHE A 1 411 ? -21.065 -7.688 25.290 1.00 86.69 411 PHE A CA 1
ATOM 3428 C C . PHE A 1 411 ? -20.419 -9.035 24.951 1.00 86.69 411 PHE A C 1
ATOM 3430 O O . PHE A 1 411 ? -19.446 -9.066 24.199 1.00 86.69 411 PHE A O 1
ATOM 3437 N N . LYS A 1 412 ? -21.006 -10.163 25.382 1.00 86.06 412 LYS A N 1
ATOM 3438 C CA . LYS A 1 412 ? -20.517 -11.523 25.069 1.00 86.06 412 LYS A CA 1
ATOM 3439 C C . LYS A 1 412 ? -20.363 -11.745 23.554 1.00 86.06 412 LYS A C 1
ATOM 3441 O O . LYS A 1 412 ? -19.369 -12.317 23.101 1.00 86.06 412 LYS A O 1
ATOM 3446 N N . ARG A 1 413 ? -21.312 -11.252 22.746 1.00 89.75 413 ARG A N 1
ATOM 3447 C CA . ARG A 1 413 ? -21.242 -11.286 21.269 1.00 89.75 413 ARG A CA 1
ATOM 3448 C C . ARG A 1 413 ? -20.152 -10.361 20.709 1.00 89.75 413 ARG A C 1
ATOM 3450 O O . ARG A 1 413 ? -19.455 -10.753 19.773 1.00 89.75 413 ARG A O 1
ATOM 3457 N N . LEU A 1 414 ? -19.989 -9.160 21.264 1.00 91.12 414 LEU A N 1
ATOM 3458 C CA . LEU A 1 414 ? -18.961 -8.209 20.840 1.00 91.12 414 LEU A CA 1
ATOM 3459 C C . LEU A 1 414 ? -17.547 -8.692 21.193 1.00 91.12 414 LEU A C 1
ATOM 3461 O O . LEU A 1 414 ? -16.653 -8.574 20.362 1.00 91.12 414 LEU A O 1
ATOM 3465 N N . TYR A 1 415 ? -17.348 -9.288 22.368 1.00 90.06 415 TYR A N 1
ATOM 3466 C CA . TYR A 1 415 ? -16.070 -9.851 22.807 1.00 90.06 415 TYR A CA 1
ATOM 3467 C C . TYR A 1 415 ? -15.527 -10.885 21.815 1.00 90.06 415 TYR A C 1
ATOM 3469 O O . TYR A 1 415 ? -14.386 -10.777 21.360 1.00 90.06 415 TYR A O 1
ATOM 3477 N N . ARG A 1 416 ? -16.375 -11.837 21.400 1.00 90.00 416 ARG A N 1
ATOM 3478 C CA . ARG A 1 416 ? -16.036 -12.840 20.374 1.00 90.00 416 ARG A CA 1
ATOM 3479 C C . ARG A 1 416 ? -15.677 -12.184 19.037 1.00 90.00 416 ARG A C 1
ATOM 3481 O O . ARG A 1 416 ? -14.678 -12.551 18.426 1.00 90.00 416 ARG A O 1
ATOM 3488 N N . LEU A 1 417 ? -16.446 -11.178 18.608 1.00 93.06 417 LEU A N 1
ATOM 3489 C CA . LEU A 1 417 ? -16.163 -10.433 17.377 1.00 93.06 417 LEU A CA 1
ATOM 3490 C C . LEU A 1 417 ? -14.812 -9.699 17.448 1.00 93.06 417 LEU A C 1
ATOM 3492 O O . LEU A 1 417 ? -14.023 -9.802 16.513 1.00 93.06 417 LEU A O 1
ATOM 3496 N N . VAL A 1 418 ? -14.521 -9.013 18.555 1.00 93.25 418 VAL A N 1
ATOM 3497 C CA . VAL A 1 418 ? -13.260 -8.288 18.787 1.00 93.25 418 VAL A CA 1
ATOM 3498 C C . VAL A 1 418 ? -12.059 -9.235 18.752 1.00 93.25 418 VAL A C 1
ATOM 3500 O O . VAL A 1 418 ? -11.090 -8.963 18.047 1.00 93.25 418 VAL A O 1
ATOM 3503 N N . LYS A 1 419 ? -12.149 -10.392 19.421 1.00 90.00 419 LYS A N 1
ATOM 3504 C CA . LYS A 1 419 ? -11.122 -11.446 19.342 1.00 90.00 419 LYS A CA 1
ATOM 3505 C C . LYS A 1 419 ? -10.937 -12.000 17.927 1.00 90.00 419 LYS A C 1
ATOM 3507 O O . LYS A 1 419 ? -9.840 -12.433 17.604 1.00 90.00 419 LYS A O 1
ATOM 3512 N N . SER A 1 420 ? -11.967 -11.954 17.081 1.00 92.69 420 SER A N 1
ATOM 3513 C CA . SER A 1 420 ? -11.903 -12.473 15.710 1.00 92.69 420 SER A CA 1
ATOM 3514 C C . SER A 1 420 ? -11.298 -11.520 14.671 1.00 92.69 420 SER A C 1
ATOM 3516 O O . SER A 1 420 ? -11.025 -11.983 13.571 1.00 92.69 420 SER A O 1
ATOM 3518 N N . ILE A 1 421 ? -11.106 -10.217 14.949 1.00 92.88 421 ILE A N 1
ATOM 3519 C CA . ILE A 1 421 ? -10.814 -9.207 13.899 1.00 92.88 421 ILE A CA 1
ATOM 3520 C C . ILE A 1 421 ? -9.643 -9.631 13.005 1.00 92.88 421 ILE A C 1
ATOM 3522 O O . ILE A 1 421 ? -9.861 -9.874 11.821 1.00 92.88 421 ILE A O 1
ATOM 3526 N N . ASN A 1 422 ? -8.454 -9.799 13.590 1.00 87.62 422 ASN A N 1
ATOM 3527 C CA . ASN A 1 422 ? -7.211 -10.116 12.876 1.00 87.62 422 ASN A CA 1
ATOM 3528 C C . ASN A 1 422 ? -6.877 -11.621 12.877 1.00 87.62 422 ASN A C 1
ATOM 3530 O O . ASN A 1 422 ? -5.728 -12.002 12.677 1.00 87.62 422 ASN A O 1
ATOM 3534 N N . VAL A 1 423 ? -7.868 -12.489 13.121 1.00 83.25 423 VAL A N 1
ATOM 3535 C CA . VAL A 1 423 ? -7.698 -13.941 12.974 1.00 83.25 423 VAL A CA 1
ATOM 3536 C C . VAL A 1 423 ? -7.809 -14.289 11.494 1.00 83.25 423 VAL A C 1
ATOM 3538 O O . VAL A 1 423 ? -8.909 -14.277 10.927 1.00 83.25 423 VAL A O 1
ATOM 3541 N N . ALA A 1 424 ? -6.675 -14.599 10.868 1.00 63.19 424 ALA A N 1
ATOM 3542 C CA . ALA A 1 424 ? -6.663 -15.232 9.558 1.00 63.19 424 ALA A CA 1
ATOM 3543 C C . ALA A 1 424 ? -7.453 -16.547 9.635 1.00 63.19 424 ALA A C 1
ATOM 3545 O O . ALA A 1 424 ? -7.259 -17.343 10.556 1.00 63.19 424 ALA A O 1
ATOM 3546 N N . ARG A 1 425 ? -8.351 -16.782 8.674 1.00 56.00 425 ARG A N 1
ATOM 3547 C CA . ARG A 1 425 ? -8.746 -18.160 8.383 1.00 56.00 425 ARG A CA 1
ATOM 3548 C C . ARG A 1 425 ? -7.556 -18.784 7.668 1.00 56.00 425 ARG A C 1
ATOM 3550 O O . ARG A 1 425 ? -7.070 -18.205 6.702 1.00 56.00 425 ARG A O 1
ATOM 3557 N N . MET A 1 426 ? -7.088 -19.924 8.163 1.00 39.00 426 MET A N 1
ATOM 3558 C CA . MET A 1 426 ? -6.217 -20.795 7.382 1.00 39.00 426 MET A CA 1
ATOM 3559 C C . MET A 1 426 ? -7.115 -21.399 6.301 1.00 39.00 426 MET A C 1
ATOM 3561 O O . MET A 1 426 ? -7.842 -22.357 6.555 1.00 39.00 426 MET A O 1
ATOM 3565 N N . GLU A 1 427 ? -7.181 -20.740 5.146 1.00 37.41 427 GLU A N 1
ATOM 3566 C CA . GLU A 1 427 ? -7.821 -21.297 3.957 1.00 37.41 427 GLU A CA 1
ATOM 3567 C C . GLU A 1 427 ? -6.847 -22.336 3.390 1.00 37.41 427 GLU A C 1
ATOM 3569 O O . GLU A 1 427 ? -5.882 -22.003 2.705 1.00 37.41 427 GLU A O 1
ATOM 3574 N N . ASN A 1 428 ? -7.058 -23.592 3.793 1.00 27.50 428 ASN A N 1
ATOM 3575 C CA . ASN A 1 428 ? -6.352 -24.754 3.266 1.00 27.50 428 ASN A CA 1
ATOM 3576 C C . ASN A 1 428 ? -6.876 -25.060 1.853 1.00 27.50 428 ASN A C 1
ATOM 3578 O O . ASN A 1 428 ? -7.858 -25.793 1.728 1.00 27.50 428 ASN A O 1
ATOM 3582 N N . SER A 1 429 ? -6.230 -24.503 0.826 1.00 29.73 429 SER A N 1
ATOM 3583 C CA . SER A 1 429 ? -6.296 -24.942 -0.583 1.00 29.73 429 SER A CA 1
ATOM 3584 C C . SER A 1 429 ? -5.253 -24.196 -1.420 1.00 29.73 429 SER A C 1
ATOM 3586 O O . SER A 1 429 ? -5.471 -22.981 -1.644 1.00 29.73 429 SER A O 1
#

InterPro domains:
  IPR004860 Homing endonuclease, LAGLIDADG domain [PF00961] (153-249)
  IPR004860 Homing endonuclease, LAGLIDADG domain [PF00961]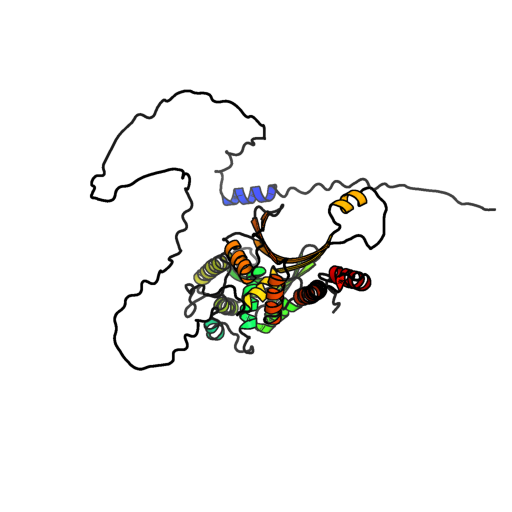 (278-396)
  IPR027434 Homing endonuclease [G3DSA:3.10.28.10] (146-266)
  IPR027434 Homing endonuclease [G3DSA:3.10.28.10] (269-429)
  IPR027434 Homing endonuclease [SSF55608] (142-254)
  IPR027434 Homing endonuclease [SSF55608] (274-426)
  IPR051289 LAGLIDADG Homing Endonuclease [PTHR36181] (142-425)

Foldseek 3Di:
DDDDDDDDDDDDDPDDDDDDDDDPPVVVVVVVCVPPPDPDDPDDDDDDDDDDDDDDDDDDDDDDDDDDDDDDDDDDDDDDDDDDDDDDDDDDDDDDDDDDDDDDDDDDDDDDDDDDDPPPPPDPDLADCPLLVVQQADPVAPDQDQQVLLLVLLLCLQFKDWDWAFDADPVRHTDDIWTKIKGKALDPVVLVVVCRNRVDFDWDWDDDPNGIIIMTMDTDLRNVLSVLSSNQLAHDAVVVLVSSLVSVVSVVVVVGQDPPRDNPHHNSHADDLVHQSVLSNCLRFKDWAKDWDADPVVVVVVVVDPDDDPDDPTDIFTKMKGKDFCPPNCVVRVVVVCVNLVHPDDWDWDADPVDRTIMIMDMDGDLSSVVSVLVSCVVSPRDDCLSQLNVLSVVLSVLVVVVQCVDPVSVVVSNVSNVCNPDDDPPDD

Radius of gyration: 31.02 Å; chains: 1; bounding box: 72×114×76 Å

Sequence (429 aa):
MPIYLHKKQNKLNPKPRTFTFPNRILCLREDLRKTYGKALTDFVQPIQEYDLCRTYGKVNRAATQGFKRQLWPQLCLVKGIQLQAKFNRRYFLNCKCNYYRTCYLTRSEKQTLSYGSSETTRKAPCFSTTDFYDYGHAAHVPLISESFLQWFIGFFEADGHFSCYTQKNVSGKVTTQRLKISISQKEKKIIETIAYTFGFGNVSSFQRNDVTYWRWTVESKKNVERIAYLFSGNLILPKQQIQFLNWIEQGQKKGMFKAPFNKNKLWLAKVGFDNAWLSGFIDGEGCFYAHFRLPKAERNQLKNSNYKTLLPPYKLDQKFTLTQANICNEDLVLKQISTLFKSEASLSYFKNKLTPTTYVRIELTCLNSQELLINYVNRYKLRTSKYICFRRWWRVYLRRKNGVHLSEKGFKRLYRLVKSINVARMENS

Secondary structure (DSSP, 8-state):
-------------------PPP-THHHHHHHHHHHH-SSS-S---------------------------------------------------------------PPPP-------------PPPSS--HHIIIIIS-TTSPPPPHHHHHHHHHHHHHHEEEEEEEEE-TTS-EEEEEEEEEEEES-HHHHHHHHHHHT-SEEEEEEETTEEEEEEEE-SHHHHHHHHHHHTTT--SHHHHHHHHHHHHHHHTTT-S-TT--TT--------SSSSHHHHHHHHHEEEEEEEE--HHHHHHTTS-----S-S-PEEEEEEEEEEE-SSSHHHHHHHHHHHTT--PPPEEEE-SSSS-EEEEEEE-SHHHHHHHHHHHHHS---STHHHHHHHHHHHHHHHHTSGGGSHHHHHHHHHHHHHTT-------

Organism: Sarcinofilum mucosum (NCBI:txid141643)